Protein AF-A0A7S4V0R1-F1 (afdb_monomer)

Solvent-accessible surface area (backbone atoms only — not comparable to full-atom values): 33121 Å² total; per-residue (Å²): 132,86,87,88,86,82,92,80,90,77,84,84,78,81,74,85,80,84,61,64,65,68,57,53,57,71,69,52,91,63,83,81,72,42,62,80,57,45,44,50,34,57,46,47,49,27,50,52,51,47,54,49,46,54,66,45,20,63,56,50,24,53,52,49,55,51,50,37,75,74,29,69,68,57,38,51,49,40,52,60,55,59,31,43,87,90,52,75,58,91,63,77,40,65,60,49,53,51,50,31,52,51,45,26,55,52,24,51,50,38,36,52,52,40,52,51,22,56,72,62,69,47,67,51,71,68,57,55,53,52,48,38,54,50,26,51,52,49,50,52,52,49,51,53,54,36,54,27,56,54,33,43,48,71,55,60,74,33,72,68,46,41,47,51,40,48,43,30,45,31,60,78,36,83,50,89,77,50,64,45,73,74,57,38,37,54,28,38,55,56,21,48,51,23,49,55,47,45,49,73,64,51,77,38,35,89,80,44,40,57,98,72,31,66,65,36,54,52,53,51,48,54,48,51,52,50,30,49,52,46,37,52,26,46,49,40,53,50,35,54,69,49,43,69,66,92,85,64,94,80,79,77,88,72,76,72,84,64,74,93,79,40,70,66,58,43,42,51,52,49,50,33,52,73,70,67,65,56,89,71,87,70,77,73,80,29,71,64,28,41,53,54,46,53,52,46,55,55,51,47,54,52,51,52,53,55,53,49,53,51,51,50,53,47,51,46,31,50,71,70,13,64,45,60,62,79,82,55,92,95,56,57,31,33,37,39,28,35,45,19,57,53,72,51,33,59,66,64,50,50,53,51,48,53,51,68,56,30,73,97,47,59,94,70,55,50,34,40,38,35,41,21,78,51,95,50,59,67,65,49,50,51,49,43,63,74,74,43,56,75,75,51,45,75,33,54,44,69,33,44,33,45,72,80,40,68,71,45,39,59,33,62,37,49,77,74,25,70,33,35,38,32,35,53,50,83,80,58,91,54,60,61,69,58,51,36,51,53,40,48,52,36,50,49,44,46,50,72,77,31,74,86,37,51,53,40,40,45,27,52,45,54,70,56,47,56,54,41,45,74,74,66,50,55,77,91,31,51,50,25,54,47,50,51,52,52,51,45,50,54,46,32,75,76,36,82,62,43,48,61,55,51,50,26,33,70,47,81,49,80,58,58,75,79,45,70,82,50,89,32,83,93,81,44,60,37,51,60,52,32,58,55,34,49,40,72,81,83,87,82,82,80,60,78,86,54,65,93,55,57,58,62,57,53,34,52,48,39,33,74,7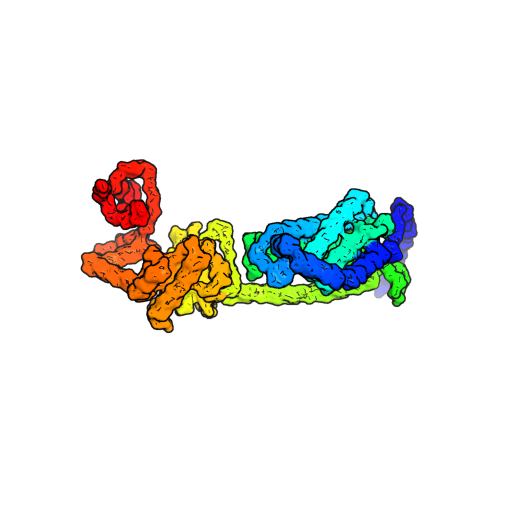7,67,71,40,86,68,58,64,46,80,54,99,87,43,81,38,70,60,66,76,66,84,82,127

Radius of gyration: 37.47 Å; Cα contacts (8 Å, |Δi|>4): 676; chains: 1; bounding box: 123×82×101 Å

Mean predicted aligned error: 13.22 Å

InterPro domains:
  IPR003148 Regulator of K+ conductance, N-terminal lobe [PF22614] (330-454)
  IPR003929 Calcium-activated potassium channel BK, alpha subunit [PF03493] (477-568)
  IPR013099 Potassium channel domain [PF07885] (257-311)
  IPR047871 Calcium-activated potassium channel slowpoke-like [PTHR10027] (86-579)

Secondary structure (DSSP, 8-state):
-----------------SSTTHHHHTTS------HHHHHIIIIIHHHHHHHHHHHHHHHHHHHHHHHHHH-HHHHHHHHHHT--SS---SS--HHHHHHHHHHHHHHHHHHHHHHHHHHH-S--HHHHHHHHHHHHHHHHHHHHHHHHTTT-HHHHTSHHHHHHHHHHHHHHSSGGGSTT--SGGGHHHHHHHHHHHHHHTTTTHHHH-STT-HHHHHHHHHHHHHHHHHHHHHHHHHHHHH-S-TTS-----------S--HHHHHHHHHHHHTT----S----SHHHHHHHHHHHHHHHHHHHHHHHHHHHHHHHHHHT-S---PPTT--EEEEESHHHHTT-HHHHHHHHHHHT-GGGGGGPPEEEEEESS--HHHHHHHHHHHS-HHHHTTEEEEE--TT-HHHHHHTTGGG-SEEEEPPPSS-SS-HHHHHHHHHHHHHHHHHH-TTS-EEEEES-HHHHHHHHHTT--GGGEEEHHHHHHHHHHHHHHSTTHHHHHHHHHS-----GGGGGSPPGGG--HHHHHHHHT------PPPGGGTTS-HHHHHHHHHHHH-----EEEETTEEEE---S---

Organism: NCBI:txid311494

Sequence (584 aa):
GAPAGPAHGGTRRGHPAASAAGALADARGGEAISWSTFTRPFLGAPAAALAACVSCFPLLRSAYLLAQKRSPALHALVLKHVGTLEHKNPRVPTFLVWLCTAQAALSLLALVLFVRASQAQHLSEECLWSERLLAAFFALHWSVSAANKEFHWAFVLTPLSLVDLFTVVPAFVERDSVGWISLLYMRCYSCLRAIERLIGLGCIKRYVGSEDSITREICILVLRVAALIVGFAGSILLLEVLGENPWLPGGPRIETEMGDISFFVVLYWIIETITTVGFGDFAPKTTLSKLTTMLLMFSGVVLFAVETDRFMGLLEKGRTGHGSFLRGLNQNHVVLIGGGVRHADEELLMAFLNDILHYSHSSSWPHVVMMSVGDYKERFSELVGKGLDWQAQQRVHYFVGSPLDQTDLERVDVAGAKLVVILADTGGSIGADDEDSENIMQALCVMNNYRSTPFCLMLLHADSRYKALAMGIPRSAVFSATELKSALFWHSCRCRGWNTMLCNLILTSECDDSLGAREGPCGLAPESYARGSGMEIYSFLPAARFVGGSYAALVSEAYAAHHAVVFAALVEGEVLLLPLEERE

Structure (mmCIF, N/CA/C/O backbone):
data_AF-A0A7S4V0R1-F1
#
_entry.id   AF-A0A7S4V0R1-F1
#
loop_
_atom_site.group_PDB
_atom_site.id
_atom_site.type_symbol
_atom_site.label_atom_id
_atom_site.label_alt_id
_atom_site.label_comp_id
_atom_site.label_asym_id
_atom_site.label_entity_id
_atom_site.label_seq_id
_atom_site.pdbx_PDB_ins_code
_atom_site.Cartn_x
_atom_site.Cartn_y
_atom_site.Cartn_z
_atom_site.occupancy
_atom_site.B_iso_or_equiv
_atom_site.auth_seq_id
_atom_site.auth_comp_id
_atom_site.auth_asym_id
_atom_site.auth_atom_id
_atom_site.pdbx_PDB_model_num
ATOM 1 N N . GLY A 1 1 ? 72.367 -48.363 -17.180 1.00 32.28 1 GLY A N 1
ATOM 2 C CA . GLY A 1 1 ? 72.239 -48.770 -18.587 1.00 32.28 1 GLY A CA 1
ATOM 3 C C . GLY A 1 1 ? 71.143 -47.949 -19.218 1.00 32.28 1 GLY A C 1
ATOM 4 O O . GLY A 1 1 ? 70.067 -47.885 -18.645 1.00 32.28 1 GLY A O 1
ATOM 5 N N . ALA A 1 2 ? 71.465 -47.284 -20.325 1.00 38.16 2 ALA A N 1
ATOM 6 C CA . ALA A 1 2 ? 70.546 -46.639 -21.272 1.00 38.16 2 ALA A CA 1
ATOM 7 C C . ALA A 1 2 ? 69.513 -47.665 -21.842 1.00 38.16 2 ALA A C 1
ATOM 9 O O . ALA A 1 2 ? 69.683 -48.847 -21.530 1.00 38.16 2 ALA A O 1
ATOM 10 N N . PRO A 1 3 ? 68.537 -47.322 -22.722 1.00 43.31 3 PRO A N 1
ATOM 11 C CA . PRO A 1 3 ? 68.450 -46.097 -23.526 1.00 43.31 3 PRO A CA 1
ATOM 12 C C . PRO A 1 3 ? 67.036 -45.542 -23.832 1.00 43.31 3 PRO A C 1
ATOM 14 O O . PRO A 1 3 ? 66.001 -46.053 -23.420 1.00 43.31 3 PRO A O 1
ATOM 17 N N . ALA A 1 4 ? 67.069 -44.446 -24.592 1.00 39.84 4 ALA A N 1
ATOM 18 C CA . ALA A 1 4 ? 65.979 -43.715 -25.219 1.00 39.84 4 ALA A CA 1
ATOM 19 C C . ALA A 1 4 ? 65.397 -44.382 -26.485 1.00 39.84 4 ALA A C 1
ATOM 21 O O . ALA A 1 4 ? 66.062 -45.187 -27.136 1.00 39.84 4 ALA A O 1
ATOM 22 N N . GLY A 1 5 ? 64.212 -43.901 -26.889 1.00 30.72 5 GLY A N 1
ATOM 23 C CA . GLY A 1 5 ? 63.692 -43.902 -28.267 1.00 30.72 5 GLY A CA 1
ATOM 24 C C . GLY A 1 5 ? 62.155 -44.002 -28.340 1.00 30.72 5 GLY A C 1
ATOM 25 O O . GLY A 1 5 ? 61.562 -44.565 -27.424 1.00 30.72 5 GLY A O 1
ATOM 26 N N . PRO A 1 6 ? 61.484 -43.580 -29.433 1.00 40.03 6 PRO A N 1
ATOM 27 C CA . PRO A 1 6 ? 61.786 -42.486 -30.360 1.00 40.03 6 PRO A CA 1
ATOM 28 C C . PRO A 1 6 ? 60.581 -41.535 -30.596 1.00 40.03 6 PRO A C 1
ATOM 30 O O . PRO A 1 6 ? 59.429 -41.833 -30.286 1.00 40.03 6 PRO A O 1
ATOM 33 N N . ALA A 1 7 ? 60.868 -40.378 -31.196 1.00 33.75 7 ALA A N 1
ATOM 34 C CA . ALA A 1 7 ? 59.889 -39.423 -31.705 1.00 33.75 7 ALA A CA 1
ATOM 35 C C . ALA A 1 7 ? 59.219 -39.936 -32.993 1.00 33.75 7 ALA A C 1
ATOM 37 O O . ALA A 1 7 ? 59.909 -40.335 -33.931 1.00 33.75 7 ALA A O 1
ATOM 38 N N . HIS A 1 8 ? 57.887 -39.852 -33.065 1.00 32.28 8 HIS A N 1
ATOM 39 C CA . HIS A 1 8 ? 57.124 -40.025 -34.301 1.00 32.28 8 HIS A CA 1
ATOM 40 C C . HIS A 1 8 ? 56.503 -38.693 -34.726 1.00 32.28 8 HIS A C 1
ATOM 42 O O . HIS A 1 8 ? 55.660 -38.124 -34.034 1.00 32.28 8 HIS A O 1
ATOM 48 N N . GLY A 1 9 ? 56.937 -38.207 -35.891 1.00 30.84 9 GLY A N 1
ATOM 49 C CA . GLY A 1 9 ? 56.290 -37.127 -36.619 1.00 30.84 9 GLY A CA 1
ATOM 50 C C . GLY A 1 9 ? 54.945 -37.577 -37.187 1.00 30.84 9 GLY A C 1
ATOM 51 O O . GLY A 1 9 ? 54.840 -38.640 -37.796 1.00 30.84 9 GLY A O 1
ATOM 52 N N . GLY A 1 10 ? 53.929 -36.738 -36.992 1.00 28.09 10 GLY A N 1
ATOM 53 C CA . GLY A 1 10 ? 52.597 -36.871 -37.568 1.00 28.09 10 GLY A CA 1
ATOM 54 C C . GLY A 1 10 ? 52.233 -35.591 -38.314 1.00 28.09 10 GLY A C 1
ATOM 55 O O . GLY A 1 10 ? 52.071 -34.525 -37.728 1.00 28.09 10 GLY A O 1
ATOM 56 N N . THR A 1 11 ? 52.146 -35.716 -39.629 1.00 28.22 11 THR A N 1
ATOM 57 C CA . THR A 1 11 ? 51.736 -34.730 -40.632 1.00 28.22 11 THR A CA 1
ATOM 58 C C . THR A 1 11 ? 50.470 -33.940 -40.260 1.00 28.22 11 THR A C 1
ATOM 60 O O . THR A 1 11 ? 49.381 -34.510 -40.189 1.00 28.22 11 THR A O 1
ATOM 63 N N . ARG A 1 12 ? 50.580 -32.607 -40.134 1.00 26.48 12 ARG A N 1
ATOM 64 C CA . ARG A 1 12 ? 49.433 -31.683 -40.218 1.00 26.48 12 ARG A CA 1
ATOM 65 C C . ARG A 1 12 ? 48.886 -31.707 -41.650 1.00 26.48 12 ARG A C 1
ATOM 67 O O . ARG A 1 12 ? 49.447 -31.075 -42.541 1.00 26.48 12 ARG A O 1
ATOM 74 N N . ARG A 1 13 ? 47.784 -32.427 -41.874 1.00 28.89 13 ARG A N 1
ATOM 75 C CA . ARG A 1 13 ? 46.913 -32.207 -43.037 1.00 28.89 13 ARG A CA 1
ATOM 76 C C . ARG A 1 13 ? 46.255 -30.838 -42.869 1.00 28.89 13 ARG A C 1
ATOM 78 O O . ARG A 1 13 ? 45.422 -30.660 -41.986 1.00 28.89 13 ARG A O 1
ATOM 85 N N . GLY A 1 14 ? 46.655 -29.874 -43.693 1.00 27.30 14 GLY A N 1
ATOM 86 C CA . GLY A 1 14 ? 45.915 -28.632 -43.872 1.00 27.30 14 GLY A CA 1
ATOM 87 C C . GLY A 1 14 ? 44.569 -28.937 -44.523 1.00 27.30 14 GLY A C 1
ATOM 88 O O . GLY A 1 14 ? 44.519 -29.318 -45.689 1.00 27.30 14 GLY A O 1
AT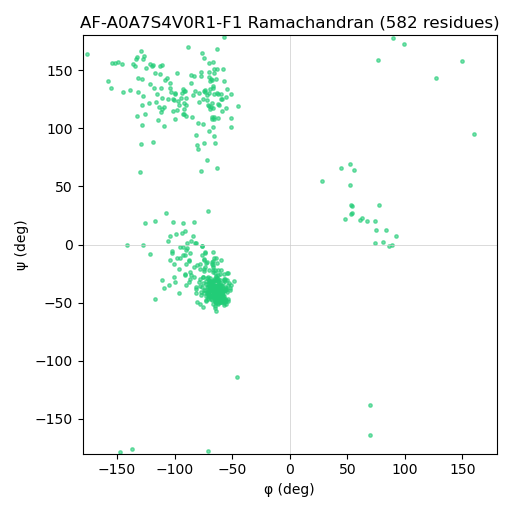OM 89 N N . HIS A 1 15 ? 43.487 -28.796 -43.764 1.00 25.08 15 HIS A N 1
ATOM 90 C CA . HIS A 1 15 ? 42.159 -28.617 -44.337 1.00 25.08 15 HIS A CA 1
ATOM 91 C C . HIS A 1 15 ? 42.063 -27.178 -44.862 1.00 25.08 15 HIS A C 1
ATOM 93 O O . HIS A 1 15 ? 42.290 -26.248 -44.085 1.00 25.08 15 HIS A O 1
ATOM 99 N N . PRO A 1 16 ? 41.720 -26.950 -46.141 1.00 27.88 16 PRO A N 1
ATOM 100 C CA . PRO A 1 16 ? 41.442 -25.614 -46.632 1.00 27.88 16 PRO A CA 1
ATOM 101 C C . PRO A 1 16 ? 40.016 -25.250 -46.203 1.00 27.88 16 PRO A C 1
ATOM 103 O O . PRO A 1 16 ? 39.072 -25.382 -46.969 1.00 27.88 16 PRO A O 1
ATOM 106 N N . ALA A 1 17 ? 39.844 -24.793 -44.963 1.00 29.70 17 ALA A N 1
ATOM 107 C CA . ALA A 1 17 ? 38.602 -24.152 -44.511 1.00 29.70 17 ALA A CA 1
ATOM 108 C C . ALA A 1 17 ? 38.562 -22.651 -44.882 1.00 29.70 17 ALA A C 1
ATOM 110 O O . ALA A 1 17 ? 37.805 -21.883 -44.304 1.00 29.70 17 ALA A O 1
ATOM 111 N N . ALA A 1 18 ? 39.388 -22.227 -45.846 1.00 31.55 18 ALA A N 1
ATOM 112 C CA . ALA A 1 18 ? 39.603 -20.830 -46.225 1.00 31.55 18 ALA A CA 1
ATOM 113 C C . ALA A 1 18 ? 38.855 -20.396 -47.504 1.00 31.55 18 ALA A C 1
ATOM 115 O O . ALA A 1 18 ? 39.239 -19.411 -48.121 1.00 31.55 18 ALA A O 1
ATOM 116 N N . SER A 1 19 ? 37.810 -21.106 -47.949 1.00 29.89 19 SER A N 1
ATOM 117 C CA . SER A 1 19 ? 37.048 -20.674 -49.144 1.00 29.89 19 SER A CA 1
ATOM 118 C C . SER A 1 19 ? 35.529 -20.868 -49.100 1.00 29.89 19 SER A C 1
ATOM 120 O O . SER A 1 19 ? 34.849 -20.455 -50.032 1.00 29.89 19 SER A O 1
ATOM 122 N N . ALA A 1 20 ? 34.959 -21.421 -48.022 1.00 27.64 20 ALA A N 1
ATOM 123 C CA . ALA A 1 20 ? 33.509 -21.648 -47.947 1.00 27.64 20 ALA A CA 1
ATOM 124 C C . ALA A 1 20 ? 32.722 -20.474 -47.325 1.00 27.64 20 ALA A C 1
ATOM 126 O O . ALA A 1 20 ? 31.553 -20.293 -47.649 1.00 27.64 20 ALA A O 1
ATOM 127 N N . ALA A 1 21 ? 33.351 -19.655 -46.472 1.00 30.70 21 ALA A N 1
ATOM 128 C CA . ALA A 1 21 ? 32.684 -18.533 -45.798 1.00 30.70 21 ALA A CA 1
ATOM 129 C C . ALA A 1 21 ? 32.572 -17.281 -46.689 1.00 30.70 21 ALA A C 1
ATOM 131 O O . ALA A 1 21 ? 31.519 -16.651 -46.728 1.00 30.70 21 ALA A O 1
ATOM 132 N N . GLY A 1 22 ? 33.605 -16.982 -47.491 1.00 27.23 22 GLY A N 1
ATOM 133 C CA . GLY A 1 22 ? 33.541 -15.916 -48.503 1.00 27.23 22 GLY A CA 1
ATOM 134 C C . GLY A 1 22 ? 32.529 -16.214 -49.616 1.00 27.23 22 GLY A C 1
ATOM 135 O O . GLY A 1 22 ? 31.860 -15.313 -50.104 1.00 27.23 22 GLY A O 1
ATOM 136 N N . ALA A 1 23 ? 32.327 -17.495 -49.941 1.00 25.14 23 ALA A N 1
ATOM 137 C CA . ALA A 1 23 ? 31.365 -17.923 -50.954 1.00 25.14 23 ALA A CA 1
ATOM 138 C C . ALA A 1 23 ? 29.898 -17.921 -50.471 1.00 25.14 23 ALA A C 1
ATOM 140 O O . ALA A 1 23 ? 28.993 -17.946 -51.302 1.00 25.14 23 ALA A O 1
ATOM 141 N N . LEU A 1 24 ? 29.638 -17.884 -49.155 1.00 29.25 24 LEU A N 1
ATOM 142 C CA . LEU A 1 24 ? 28.273 -17.779 -48.615 1.00 29.25 24 LEU A CA 1
ATOM 143 C C . LEU A 1 24 ? 27.822 -16.328 -48.391 1.00 29.25 24 LEU A C 1
ATOM 145 O O . LEU A 1 24 ? 26.620 -16.065 -48.449 1.00 29.25 24 LEU A O 1
ATOM 149 N N . ALA A 1 25 ? 28.762 -15.401 -48.179 1.00 32.00 25 ALA A N 1
ATOM 150 C CA . ALA A 1 25 ? 28.487 -13.964 -48.138 1.00 32.00 25 ALA A CA 1
ATOM 151 C C . ALA A 1 25 ? 28.116 -13.424 -49.532 1.00 32.00 25 ALA A C 1
ATOM 153 O O . ALA A 1 25 ? 27.142 -12.689 -49.661 1.00 32.00 25 ALA A O 1
ATOM 154 N N . ASP A 1 26 ? 28.792 -13.893 -50.586 1.00 27.56 26 ASP A N 1
ATOM 155 C CA . ASP A 1 26 ? 28.464 -13.536 -51.977 1.00 27.56 26 ASP A CA 1
ATOM 156 C C . ASP A 1 26 ? 27.161 -14.187 -52.492 1.00 27.56 26 ASP A C 1
ATOM 158 O O . ASP A 1 26 ? 26.596 -13.749 -53.494 1.00 27.56 26 ASP A O 1
ATOM 162 N N . ALA A 1 27 ? 26.636 -15.212 -51.805 1.00 27.30 27 ALA A N 1
ATOM 163 C CA . ALA A 1 27 ? 25.411 -15.921 -52.197 1.00 27.30 27 ALA A CA 1
ATOM 164 C C . ALA A 1 27 ? 24.116 -15.339 -51.591 1.00 27.30 27 ALA A C 1
ATOM 166 O O . ALA A 1 27 ? 23.018 -15.738 -51.984 1.00 27.30 27 ALA A O 1
ATOM 167 N N . ARG A 1 28 ? 24.212 -14.389 -50.652 1.00 34.88 28 ARG A N 1
ATOM 168 C CA . ARG A 1 28 ? 23.069 -13.638 -50.109 1.00 34.88 28 ARG A CA 1
ATOM 169 C C . ARG A 1 28 ? 23.286 -12.164 -50.422 1.00 34.88 28 ARG A C 1
ATOM 171 O O . ARG A 1 28 ? 23.878 -11.457 -49.621 1.00 34.88 28 ARG A O 1
ATOM 178 N N . GLY A 1 29 ? 22.832 -11.722 -51.596 1.00 29.50 29 GLY A N 1
ATOM 179 C CA . GLY A 1 29 ? 22.979 -10.350 -52.100 1.00 29.50 29 GLY A CA 1
ATOM 180 C C . GLY A 1 29 ? 22.276 -9.276 -51.258 1.00 29.50 29 GLY A C 1
ATOM 181 O O . GLY A 1 29 ? 21.322 -8.660 -51.721 1.00 29.50 29 GLY A O 1
ATOM 182 N N . GLY A 1 30 ? 22.731 -9.059 -50.026 1.00 39.66 30 GLY A N 1
ATOM 183 C CA . GLY A 1 30 ? 22.399 -7.912 -49.194 1.00 39.66 30 GLY A CA 1
ATOM 184 C C . GLY A 1 30 ? 23.543 -6.907 -49.251 1.00 39.66 30 GLY A C 1
ATOM 185 O O . GLY A 1 30 ? 24.689 -7.261 -48.981 1.00 39.66 30 GLY A O 1
ATOM 186 N N . GLU A 1 31 ? 23.247 -5.662 -49.622 1.00 47.41 31 GLU A N 1
ATOM 187 C CA . GLU A 1 31 ? 24.211 -4.562 -49.559 1.00 47.41 31 GLU A CA 1
ATOM 188 C C . GLU A 1 31 ? 24.850 -4.492 -48.163 1.00 47.41 31 GLU A C 1
ATOM 190 O O . GLU A 1 31 ? 24.156 -4.496 -47.143 1.00 47.41 31 GLU A O 1
ATOM 195 N N . ALA A 1 32 ? 26.184 -4.436 -48.106 1.00 54.38 32 ALA A N 1
ATOM 196 C CA . ALA A 1 32 ? 26.915 -4.320 -46.852 1.00 54.38 32 ALA A CA 1
ATOM 197 C C . ALA A 1 32 ? 26.497 -3.041 -46.105 1.00 54.38 32 ALA A C 1
ATOM 199 O O . ALA A 1 32 ? 26.739 -1.919 -46.561 1.00 54.38 32 ALA A O 1
ATOM 200 N N . ILE A 1 33 ? 25.875 -3.219 -44.939 1.00 65.38 33 ILE A N 1
ATOM 201 C CA . ILE A 1 33 ? 25.457 -2.127 -44.061 1.00 65.38 33 ILE A CA 1
ATOM 202 C C . ILE A 1 33 ? 26.711 -1.360 -43.625 1.00 65.38 33 ILE A C 1
ATOM 204 O O . ILE A 1 33 ? 27.617 -1.917 -43.013 1.00 65.38 33 ILE A O 1
ATOM 208 N N . SER A 1 34 ? 26.764 -0.067 -43.944 1.00 69.38 34 SER A N 1
ATOM 209 C CA . SER A 1 34 ? 27.906 0.798 -43.642 1.00 69.38 34 SER A CA 1
ATOM 210 C C . SER A 1 34 ? 27.505 1.987 -42.769 1.00 69.38 34 SER A C 1
ATOM 212 O O . SER A 1 34 ? 26.362 2.456 -42.792 1.00 69.38 34 SER A O 1
ATOM 214 N N . TRP A 1 35 ? 28.473 2.539 -42.032 1.00 74.44 35 TRP A N 1
ATOM 215 C CA . TRP A 1 35 ? 28.290 3.742 -41.213 1.00 74.44 35 TRP A CA 1
ATOM 216 C C . TRP A 1 35 ? 27.717 4.935 -42.001 1.00 74.44 35 TRP A C 1
ATOM 218 O O . TRP A 1 35 ? 26.914 5.700 -41.463 1.00 74.44 35 TRP A O 1
ATOM 228 N N . SER A 1 36 ? 28.061 5.100 -43.282 1.00 71.19 36 SER A N 1
ATOM 229 C CA . SER A 1 36 ? 27.520 6.188 -44.115 1.00 71.19 36 SER A CA 1
ATOM 230 C C . SER A 1 36 ? 26.016 6.071 -44.350 1.00 71.19 36 SER A C 1
ATOM 232 O O . SER A 1 36 ? 25.321 7.087 -44.374 1.00 71.19 36 SER A O 1
ATOM 234 N N . THR A 1 37 ? 25.514 4.844 -44.477 1.00 74.38 37 THR A N 1
ATOM 235 C CA . THR A 1 37 ? 24.093 4.562 -44.699 1.00 74.38 37 THR A CA 1
ATOM 236 C C . THR A 1 37 ? 23.297 4.673 -43.394 1.00 74.38 37 THR A C 1
ATOM 238 O O . THR A 1 37 ? 22.164 5.140 -43.399 1.00 74.38 37 THR A O 1
ATOM 241 N N . PHE A 1 38 ? 23.910 4.350 -42.249 1.00 80.06 38 PHE A N 1
ATOM 242 C CA . PHE A 1 38 ? 23.276 4.462 -40.929 1.00 80.06 38 PHE A CA 1
ATOM 243 C C . PHE A 1 38 ? 23.203 5.905 -40.390 1.00 80.06 38 PHE A C 1
ATOM 245 O O . PHE A 1 38 ? 22.178 6.334 -39.855 1.00 80.06 38 PHE A O 1
ATOM 252 N N . THR A 1 39 ? 24.283 6.681 -40.516 1.00 79.56 39 THR A N 1
ATOM 253 C CA . THR A 1 39 ? 24.411 7.980 -39.824 1.00 79.56 39 THR A CA 1
ATOM 254 C C . THR A 1 39 ? 23.407 9.041 -40.268 1.00 79.56 39 THR A C 1
ATOM 256 O O . THR A 1 39 ? 22.930 9.811 -39.432 1.00 79.56 39 THR A O 1
ATOM 259 N N . ARG A 1 40 ? 23.041 9.094 -41.552 1.00 79.69 40 ARG A N 1
ATOM 260 C CA . ARG A 1 40 ? 22.081 10.087 -42.066 1.00 79.69 40 ARG A CA 1
ATOM 261 C C . ARG A 1 40 ? 20.670 9.930 -41.463 1.00 79.69 40 ARG A C 1
ATOM 263 O O . ARG A 1 40 ? 20.206 10.893 -40.846 1.00 79.69 40 ARG A O 1
ATOM 270 N N . PRO A 1 41 ? 19.999 8.768 -41.571 1.00 81.06 41 PRO A N 1
ATOM 271 C CA . PRO A 1 41 ? 18.640 8.599 -41.055 1.00 81.06 41 PRO A CA 1
ATOM 272 C C . PRO A 1 41 ? 18.569 8.459 -39.530 1.00 81.06 41 PRO A C 1
ATOM 274 O O . PRO A 1 41 ? 17.613 8.948 -38.936 1.00 81.06 41 PRO A O 1
ATOM 277 N N . PHE A 1 42 ? 19.561 7.844 -38.871 1.00 81.75 42 PHE A N 1
ATOM 278 C CA . PHE A 1 42 ? 19.479 7.538 -37.433 1.00 81.75 42 PHE A CA 1
ATOM 279 C C . PHE A 1 42 ? 20.149 8.559 -36.505 1.00 81.75 42 PHE A C 1
ATOM 281 O O . PHE A 1 42 ? 19.786 8.627 -35.332 1.00 81.75 42 PHE A O 1
ATOM 288 N N . LEU A 1 43 ? 21.090 9.373 -36.993 1.00 83.44 43 LEU A N 1
ATOM 289 C CA . LEU A 1 43 ? 21.735 10.426 -36.192 1.00 83.44 43 LEU A CA 1
ATOM 290 C C . LEU A 1 43 ? 21.457 11.821 -36.756 1.00 83.44 43 LEU A C 1
ATOM 292 O O . LEU A 1 43 ? 21.054 12.711 -36.011 1.00 83.44 43 LEU A O 1
ATOM 296 N N . GLY A 1 44 ? 21.613 12.005 -38.069 1.00 83.69 44 GLY A N 1
ATOM 297 C CA . GLY A 1 44 ? 21.434 13.296 -38.733 1.00 83.69 44 GLY A CA 1
ATOM 298 C C . GLY A 1 44 ? 19.998 13.818 -38.664 1.00 83.69 44 GLY A C 1
ATOM 299 O O . GLY A 1 44 ? 19.766 14.924 -38.174 1.00 83.69 44 GLY A O 1
ATOM 300 N N . ALA A 1 45 ? 19.024 13.020 -39.111 1.00 85.56 45 ALA A N 1
ATOM 301 C CA . ALA A 1 45 ? 17.621 13.434 -39.123 1.00 85.56 45 ALA A CA 1
ATOM 302 C C . ALA A 1 45 ? 17.044 13.696 -37.712 1.00 85.56 45 ALA A C 1
ATOM 304 O O . ALA A 1 45 ? 16.425 14.747 -37.521 1.00 85.56 45 ALA A O 1
ATOM 305 N N . PRO A 1 46 ? 17.282 12.848 -36.688 1.00 87.19 46 PRO A N 1
ATOM 306 C CA . PRO A 1 46 ? 16.852 13.145 -35.323 1.00 87.19 46 PRO A CA 1
ATOM 307 C C . PRO A 1 46 ? 17.540 14.377 -34.727 1.00 87.19 46 PRO A C 1
ATOM 309 O O . PRO A 1 46 ? 16.880 15.159 -34.050 1.00 87.19 46 PRO A O 1
ATOM 312 N N . ALA A 1 47 ? 18.832 14.603 -35.000 1.00 87.62 47 ALA A N 1
ATOM 313 C CA . ALA A 1 47 ? 19.537 15.797 -34.528 1.00 87.62 47 ALA A CA 1
ATOM 314 C C . ALA A 1 47 ? 18.982 17.086 -35.161 1.00 87.62 47 ALA A C 1
ATOM 316 O O . ALA A 1 47 ? 18.781 18.083 -34.463 1.00 87.62 47 ALA A O 1
ATOM 317 N N . ALA A 1 48 ? 18.662 17.060 -36.458 1.00 88.38 48 ALA A N 1
ATOM 318 C CA . ALA A 1 48 ? 17.998 18.173 -37.133 1.00 88.38 48 ALA A CA 1
ATOM 319 C C . ALA A 1 48 ? 16.593 18.426 -36.558 1.00 88.38 48 ALA A C 1
ATOM 321 O O . ALA A 1 48 ? 16.239 19.569 -36.260 1.00 88.38 48 ALA A O 1
ATOM 322 N N . ALA A 1 49 ? 15.817 17.363 -36.322 1.00 86.94 49 ALA A N 1
ATOM 323 C CA . ALA A 1 49 ? 14.505 17.455 -35.686 1.00 86.94 49 ALA A CA 1
ATOM 324 C C . ALA A 1 49 ? 14.590 17.984 -34.243 1.00 86.94 49 ALA A C 1
ATOM 326 O O . ALA A 1 49 ? 13.725 18.747 -33.817 1.00 86.94 49 ALA A O 1
ATOM 327 N N . LEU A 1 50 ? 15.648 17.641 -33.502 1.00 88.25 50 LEU A N 1
ATOM 328 C CA . LEU A 1 50 ? 15.912 18.168 -32.165 1.00 88.25 50 LEU A CA 1
ATOM 329 C C . LEU A 1 50 ? 16.184 19.673 -32.206 1.00 88.25 50 LEU A C 1
ATOM 331 O O . LEU A 1 50 ? 15.566 20.422 -31.451 1.00 88.25 50 LEU A O 1
ATOM 335 N N . ALA A 1 51 ? 17.063 20.123 -33.104 1.00 88.44 51 ALA A N 1
ATOM 336 C CA . ALA A 1 51 ? 17.373 21.541 -33.276 1.00 88.44 51 ALA A CA 1
ATOM 337 C C . ALA A 1 51 ? 16.131 22.353 -33.693 1.00 88.44 51 ALA A C 1
ATOM 339 O O . ALA A 1 51 ? 15.879 23.438 -33.157 1.00 88.44 51 ALA A O 1
ATOM 340 N N . ALA A 1 52 ? 15.308 21.800 -34.590 1.00 88.25 52 ALA A N 1
ATOM 341 C CA . ALA A 1 52 ? 14.029 22.389 -34.980 1.00 88.25 52 ALA A CA 1
ATOM 342 C C . ALA A 1 52 ? 13.048 22.465 -33.795 1.00 88.25 52 ALA A C 1
ATOM 344 O O . ALA A 1 52 ? 12.465 23.514 -33.535 1.00 88.25 52 ALA A O 1
ATOM 345 N N . CYS A 1 53 ? 12.907 21.393 -33.009 1.00 86.62 53 CYS A N 1
ATOM 346 C CA . CYS A 1 53 ? 12.049 21.404 -31.824 1.00 86.62 53 CYS A CA 1
ATOM 347 C C . CYS A 1 53 ? 12.517 22.442 -30.791 1.00 86.62 53 CYS A C 1
ATOM 349 O O . CYS A 1 53 ? 11.710 23.234 -30.314 1.00 86.62 53 CYS A O 1
ATOM 351 N N . VAL A 1 54 ? 13.812 22.494 -30.468 1.00 87.12 54 VAL A N 1
ATOM 352 C CA . VAL A 1 54 ? 14.348 23.441 -29.472 1.00 87.12 54 VAL A CA 1
ATOM 353 C C . VAL A 1 54 ? 14.130 24.899 -29.897 1.00 87.12 54 VAL A C 1
ATOM 355 O O . VAL A 1 54 ? 13.799 25.732 -29.054 1.00 87.12 54 VAL A O 1
ATOM 358 N N . SER A 1 55 ? 14.249 25.206 -31.192 1.00 86.19 55 SER A N 1
ATOM 359 C CA . SER A 1 55 ? 14.028 26.560 -31.721 1.00 86.19 55 SER A CA 1
ATOM 360 C C . SER A 1 55 ? 12.545 26.936 -31.855 1.00 86.19 55 SER A C 1
ATOM 362 O O . SER A 1 55 ? 12.179 28.078 -31.577 1.00 86.19 55 SER A O 1
ATOM 364 N N . CYS A 1 56 ? 11.664 25.995 -32.212 1.00 87.25 56 CYS A N 1
ATOM 365 C CA . CYS A 1 56 ? 10.231 26.260 -32.384 1.00 87.25 56 CYS A CA 1
ATOM 366 C C . CYS A 1 56 ? 9.422 26.222 -31.074 1.00 87.25 56 CYS A C 1
ATOM 368 O O . CYS A 1 56 ? 8.393 26.894 -30.972 1.00 87.25 56 CYS A O 1
ATOM 370 N N . PHE A 1 57 ? 9.853 25.461 -30.062 1.00 86.19 57 PHE A N 1
ATOM 371 C CA . PHE A 1 57 ? 9.103 25.266 -28.811 1.00 86.19 57 PHE A CA 1
ATOM 372 C C . PHE A 1 57 ? 8.789 26.562 -28.037 1.00 86.19 57 PHE A C 1
ATOM 374 O O . PHE A 1 57 ? 7.660 26.696 -27.566 1.00 86.19 57 PHE A O 1
ATOM 381 N N . PRO A 1 58 ? 9.691 27.559 -27.933 1.00 85.31 58 PRO A N 1
ATOM 382 C CA . PRO A 1 58 ? 9.377 28.841 -27.292 1.00 85.31 58 PRO A CA 1
ATOM 383 C C . PRO A 1 58 ? 8.241 29.618 -27.982 1.00 85.31 58 PRO A C 1
ATOM 385 O O . PRO A 1 58 ? 7.398 30.226 -27.314 1.00 85.31 58 PRO A O 1
ATOM 388 N N . LEU A 1 59 ? 8.183 29.562 -29.318 1.00 86.50 59 LEU A N 1
ATOM 389 C CA . LEU A 1 59 ? 7.116 30.182 -30.110 1.00 86.50 59 LEU A CA 1
ATOM 390 C C . LEU A 1 59 ? 5.796 29.422 -29.933 1.00 86.50 59 LEU A C 1
ATOM 392 O O . LEU A 1 59 ? 4.760 30.033 -29.670 1.00 86.50 59 LEU A O 1
ATOM 396 N N . LEU A 1 60 ? 5.852 28.088 -29.994 1.00 85.06 60 LEU A N 1
ATOM 397 C CA . LEU A 1 60 ? 4.714 27.199 -29.743 1.00 85.06 60 LEU A CA 1
ATOM 398 C C . LEU A 1 60 ? 4.132 27.392 -28.343 1.00 85.06 60 LEU A C 1
ATOM 400 O O . LEU A 1 60 ? 2.919 27.496 -28.206 1.00 85.06 60 LEU A O 1
ATOM 404 N N . ARG A 1 61 ? 4.978 27.510 -27.315 1.00 84.44 61 ARG A N 1
ATOM 405 C CA . ARG A 1 61 ? 4.552 27.785 -25.938 1.00 84.44 61 ARG A CA 1
ATOM 406 C C . ARG A 1 61 ? 3.815 29.115 -25.834 1.00 84.44 61 ARG A C 1
ATOM 408 O O . ARG A 1 61 ? 2.743 29.175 -25.240 1.00 84.44 61 ARG A O 1
ATOM 415 N N . SER A 1 62 ? 4.361 30.166 -26.441 1.00 83.06 62 SER A N 1
ATOM 416 C CA . SER A 1 62 ? 3.743 31.496 -26.435 1.00 83.06 62 SER A CA 1
ATOM 417 C C . SER A 1 62 ? 2.367 31.472 -27.112 1.00 83.06 62 SER A C 1
ATOM 419 O O . SER A 1 62 ? 1.394 31.987 -26.562 1.00 83.06 62 SER A O 1
ATOM 421 N N . ALA A 1 63 ? 2.258 30.803 -28.263 1.00 84.25 63 ALA A N 1
ATOM 422 C CA . ALA A 1 63 ? 0.994 30.618 -28.973 1.00 84.25 63 ALA A CA 1
ATOM 423 C C . ALA A 1 63 ? -0.008 29.753 -28.186 1.00 84.25 63 ALA A C 1
ATOM 425 O O . ALA A 1 63 ? -1.191 30.086 -28.125 1.00 84.25 63 ALA A O 1
ATOM 426 N N . TYR A 1 64 ? 0.460 28.678 -27.548 1.00 83.00 64 TYR A N 1
ATOM 427 C CA . TYR A 1 64 ? -0.353 27.759 -26.752 1.00 83.00 64 TYR A CA 1
ATOM 428 C C . TYR A 1 64 ? -0.958 28.448 -25.524 1.00 83.00 64 TYR A C 1
ATOM 430 O O . TYR A 1 64 ? -2.169 28.384 -25.315 1.00 83.00 64 TYR A O 1
ATOM 438 N N . LEU A 1 65 ? -0.148 29.193 -24.766 1.00 82.06 65 LEU A N 1
ATOM 439 C CA . LEU A 1 65 ? -0.614 29.953 -23.602 1.00 82.06 65 LEU A CA 1
ATOM 440 C C . LEU A 1 65 ? -1.590 31.072 -24.002 1.00 82.06 65 LEU A C 1
ATOM 442 O O . LEU A 1 65 ? -2.599 31.290 -23.330 1.00 82.06 65 LEU A O 1
ATOM 446 N N . LEU A 1 66 ? -1.345 31.749 -25.131 1.00 82.56 66 LEU A N 1
ATOM 447 C CA . LEU A 1 66 ? -2.277 32.739 -25.683 1.00 82.56 66 LEU A CA 1
ATOM 448 C C . LEU A 1 66 ? -3.612 32.106 -26.100 1.00 82.56 66 LEU A C 1
ATOM 450 O O . LEU A 1 66 ? -4.670 32.660 -25.797 1.00 82.56 66 LEU A O 1
ATOM 454 N N . ALA A 1 67 ? -3.586 30.946 -26.760 1.00 80.12 67 ALA A N 1
ATOM 455 C CA . ALA A 1 67 ? -4.790 30.217 -27.161 1.00 80.12 67 ALA A CA 1
ATOM 456 C C . ALA A 1 67 ? -5.607 29.757 -25.946 1.00 80.12 67 ALA A C 1
ATOM 458 O O . ALA A 1 67 ? -6.834 29.899 -25.928 1.00 80.12 67 ALA A O 1
ATOM 459 N N . GLN A 1 68 ? -4.926 29.282 -24.904 1.00 78.88 68 GLN A N 1
ATOM 460 C CA . GLN A 1 68 ? -5.542 28.847 -23.658 1.00 78.88 68 GLN A CA 1
ATOM 461 C C . GLN A 1 68 ? -6.180 30.020 -22.895 1.00 78.88 68 GLN A C 1
ATOM 463 O O . GLN A 1 68 ? -7.291 29.888 -22.387 1.00 78.88 68 GLN A O 1
ATOM 468 N N . LYS A 1 69 ? -5.537 31.196 -22.889 1.00 80.38 69 LYS A N 1
ATOM 469 C CA . LYS A 1 69 ? -6.091 32.424 -22.295 1.00 80.38 69 LYS A CA 1
ATOM 470 C C . LYS A 1 69 ? -7.283 32.981 -23.082 1.00 80.38 69 LYS A C 1
ATOM 472 O O . LYS A 1 69 ? -8.178 33.584 -22.499 1.00 80.38 69 LYS A O 1
ATOM 477 N N . ARG A 1 70 ? -7.298 32.798 -24.406 1.00 82.62 70 ARG A N 1
ATOM 478 C CA . ARG A 1 70 ? -8.324 33.357 -25.302 1.00 82.62 70 ARG A CA 1
ATOM 479 C C . ARG A 1 70 ? -9.565 32.472 -25.442 1.00 82.62 70 ARG A C 1
ATOM 481 O O . ARG A 1 70 ? -10.622 32.986 -25.790 1.00 82.62 70 ARG A O 1
ATOM 488 N N . SER A 1 71 ? -9.453 31.165 -25.189 1.00 81.94 71 SER A N 1
ATOM 489 C CA . SER A 1 71 ? -10.551 30.208 -25.368 1.00 81.94 71 SER A CA 1
ATOM 490 C C . SER A 1 71 ? -10.785 29.348 -24.112 1.00 81.94 71 SER A C 1
ATOM 492 O O . SER A 1 71 ? -10.069 28.371 -23.877 1.00 81.94 71 SER A O 1
ATOM 494 N N . PRO A 1 72 ? -11.825 29.649 -23.307 1.00 77.12 72 PRO A N 1
ATOM 495 C CA . PRO A 1 72 ? -12.100 28.899 -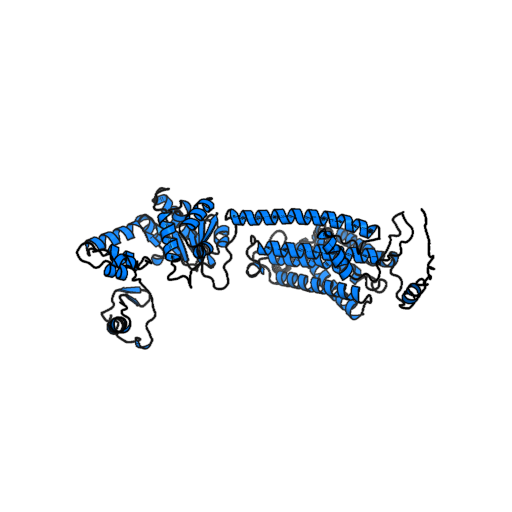22.079 1.00 77.12 72 PRO A CA 1
ATOM 496 C C . PRO A 1 72 ? -12.466 27.431 -22.354 1.00 77.12 72 PRO A C 1
ATOM 498 O O . PRO A 1 72 ? -12.164 26.559 -21.544 1.00 77.12 72 PRO A O 1
ATOM 501 N N . ALA A 1 73 ? -13.043 27.131 -23.524 1.00 78.62 73 ALA A N 1
ATOM 502 C CA . ALA A 1 73 ? -13.349 25.765 -23.948 1.00 78.62 73 ALA A CA 1
ATOM 503 C C . ALA A 1 73 ? -12.088 24.910 -24.175 1.00 78.62 73 ALA A C 1
ATOM 505 O O . ALA A 1 73 ? -12.060 23.744 -23.784 1.00 78.62 73 ALA A O 1
ATOM 506 N N . LEU A 1 74 ? -11.031 25.485 -24.762 1.00 75.44 74 LEU A N 1
ATOM 507 C CA . LEU A 1 74 ? -9.762 24.788 -24.983 1.00 75.44 74 LEU A CA 1
ATOM 508 C C . LEU A 1 74 ? -9.024 24.581 -23.662 1.00 75.44 74 LEU A C 1
ATOM 510 O O . LEU A 1 74 ? -8.528 23.487 -23.408 1.00 75.44 74 LEU A O 1
ATOM 514 N N . HIS A 1 75 ? -9.024 25.595 -22.792 1.00 75.75 75 HIS A N 1
ATOM 515 C CA . HIS A 1 75 ? -8.494 25.469 -21.437 1.00 75.75 75 HIS A CA 1
ATOM 516 C C . HIS A 1 75 ? -9.197 24.342 -20.666 1.00 75.75 75 HIS A C 1
ATOM 518 O O . HIS A 1 75 ? -8.523 23.460 -20.143 1.00 75.75 75 HIS A O 1
ATOM 524 N N . ALA A 1 76 ? -10.534 24.296 -20.683 1.00 73.12 76 ALA A N 1
ATOM 525 C CA . ALA A 1 76 ? -11.306 23.237 -20.035 1.00 73.12 76 ALA A CA 1
ATOM 526 C C . ALA A 1 76 ? -11.044 21.846 -20.642 1.00 73.12 76 ALA A C 1
ATOM 528 O O . ALA A 1 76 ? -10.942 20.863 -19.908 1.00 73.12 76 ALA A O 1
ATOM 529 N N . LEU A 1 77 ? -10.901 21.741 -21.967 1.00 76.44 77 LEU A N 1
ATOM 530 C CA . LEU A 1 77 ? -10.624 20.473 -22.647 1.00 76.44 77 LEU A CA 1
ATOM 531 C C . LEU A 1 77 ? -9.235 19.927 -22.297 1.00 76.44 77 LEU A C 1
ATOM 533 O O . LEU A 1 77 ? -9.117 18.740 -21.980 1.00 76.44 77 LEU A O 1
ATOM 537 N N . VAL A 1 78 ? -8.213 20.789 -22.308 1.00 73.56 78 VAL A N 1
ATOM 538 C CA . VAL A 1 78 ? -6.834 20.461 -21.913 1.00 73.56 78 VAL A CA 1
ATOM 539 C C . VAL A 1 78 ? -6.785 20.046 -20.446 1.00 73.56 78 VAL A C 1
ATOM 541 O O . VAL A 1 78 ? -6.220 19.003 -20.127 1.00 73.56 78 VAL A O 1
ATOM 544 N N . LEU A 1 79 ? -7.427 20.796 -19.550 1.00 70.19 79 LEU A N 1
ATOM 545 C CA . LEU A 1 79 ? -7.434 20.482 -18.118 1.00 70.19 79 LEU A CA 1
ATOM 546 C C . LEU A 1 79 ? -8.190 19.173 -17.815 1.00 70.19 79 LEU A C 1
ATOM 548 O O . LEU A 1 79 ? -7.828 18.431 -16.902 1.00 70.19 79 LEU A O 1
ATOM 552 N N . LYS A 1 80 ? -9.215 18.857 -18.619 1.00 70.62 80 LYS A N 1
ATOM 553 C CA . LYS A 1 80 ? -10.005 17.625 -18.503 1.00 70.62 80 LYS A CA 1
ATOM 554 C C . LYS A 1 80 ? -9.272 16.378 -19.010 1.00 70.62 80 LYS A C 1
ATOM 556 O O . LYS A 1 80 ? -9.430 15.324 -18.401 1.00 70.62 80 LYS A O 1
ATOM 561 N N . HIS A 1 81 ? -8.508 16.467 -20.102 1.00 69.38 81 HIS A N 1
ATOM 562 C CA . HIS A 1 81 ? -7.922 15.283 -20.758 1.00 69.38 81 HIS A CA 1
ATOM 563 C C . HIS A 1 81 ? -6.399 15.171 -20.629 1.00 69.38 81 HIS A C 1
ATOM 565 O O . HIS A 1 81 ? -5.882 14.060 -20.610 1.00 69.38 81 HIS A O 1
ATOM 571 N N . VAL A 1 82 ? -5.675 16.287 -20.548 1.00 67.62 82 VAL A N 1
ATOM 572 C CA . VAL A 1 82 ? -4.203 16.322 -20.612 1.00 67.62 82 VAL A CA 1
ATOM 573 C C . VAL A 1 82 ? -3.585 16.673 -19.254 1.00 67.62 82 VAL A C 1
ATOM 575 O O . VAL A 1 82 ? -2.574 16.080 -18.881 1.00 67.62 82 VAL A O 1
ATOM 578 N N . GLY A 1 83 ? -4.222 17.570 -18.493 1.00 62.09 83 GLY A N 1
ATOM 579 C CA . GLY A 1 83 ? -3.669 18.139 -17.259 1.00 62.09 83 GLY A CA 1
ATOM 580 C C . GLY A 1 83 ? -2.612 19.218 -17.536 1.00 62.09 83 GLY A C 1
ATOM 581 O O . GLY A 1 83 ? -2.059 19.287 -18.633 1.00 62.09 83 GLY A O 1
ATOM 582 N N . THR A 1 84 ? -2.369 20.093 -16.558 1.00 59.72 84 THR A N 1
ATOM 583 C CA . THR A 1 84 ? -1.333 21.143 -16.613 1.00 59.72 84 THR A CA 1
ATOM 584 C C . THR A 1 84 ? -0.414 21.051 -15.394 1.00 59.72 84 THR A C 1
ATOM 586 O O . THR A 1 84 ? -0.761 20.419 -14.393 1.00 59.72 84 THR A O 1
ATOM 589 N N . LEU A 1 85 ? 0.767 21.678 -15.463 1.00 53.56 85 LEU A N 1
ATOM 590 C CA . LEU A 1 85 ? 1.764 21.649 -14.384 1.00 53.56 85 LEU A CA 1
ATOM 591 C C . LEU A 1 85 ? 1.245 22.266 -13.073 1.00 53.56 85 LEU A C 1
ATOM 593 O O . LEU A 1 85 ? 1.612 21.797 -11.997 1.00 53.56 85 LEU A O 1
ATOM 597 N N . GLU A 1 86 ? 0.376 23.276 -13.163 1.00 48.69 86 GLU A N 1
ATOM 598 C CA . GLU A 1 86 ? -0.166 24.005 -12.008 1.00 48.69 86 GLU A CA 1
ATOM 599 C C . GLU A 1 86 ? -1.402 23.344 -11.380 1.00 48.69 86 GLU A C 1
ATOM 601 O O . GLU A 1 86 ? -1.656 23.534 -10.192 1.00 48.69 86 GLU A O 1
ATOM 606 N N . HIS A 1 87 ? -2.189 22.572 -12.137 1.00 52.34 87 HIS A N 1
ATOM 607 C CA . HIS A 1 87 ? -3.421 21.937 -11.654 1.00 52.34 87 HIS A CA 1
ATOM 608 C C . HIS A 1 87 ? -3.413 20.442 -11.990 1.00 52.34 87 HIS A C 1
ATOM 610 O O . HIS A 1 87 ? -3.958 19.997 -13.006 1.00 52.34 87 HIS A O 1
ATOM 616 N N . LYS A 1 88 ? -2.815 19.637 -11.101 1.00 53.31 88 LYS A N 1
ATOM 617 C CA . LYS A 1 88 ? -2.994 18.179 -11.118 1.00 53.31 88 LYS A CA 1
ATOM 618 C C . LYS A 1 88 ? -4.455 17.880 -10.788 1.00 53.31 88 LYS A C 1
ATOM 620 O O . LYS A 1 88 ? -4.895 18.077 -9.661 1.00 53.31 88 LYS A O 1
ATOM 625 N N . ASN A 1 89 ? -5.218 17.443 -11.784 1.00 48.97 89 ASN A N 1
ATOM 626 C CA . ASN A 1 89 ? -6.618 17.079 -11.599 1.00 48.97 89 ASN A CA 1
ATOM 627 C C . ASN A 1 89 ? -6.714 15.932 -10.563 1.00 48.97 89 ASN A C 1
ATOM 629 O O . ASN A 1 89 ? -6.061 14.906 -10.766 1.00 48.97 89 ASN A O 1
ATOM 633 N N . PRO A 1 90 ? -7.491 16.064 -9.469 1.00 47.81 90 PRO A N 1
ATOM 634 C CA . PRO A 1 90 ? -7.583 15.034 -8.426 1.00 47.81 90 PRO A CA 1
ATOM 635 C C . PRO A 1 90 ? -8.271 13.745 -8.902 1.00 47.81 90 PRO A C 1
ATOM 637 O O . PRO A 1 90 ? -8.161 12.706 -8.258 1.00 47.81 90 PRO A O 1
ATOM 640 N N . ARG A 1 91 ? -8.971 13.779 -10.044 1.00 53.84 91 ARG A N 1
ATOM 641 C CA . ARG A 1 91 ? -9.516 12.583 -10.695 1.00 53.84 91 ARG A CA 1
ATOM 642 C C . ARG A 1 91 ? -8.569 12.146 -11.797 1.00 53.84 91 ARG A C 1
ATOM 644 O O . ARG A 1 91 ? -8.406 12.872 -12.772 1.00 53.84 91 ARG A O 1
ATOM 651 N N . VAL A 1 92 ? -7.989 10.955 -11.647 1.00 59.41 92 VAL A N 1
ATOM 652 C CA . VAL A 1 92 ? -7.165 10.301 -12.670 1.00 59.41 92 VAL A CA 1
ATOM 653 C C . VAL A 1 92 ? -7.956 10.291 -13.986 1.00 59.41 92 VAL A C 1
ATOM 655 O O . VAL A 1 92 ? -8.964 9.583 -14.074 1.00 59.41 92 VAL A O 1
ATOM 658 N N . PRO A 1 93 ? -7.588 11.089 -15.004 1.00 65.62 93 PRO A N 1
ATOM 659 C CA . PRO A 1 93 ? -8.367 11.131 -16.228 1.00 65.62 93 PRO A CA 1
ATOM 660 C C . PRO A 1 93 ? -8.188 9.782 -16.922 1.00 65.62 93 PRO A C 1
ATOM 662 O O . PRO A 1 93 ? -7.077 9.398 -17.287 1.00 65.62 93 PRO A O 1
ATOM 665 N N . THR A 1 94 ? -9.289 9.051 -17.097 1.00 74.69 94 THR A N 1
ATOM 666 C CA . THR A 1 94 ? -9.341 7.734 -17.756 1.00 74.69 94 THR A CA 1
ATOM 667 C C . THR A 1 94 ? -8.603 7.722 -19.096 1.00 74.69 94 THR A C 1
ATOM 669 O O . THR A 1 94 ? -7.982 6.725 -19.456 1.00 74.69 94 THR A O 1
ATOM 672 N N . PHE A 1 95 ? -8.590 8.862 -19.790 1.00 80.69 95 PHE A N 1
ATOM 673 C CA . PHE A 1 95 ? -7.814 9.081 -21.005 1.00 80.69 95 PHE A CA 1
ATOM 674 C C . PHE A 1 95 ? -6.297 8.921 -20.812 1.00 80.69 95 PHE A C 1
ATOM 676 O O . PHE A 1 95 ? -5.670 8.235 -21.612 1.00 80.69 95 PHE A O 1
ATOM 683 N N . LEU A 1 96 ? -5.690 9.493 -19.761 1.00 77.62 96 LEU A N 1
ATOM 684 C CA . LEU A 1 96 ? -4.246 9.342 -19.516 1.00 77.62 96 LEU A CA 1
ATOM 685 C C . LEU A 1 96 ? -3.884 7.900 -19.154 1.00 77.62 96 LEU A C 1
ATOM 687 O O . LEU A 1 96 ? -2.840 7.410 -19.576 1.00 77.62 96 LEU A O 1
ATOM 691 N N . VAL A 1 97 ? -4.755 7.202 -18.422 1.00 82.06 97 VAL A N 1
ATOM 692 C CA . VAL A 1 97 ? -4.570 5.777 -18.104 1.00 82.06 97 VAL A CA 1
ATOM 693 C C . VAL A 1 97 ? -4.599 4.941 -19.380 1.00 82.06 97 VAL A C 1
ATOM 695 O O . VAL A 1 97 ? -3.707 4.124 -19.612 1.00 82.06 97 VAL A O 1
ATOM 698 N N . TRP A 1 98 ? -5.586 5.174 -20.247 1.00 86.31 98 TRP A N 1
ATOM 699 C CA . TRP A 1 98 ? -5.677 4.502 -21.541 1.00 86.31 98 TRP A CA 1
ATOM 700 C C . TRP A 1 98 ? -4.465 4.809 -22.429 1.00 86.31 98 TRP A C 1
ATOM 702 O O . TRP A 1 98 ? -3.869 3.916 -23.021 1.00 86.31 98 TRP A O 1
ATOM 712 N N . LEU A 1 99 ? -4.028 6.067 -22.454 1.00 86.94 99 LEU A N 1
ATOM 713 C CA . LEU A 1 99 ? -2.871 6.491 -23.226 1.00 86.94 99 LEU A CA 1
ATOM 714 C C . LEU A 1 99 ? -1.574 5.822 -22.735 1.00 86.94 99 LEU A C 1
ATOM 716 O O . LEU A 1 99 ? -0.791 5.339 -23.551 1.00 86.94 99 LEU A O 1
ATOM 720 N N . CYS A 1 100 ? -1.351 5.742 -21.419 1.00 86.50 100 CYS A N 1
ATOM 721 C CA . CYS A 1 100 ? -0.178 5.073 -20.851 1.00 86.50 100 CYS A CA 1
ATOM 722 C C . CYS A 1 100 ? -0.231 3.544 -21.006 1.00 86.50 100 CYS A C 1
ATOM 724 O O . CYS A 1 100 ? 0.800 2.930 -21.274 1.00 86.50 100 CYS A O 1
ATOM 726 N N . THR A 1 101 ? -1.404 2.914 -20.893 1.00 88.88 101 THR A N 1
ATOM 727 C CA . THR A 1 101 ? -1.550 1.467 -21.160 1.00 88.88 101 THR A CA 1
ATOM 728 C C . THR A 1 101 ? -1.294 1.139 -22.629 1.00 88.88 101 THR A C 1
ATOM 730 O O . THR A 1 101 ? -0.525 0.222 -22.919 1.00 88.88 101 THR A O 1
ATOM 733 N N . ALA A 1 102 ? -1.841 1.932 -23.554 1.00 91.94 102 ALA A N 1
ATOM 734 C CA . ALA A 1 102 ? -1.548 1.818 -24.980 1.00 91.94 102 ALA A CA 1
ATOM 735 C C . ALA A 1 102 ? -0.052 2.033 -25.265 1.00 91.94 102 ALA A C 1
ATOM 737 O O . ALA A 1 102 ? 0.552 1.254 -25.999 1.00 91.94 102 ALA A O 1
ATOM 738 N N . GLN A 1 103 ? 0.577 3.031 -24.631 1.00 92.00 103 GLN A N 1
ATOM 739 C CA . GLN A 1 103 ? 2.017 3.269 -24.746 1.00 92.00 103 GLN A CA 1
ATOM 740 C C . GLN A 1 103 ? 2.836 2.049 -24.303 1.00 92.00 103 GLN A C 1
ATOM 742 O O . GLN A 1 103 ? 3.768 1.667 -25.012 1.00 92.00 103 GLN A O 1
ATOM 747 N N . ALA A 1 104 ? 2.508 1.435 -23.162 1.00 91.62 104 ALA A N 1
ATOM 748 C CA . ALA A 1 104 ? 3.206 0.250 -22.669 1.00 91.62 104 ALA A CA 1
ATOM 749 C C . ALA A 1 104 ? 3.061 -0.933 -23.643 1.00 91.62 104 ALA A C 1
ATOM 751 O O . ALA A 1 104 ? 4.065 -1.492 -24.081 1.00 91.62 104 ALA A O 1
ATOM 752 N N . ALA A 1 105 ? 1.830 -1.256 -24.057 1.00 93.50 105 ALA A N 1
ATOM 753 C CA . ALA A 1 105 ? 1.552 -2.375 -24.958 1.00 93.50 105 ALA A CA 1
ATOM 754 C C . ALA A 1 105 ? 2.225 -2.213 -26.332 1.00 93.50 105 ALA A C 1
ATOM 756 O O . ALA A 1 105 ? 2.872 -3.136 -26.826 1.00 93.50 105 ALA A O 1
ATOM 757 N N . LEU A 1 106 ? 2.133 -1.022 -26.931 1.00 94.06 106 LEU A N 1
ATOM 758 C CA . LEU A 1 106 ? 2.732 -0.739 -28.237 1.00 94.06 106 LEU A CA 1
ATOM 759 C C . LEU A 1 106 ? 4.263 -0.653 -28.174 1.00 94.06 106 LEU A C 1
ATOM 761 O O . LEU A 1 106 ? 4.930 -0.992 -29.149 1.00 94.06 106 LEU A O 1
ATOM 765 N N . SER A 1 107 ? 4.843 -0.259 -27.034 1.00 93.19 107 SER A N 1
ATOM 766 C CA . SER A 1 107 ? 6.302 -0.309 -26.832 1.00 93.19 107 SER A CA 1
ATOM 767 C C . SER A 1 107 ? 6.807 -1.751 -26.735 1.00 93.19 107 SER A C 1
ATOM 769 O O . SER A 1 107 ? 7.874 -2.066 -27.257 1.00 93.19 107 SER A O 1
ATOM 771 N N . LEU A 1 108 ? 6.021 -2.638 -26.119 1.00 92.25 108 LEU A N 1
ATOM 772 C CA . LEU A 1 108 ? 6.285 -4.078 -26.077 1.00 92.25 108 LEU A CA 1
ATOM 773 C C . LEU A 1 108 ? 6.192 -4.699 -27.478 1.00 92.25 108 LEU A C 1
ATOM 775 O O . LEU A 1 108 ? 7.079 -5.450 -27.877 1.00 92.25 108 LEU A O 1
ATOM 779 N N . LEU A 1 109 ? 5.179 -4.317 -28.264 1.00 92.69 109 LEU A N 1
ATOM 780 C CA . LEU A 1 109 ? 5.056 -4.729 -29.665 1.00 92.69 109 LEU A CA 1
ATOM 781 C C . LEU A 1 109 ? 6.244 -4.244 -30.512 1.00 92.69 109 LEU A C 1
ATOM 783 O O . LEU A 1 109 ? 6.790 -5.020 -31.290 1.00 92.69 109 LEU A O 1
ATOM 787 N N . ALA A 1 110 ? 6.692 -2.998 -30.325 1.00 90.75 110 ALA A N 1
ATOM 788 C CA . ALA A 1 110 ? 7.876 -2.462 -31.000 1.00 90.75 110 ALA A CA 1
ATOM 789 C C . ALA A 1 110 ? 9.142 -3.282 -30.691 1.00 90.75 110 ALA A C 1
ATOM 791 O O . ALA A 1 110 ? 9.946 -3.538 -31.587 1.00 90.75 110 ALA A O 1
ATOM 792 N N . LEU A 1 111 ? 9.300 -3.743 -29.446 1.00 90.69 111 LEU A N 1
ATOM 793 C CA . LEU A 1 111 ? 10.404 -4.624 -29.067 1.00 90.69 111 LEU A CA 1
ATOM 794 C C . LEU A 1 111 ? 10.303 -5.995 -29.753 1.00 90.69 111 LEU A C 1
ATOM 796 O O . LEU A 1 111 ? 11.304 -6.502 -30.250 1.00 90.69 111 LEU A O 1
ATOM 800 N N . VAL A 1 112 ? 9.105 -6.580 -29.835 1.00 90.25 112 VAL A N 1
ATOM 801 C CA . VAL A 1 112 ? 8.882 -7.855 -30.541 1.00 90.25 112 VAL A CA 1
ATOM 802 C C . VAL A 1 112 ? 9.219 -7.731 -32.028 1.00 90.25 112 VAL A C 1
ATOM 804 O O . VAL A 1 112 ? 9.882 -8.609 -32.582 1.00 90.25 112 VAL A O 1
ATOM 807 N N . LEU A 1 113 ? 8.811 -6.632 -32.670 1.00 88.12 113 LEU A N 1
ATOM 808 C CA . LEU A 1 113 ? 9.156 -6.353 -34.065 1.00 88.12 113 LEU A CA 1
ATOM 809 C C . LEU A 1 113 ? 10.668 -6.208 -34.254 1.00 88.12 113 LEU A C 1
ATOM 811 O O . LEU A 1 113 ? 11.210 -6.789 -35.190 1.00 88.12 113 LEU A O 1
ATOM 815 N N . PHE A 1 114 ? 11.358 -5.518 -33.339 1.00 88.19 114 PHE A N 1
ATOM 816 C CA . PHE A 1 114 ? 12.818 -5.422 -33.361 1.00 88.19 114 PHE A CA 1
ATOM 817 C C . PHE A 1 114 ? 13.487 -6.799 -33.269 1.00 88.19 114 PHE A C 1
ATOM 819 O O . PHE A 1 114 ? 14.348 -7.120 -34.086 1.00 88.19 114 PHE A O 1
ATOM 826 N N . VAL A 1 115 ? 13.064 -7.642 -32.321 1.00 87.88 115 VAL A N 1
ATOM 827 C CA . VAL A 1 115 ? 13.628 -8.991 -32.155 1.00 87.88 115 VAL A CA 1
ATOM 828 C C . VAL A 1 115 ? 13.390 -9.829 -33.412 1.00 87.88 115 VAL A C 1
ATOM 830 O O . VAL A 1 115 ? 14.330 -10.433 -33.930 1.00 87.88 115 VAL A O 1
ATOM 833 N N . ARG A 1 116 ? 12.170 -9.808 -33.964 1.00 86.62 116 ARG A N 1
ATOM 834 C CA . ARG A 1 116 ? 11.832 -10.514 -35.208 1.00 86.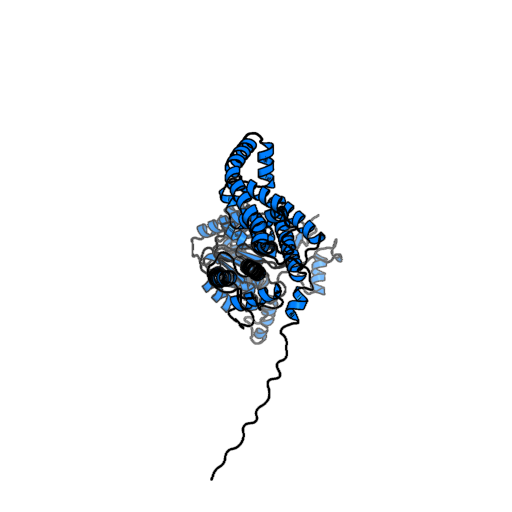62 116 ARG A CA 1
ATOM 835 C C . ARG A 1 116 ? 12.673 -10.029 -36.393 1.00 86.62 116 ARG A C 1
ATOM 837 O O . ARG A 1 116 ? 13.188 -10.858 -37.139 1.00 86.62 116 ARG A O 1
ATOM 844 N N . ALA A 1 117 ? 12.835 -8.715 -36.553 1.00 82.19 117 ALA A N 1
ATOM 845 C CA . ALA A 1 117 ? 13.662 -8.130 -37.607 1.00 82.19 117 ALA A CA 1
ATOM 846 C C . ALA A 1 117 ? 15.140 -8.529 -37.453 1.00 82.19 117 ALA A C 1
ATOM 848 O O . ALA A 1 117 ? 15.785 -8.876 -38.440 1.00 82.19 117 ALA A O 1
ATOM 849 N N . SER A 1 118 ? 15.647 -8.567 -36.215 1.00 81.81 118 SER A N 1
ATOM 850 C CA . SER A 1 118 ? 17.027 -8.974 -35.921 1.00 81.81 118 SER A CA 1
ATOM 851 C C . SER A 1 118 ? 17.301 -10.447 -36.230 1.00 81.81 118 SER A C 1
ATOM 853 O O . SER A 1 118 ? 18.382 -10.788 -36.695 1.00 81.81 118 SER A O 1
ATOM 855 N N . GLN A 1 119 ? 16.314 -11.324 -36.013 1.00 79.25 119 GLN A N 1
ATOM 856 C CA . GLN A 1 119 ? 16.433 -12.753 -36.301 1.00 79.25 119 GLN A CA 1
ATOM 857 C C . GLN A 1 119 ? 16.301 -13.063 -37.790 1.00 79.25 119 GLN A C 1
ATOM 859 O O . GLN A 1 119 ? 17.017 -13.915 -38.305 1.00 79.25 119 GLN A O 1
ATOM 864 N N . ALA A 1 120 ? 15.372 -12.397 -38.476 1.00 77.50 120 ALA A N 1
ATOM 865 C CA . ALA A 1 120 ? 15.148 -12.624 -39.897 1.00 77.50 120 ALA A CA 1
ATOM 866 C C . ALA A 1 120 ? 16.255 -12.014 -40.768 1.00 77.50 120 ALA A C 1
ATOM 868 O O . ALA A 1 120 ? 16.378 -12.406 -41.926 1.00 77.50 120 ALA A O 1
ATOM 869 N N . GLN A 1 121 ? 17.004 -11.030 -40.240 1.00 73.31 121 GLN A N 1
ATOM 870 C CA . GLN A 1 121 ? 17.993 -10.216 -40.968 1.00 73.31 121 GLN A CA 1
ATOM 871 C C . GLN A 1 121 ? 17.453 -9.656 -42.301 1.00 73.31 121 GLN A C 1
ATOM 873 O O . GLN A 1 121 ? 18.202 -9.306 -43.210 1.00 73.31 121 GLN A O 1
ATOM 878 N N . HIS A 1 122 ? 16.128 -9.562 -42.410 1.00 72.12 122 HIS A N 1
ATOM 879 C CA . HIS A 1 122 ? 15.385 -9.172 -43.594 1.00 72.12 122 HIS A CA 1
ATOM 880 C C . HIS A 1 122 ? 14.164 -8.373 -43.148 1.00 72.12 122 HIS A C 1
ATOM 882 O O . HIS A 1 122 ? 13.407 -8.803 -42.270 1.00 72.12 122 HIS A O 1
ATOM 888 N N . LEU A 1 123 ? 13.945 -7.219 -43.775 1.00 70.00 123 LEU A N 1
ATOM 889 C CA . LEU A 1 123 ? 12.796 -6.372 -43.489 1.00 70.00 123 LEU A CA 1
ATOM 890 C C . LEU A 1 123 ? 11.651 -6.738 -44.441 1.00 70.00 123 LEU A C 1
ATOM 892 O O . LEU A 1 123 ? 11.750 -6.551 -45.648 1.00 70.00 123 LEU A O 1
ATOM 896 N N . SER A 1 124 ? 10.567 -7.304 -43.908 1.00 77.06 124 SER A N 1
ATOM 897 C CA . SER A 1 124 ? 9.331 -7.483 -44.684 1.00 77.06 124 SER A CA 1
ATOM 898 C C . SER A 1 124 ? 8.582 -6.154 -44.803 1.00 77.06 124 SER A C 1
ATOM 900 O O . SER A 1 124 ? 8.614 -5.340 -43.876 1.00 77.06 124 SER A O 1
ATOM 902 N N . GLU A 1 125 ? 7.864 -5.945 -45.910 1.00 79.25 125 GLU A N 1
ATOM 903 C CA . GLU A 1 125 ? 7.048 -4.736 -46.108 1.00 79.25 125 GLU A CA 1
ATOM 904 C C . GLU A 1 125 ? 5.996 -4.564 -45.001 1.00 79.25 125 GLU A C 1
ATOM 906 O O . GLU A 1 125 ? 5.774 -3.456 -44.512 1.00 79.25 125 GLU A O 1
ATOM 911 N N . GLU A 1 126 ? 5.404 -5.668 -44.532 1.00 82.19 126 GLU A N 1
ATOM 912 C CA . GLU A 1 126 ? 4.462 -5.673 -43.406 1.00 82.19 126 GLU A CA 1
ATOM 913 C C . GLU A 1 126 ? 5.095 -5.121 -42.119 1.00 82.19 126 GLU A C 1
ATOM 915 O O . GLU A 1 126 ? 4.472 -4.338 -41.396 1.00 82.19 126 GLU A O 1
ATOM 920 N N . CYS A 1 127 ? 6.357 -5.475 -41.848 1.00 79.31 127 CYS A N 1
ATOM 921 C CA . CYS A 1 127 ? 7.088 -4.974 -40.688 1.00 79.31 127 CYS A CA 1
ATOM 922 C C . CYS A 1 127 ? 7.309 -3.459 -40.798 1.00 79.31 127 CYS A C 1
ATOM 924 O O . CYS A 1 127 ? 7.045 -2.736 -39.839 1.00 79.31 127 CYS A O 1
ATOM 926 N N . LEU A 1 128 ? 7.694 -2.956 -41.973 1.00 81.56 128 LEU A N 1
ATOM 927 C CA . LEU A 1 128 ? 7.910 -1.524 -42.197 1.00 81.56 128 LEU A CA 1
ATOM 928 C C . LEU A 1 128 ? 6.622 -0.702 -42.005 1.00 81.56 128 LEU A C 1
ATOM 930 O O . LEU A 1 128 ? 6.640 0.340 -41.344 1.00 81.56 128 LEU A O 1
ATOM 934 N N . TRP A 1 129 ? 5.488 -1.178 -42.530 1.00 86.06 129 TRP A N 1
ATOM 935 C CA . TRP A 1 129 ? 4.188 -0.533 -42.310 1.00 86.06 129 TRP A CA 1
ATOM 936 C C . TRP A 1 129 ? 3.797 -0.529 -40.832 1.00 86.06 129 TRP A C 1
ATOM 938 O O . TRP A 1 129 ? 3.363 0.504 -40.316 1.00 86.06 129 TRP A O 1
ATOM 948 N N . SER A 1 130 ? 4.005 -1.646 -40.130 1.00 86.44 130 SER A N 1
ATOM 949 C CA . SER A 1 130 ? 3.715 -1.736 -38.697 1.00 86.44 130 SER A CA 1
ATOM 950 C C . SER A 1 130 ? 4.564 -0.767 -37.864 1.00 86.44 130 SER A C 1
ATOM 952 O O . SER A 1 130 ? 4.043 -0.098 -36.971 1.00 86.44 130 SER A O 1
ATOM 954 N N . GLU A 1 131 ? 5.842 -0.591 -38.203 1.00 85.56 131 GLU A N 1
ATOM 955 C CA . GLU A 1 131 ? 6.719 0.366 -37.531 1.00 85.56 131 GLU A CA 1
ATOM 956 C C . GLU A 1 131 ? 6.314 1.821 -37.790 1.00 85.56 131 GLU A C 1
ATOM 958 O O . GLU A 1 131 ? 6.357 2.631 -36.866 1.00 85.56 131 GLU A O 1
ATOM 963 N N . ARG A 1 132 ? 5.875 2.167 -39.010 1.00 88.00 132 ARG A N 1
ATOM 964 C CA . ARG A 1 132 ? 5.360 3.513 -39.325 1.00 88.00 132 ARG A CA 1
ATOM 965 C C . ARG A 1 132 ? 4.068 3.820 -38.568 1.00 88.00 132 ARG A C 1
ATOM 967 O O . ARG A 1 132 ? 3.915 4.926 -38.050 1.00 88.00 132 ARG A O 1
ATOM 974 N N . LEU A 1 133 ? 3.164 2.844 -38.449 1.00 90.94 133 LEU A N 1
ATOM 975 C CA . LEU A 1 133 ? 1.945 2.974 -37.642 1.00 90.94 133 LEU A CA 1
ATOM 976 C C . LEU A 1 133 ? 2.273 3.187 -36.158 1.00 90.94 133 LEU A C 1
ATOM 978 O O . LEU A 1 133 ? 1.718 4.084 -35.521 1.00 90.94 133 LEU A O 1
ATOM 982 N N . LEU A 1 134 ? 3.224 2.417 -35.621 1.00 90.69 134 LEU A N 1
ATOM 983 C CA . LEU A 1 134 ? 3.725 2.602 -34.259 1.00 90.69 134 LEU A CA 1
ATOM 984 C C . LEU A 1 134 ? 4.371 3.981 -34.077 1.00 90.69 134 LEU A C 1
ATOM 986 O O . LEU A 1 134 ? 4.074 4.677 -33.108 1.00 90.69 134 LEU A O 1
ATOM 990 N N . ALA A 1 135 ? 5.211 4.413 -35.019 1.00 90.25 135 ALA A N 1
ATOM 991 C CA . ALA A 1 135 ? 5.854 5.722 -34.984 1.00 90.25 135 ALA A CA 1
ATOM 992 C C . ALA A 1 135 ? 4.834 6.870 -35.017 1.00 90.25 135 ALA A C 1
ATOM 994 O O . ALA A 1 135 ? 5.005 7.841 -34.281 1.00 90.25 135 ALA A O 1
ATOM 995 N N . ALA A 1 136 ? 3.748 6.746 -35.787 1.00 91.88 136 ALA A N 1
ATOM 996 C CA . ALA A 1 136 ? 2.658 7.722 -35.808 1.00 91.88 136 ALA A CA 1
ATOM 997 C C . ALA A 1 136 ? 1.942 7.816 -34.450 1.00 91.88 136 ALA A C 1
ATOM 999 O O . ALA A 1 136 ? 1.723 8.918 -33.940 1.00 91.88 136 ALA A O 1
ATOM 1000 N N . PHE A 1 137 ? 1.643 6.675 -33.819 1.00 93.00 137 PHE A N 1
ATOM 1001 C CA . PHE A 1 137 ? 1.095 6.656 -32.461 1.00 93.00 137 PHE A CA 1
ATOM 1002 C C . PHE A 1 137 ? 2.053 7.314 -31.456 1.00 93.00 137 PHE A C 1
ATOM 1004 O O . PHE A 1 137 ? 1.637 8.146 -30.648 1.00 93.00 137 PHE A O 1
ATOM 1011 N N . PHE A 1 138 ? 3.346 6.987 -31.510 1.00 91.75 138 PHE A N 1
ATOM 1012 C CA . PHE A 1 138 ? 4.328 7.557 -30.590 1.00 91.75 138 PHE A CA 1
ATOM 1013 C C . PHE A 1 138 ? 4.577 9.048 -30.825 1.00 91.75 138 PHE A C 1
ATOM 1015 O O . PHE A 1 138 ? 4.803 9.772 -29.856 1.00 91.75 138 PHE A O 1
ATOM 1022 N N . ALA A 1 139 ? 4.489 9.525 -32.068 1.00 91.62 139 ALA A N 1
ATOM 1023 C CA . ALA A 1 139 ? 4.520 10.949 -32.382 1.00 91.62 139 ALA A CA 1
ATOM 1024 C C . ALA A 1 139 ? 3.339 11.674 -31.718 1.00 91.62 139 ALA A C 1
ATOM 1026 O O . ALA A 1 139 ? 3.543 12.665 -31.019 1.00 91.62 139 ALA A O 1
ATOM 1027 N N . LEU A 1 140 ? 2.123 11.125 -31.841 1.00 91.19 140 LEU A N 1
ATOM 1028 C CA . LEU A 1 140 ? 0.933 11.664 -31.178 1.00 91.19 140 LEU A CA 1
ATOM 1029 C C . LEU A 1 140 ? 1.090 11.667 -29.649 1.00 91.19 140 LEU A C 1
ATOM 1031 O O . LEU A 1 140 ? 0.831 12.679 -28.997 1.00 91.19 140 LEU A O 1
ATOM 1035 N N . HIS A 1 141 ? 1.564 10.561 -29.073 1.00 90.56 141 HIS A N 1
ATOM 1036 C CA . HIS A 1 141 ? 1.828 10.449 -27.639 1.00 90.56 141 HIS A CA 1
ATOM 1037 C C . HIS A 1 141 ? 2.846 11.493 -27.149 1.00 90.56 141 HIS A C 1
ATOM 1039 O O . HIS A 1 141 ? 2.663 12.118 -26.096 1.00 90.56 141 HIS A O 1
ATOM 1045 N N . TRP A 1 142 ? 3.921 11.700 -27.913 1.00 89.94 142 TRP A N 1
ATOM 1046 C CA . TRP A 1 142 ? 4.945 12.697 -27.621 1.00 89.94 142 TRP A CA 1
ATOM 1047 C C . TRP A 1 142 ? 4.373 14.118 -27.671 1.00 89.94 142 TRP A C 1
ATOM 1049 O O . TRP A 1 142 ? 4.629 14.898 -26.754 1.00 89.94 142 TRP A O 1
ATOM 1059 N N . SER A 1 143 ? 3.520 14.433 -28.651 1.00 87.88 143 SER A N 1
ATOM 1060 C CA . SER A 1 143 ? 2.822 15.723 -28.738 1.00 87.88 143 SER A CA 1
ATOM 1061 C C . SER A 1 143 ? 1.878 15.968 -27.556 1.00 87.88 143 SER A C 1
ATOM 1063 O O . SER A 1 143 ? 1.887 17.059 -26.987 1.00 87.88 143 SER A O 1
ATOM 1065 N N . VAL A 1 144 ? 1.109 14.960 -27.126 1.00 86.12 144 VAL A N 1
ATOM 1066 C CA . VAL A 1 144 ? 0.248 15.061 -25.929 1.00 86.12 144 VAL A CA 1
ATOM 1067 C C . VAL A 1 144 ? 1.092 15.269 -24.666 1.00 86.12 144 VAL A C 1
ATOM 1069 O O . VAL A 1 144 ? 0.760 16.098 -23.819 1.00 86.12 144 VAL A O 1
ATOM 1072 N N . SER A 1 145 ? 2.226 14.572 -24.553 1.00 84.44 145 SER A N 1
ATOM 1073 C CA . SER A 1 145 ? 3.170 14.757 -23.444 1.00 84.44 145 SER A CA 1
ATOM 1074 C C . SER A 1 145 ? 3.831 16.143 -23.453 1.00 84.44 145 SER A C 1
ATOM 1076 O O . SER A 1 145 ? 4.056 16.712 -22.384 1.00 84.44 145 SER A O 1
ATOM 1078 N N . ALA A 1 146 ? 4.120 16.698 -24.634 1.00 85.31 146 ALA A N 1
ATOM 1079 C CA . ALA A 1 146 ? 4.632 18.056 -24.792 1.00 85.31 146 ALA A CA 1
ATOM 1080 C C . ALA A 1 146 ? 3.587 19.098 -24.368 1.00 85.31 146 ALA A C 1
ATOM 1082 O O . ALA A 1 146 ? 3.931 20.038 -23.654 1.00 85.31 146 ALA A O 1
ATOM 1083 N N . ALA A 1 147 ? 2.315 18.897 -24.730 1.00 83.12 147 ALA A N 1
ATOM 1084 C CA . ALA A 1 147 ? 1.209 19.764 -24.327 1.00 83.12 147 ALA A CA 1
ATOM 1085 C C . ALA A 1 147 ? 0.971 19.754 -22.806 1.00 83.12 147 ALA A C 1
ATOM 1087 O O . ALA A 1 147 ? 0.761 20.813 -22.219 1.00 83.12 147 ALA A O 1
ATOM 1088 N N . ASN A 1 148 ? 1.088 18.589 -22.153 1.00 79.00 148 ASN A N 1
ATOM 1089 C CA . ASN A 1 148 ? 1.011 18.462 -20.688 1.00 79.00 148 ASN A CA 1
ATOM 1090 C C . ASN A 1 148 ? 2.118 19.270 -19.979 1.00 79.00 148 ASN A C 1
ATOM 1092 O O . ASN A 1 148 ? 1.903 19.868 -18.930 1.00 79.00 148 ASN A O 1
ATOM 1096 N N . LYS A 1 149 ? 3.309 19.351 -20.589 1.00 80.50 149 LYS A N 1
ATOM 1097 C CA . LYS A 1 149 ? 4.415 20.199 -20.113 1.00 80.50 149 LYS A CA 1
ATOM 1098 C C . LYS A 1 149 ? 4.445 21.598 -20.742 1.00 80.50 149 LYS A C 1
ATOM 1100 O O . LYS A 1 149 ? 5.498 22.238 -20.739 1.00 80.50 149 LYS A O 1
ATOM 1105 N N . GLU A 1 150 ? 3.333 22.050 -21.322 1.00 81.69 150 GLU A N 1
ATOM 1106 C CA . GLU A 1 150 ? 3.171 23.395 -21.894 1.00 81.69 150 GLU A CA 1
ATOM 1107 C C . GLU A 1 150 ? 4.244 23.769 -22.934 1.00 81.69 150 GLU A C 1
ATOM 1109 O O . GLU A 1 150 ? 4.667 24.921 -23.027 1.00 81.69 150 GLU A O 1
ATOM 1114 N N . PHE A 1 151 ? 4.728 22.790 -23.706 1.00 83.06 151 PHE A N 1
ATOM 1115 C CA . PHE A 1 151 ? 5.777 22.969 -24.717 1.00 83.06 151 PHE A CA 1
ATOM 1116 C C . PHE A 1 151 ? 7.052 23.649 -24.183 1.00 83.06 151 PHE A C 1
ATOM 1118 O O . PHE A 1 151 ? 7.736 24.384 -24.896 1.00 83.06 151 PHE A O 1
ATOM 1125 N N . HIS A 1 152 ? 7.416 23.401 -22.922 1.00 82.94 152 HIS A N 1
ATOM 1126 C CA . HIS A 1 152 ? 8.679 23.896 -22.382 1.00 82.94 152 HIS A CA 1
ATOM 1127 C C . HIS A 1 152 ? 9.871 23.283 -23.140 1.00 82.94 152 HIS A C 1
ATOM 1129 O O . HIS A 1 152 ? 9.950 22.065 -23.272 1.00 82.94 152 HIS A O 1
ATOM 1135 N N . TRP A 1 153 ? 10.837 24.088 -23.598 1.00 82.38 153 TRP A N 1
ATOM 1136 C CA . TRP A 1 153 ? 11.989 23.606 -24.387 1.00 82.38 153 TRP A CA 1
ATOM 1137 C C . TRP A 1 153 ? 12.790 22.502 -23.670 1.00 82.38 153 TRP A C 1
ATOM 1139 O O . TRP A 1 153 ? 13.209 21.529 -24.291 1.00 82.38 153 TRP A O 1
ATOM 1149 N N . ALA A 1 154 ? 12.917 22.596 -22.341 1.00 86.00 154 ALA A N 1
ATOM 1150 C CA . ALA A 1 154 ? 13.562 21.574 -21.509 1.00 86.00 154 ALA A CA 1
ATOM 1151 C C . ALA A 1 154 ? 12.890 20.187 -21.597 1.00 86.00 154 ALA A C 1
ATOM 1153 O O . ALA A 1 154 ? 13.528 19.173 -21.316 1.00 86.00 154 ALA A O 1
ATOM 1154 N N . PHE A 1 155 ? 11.615 20.111 -22.008 1.00 86.00 155 PHE A N 1
ATOM 1155 C CA . PHE A 1 155 ? 10.966 18.830 -22.275 1.00 86.00 155 PHE A CA 1
ATOM 1156 C C . PHE A 1 155 ? 11.695 18.065 -23.371 1.00 86.00 155 PHE A C 1
ATOM 1158 O O . PHE A 1 155 ? 11.929 16.887 -23.168 1.00 86.00 155 PHE A O 1
ATOM 1165 N N . VAL A 1 156 ? 12.088 18.717 -24.470 1.00 86.31 156 VAL A N 1
ATOM 1166 C CA . VAL A 1 156 ? 12.721 18.063 -25.630 1.00 86.31 156 VAL A CA 1
ATOM 1167 C C . VAL A 1 156 ? 14.046 17.404 -25.240 1.00 86.31 156 VAL A C 1
ATOM 1169 O O . VAL A 1 156 ? 14.332 16.298 -25.691 1.00 86.31 156 VAL A O 1
ATOM 1172 N N . LEU A 1 157 ? 14.802 18.038 -24.339 1.00 86.88 157 LEU A N 1
ATOM 1173 C CA . LEU A 1 157 ? 16.093 17.555 -23.834 1.00 86.88 157 LEU A CA 1
ATOM 1174 C C . LEU A 1 157 ? 15.978 16.499 -22.722 1.00 86.88 157 LEU A C 1
ATOM 1176 O O . LEU A 1 157 ? 16.991 16.038 -22.202 1.00 86.88 157 LEU A O 1
ATOM 1180 N N . THR A 1 158 ? 14.765 16.100 -22.328 1.00 89.25 158 THR A N 1
ATOM 1181 C CA . THR A 1 158 ? 14.593 15.020 -21.350 1.00 89.25 158 THR A CA 1
ATOM 1182 C C . THR A 1 158 ? 15.070 13.688 -21.970 1.00 89.25 158 THR A C 1
ATOM 1184 O O . THR A 1 158 ? 14.661 13.366 -23.080 1.00 89.25 158 THR A O 1
ATOM 1187 N N . PRO A 1 159 ? 15.856 12.835 -21.284 1.00 86.06 159 PRO A N 1
ATOM 1188 C CA . PRO A 1 159 ? 16.408 11.608 -21.885 1.00 86.06 159 PRO A CA 1
ATOM 1189 C C . PRO A 1 159 ? 15.370 10.703 -22.574 1.00 86.06 159 PRO A C 1
ATOM 1191 O O . PRO A 1 159 ? 15.596 10.186 -23.661 1.00 86.06 159 PRO A O 1
ATOM 1194 N N . LEU A 1 160 ? 14.178 10.571 -21.988 1.00 86.38 160 LEU A N 1
ATOM 1195 C CA . LEU A 1 160 ? 13.101 9.743 -22.543 1.00 86.38 160 LEU A CA 1
ATOM 1196 C C . LEU A 1 160 ? 12.390 10.384 -23.748 1.00 86.38 160 LEU A C 1
ATOM 1198 O O . LEU A 1 160 ? 11.892 9.662 -24.603 1.00 86.38 160 LEU A O 1
ATOM 1202 N N . SER A 1 161 ? 12.341 11.718 -23.848 1.00 88.12 161 SER A N 1
ATOM 1203 C CA . SER A 1 161 ? 11.839 12.372 -25.067 1.00 88.12 161 SER A CA 1
ATOM 1204 C C . SER A 1 161 ? 12.860 12.311 -26.196 1.00 88.12 161 SER A C 1
ATOM 1206 O O . SER A 1 161 ? 12.456 12.282 -27.354 1.00 88.12 161 SER A O 1
ATOM 1208 N N . LEU A 1 162 ? 14.160 12.259 -25.872 1.00 89.31 162 LEU A N 1
ATOM 1209 C CA . LEU A 1 162 ? 15.204 11.963 -26.851 1.00 89.31 162 LEU A CA 1
ATOM 1210 C C . LEU A 1 162 ? 15.012 10.554 -27.406 1.00 89.31 162 LEU A C 1
ATOM 1212 O O . LEU A 1 162 ? 14.982 10.395 -28.619 1.00 89.31 162 LEU A O 1
ATOM 1216 N N . VAL A 1 163 ? 14.793 9.554 -26.545 1.00 89.88 163 VAL A N 1
ATOM 1217 C CA . VAL A 1 163 ? 14.470 8.186 -26.986 1.00 89.88 163 VAL A CA 1
ATOM 1218 C C . VAL A 1 163 ? 13.275 8.179 -27.940 1.00 89.88 163 VAL A C 1
ATOM 1220 O O . VAL A 1 163 ? 13.357 7.578 -29.010 1.00 89.88 163 VAL A O 1
ATOM 1223 N N . ASP A 1 164 ? 12.187 8.881 -27.608 1.00 88.69 164 ASP A N 1
ATOM 1224 C CA . ASP A 1 164 ? 11.034 8.995 -28.506 1.00 88.69 164 ASP A CA 1
ATOM 1225 C C . ASP A 1 164 ? 11.428 9.652 -29.845 1.00 88.69 164 ASP A C 1
ATOM 1227 O O . ASP A 1 164 ? 11.061 9.151 -30.903 1.00 88.69 164 ASP A O 1
ATOM 1231 N N . LEU A 1 165 ? 12.242 10.710 -29.840 1.00 89.25 165 LEU A N 1
ATOM 1232 C CA . LEU A 1 165 ? 12.696 11.381 -31.062 1.00 89.25 165 LEU A CA 1
ATOM 1233 C C . LEU A 1 165 ? 13.568 10.474 -31.950 1.00 89.25 165 LEU A C 1
ATOM 1235 O O . LEU A 1 165 ? 13.294 10.331 -33.141 1.00 89.25 165 LEU A O 1
ATOM 1239 N N . PHE A 1 166 ? 14.578 9.823 -31.368 1.00 87.81 166 PHE A N 1
ATOM 1240 C CA . PHE A 1 166 ? 15.502 8.921 -32.068 1.00 87.81 166 PHE A CA 1
ATOM 1241 C C . PHE A 1 166 ? 14.825 7.652 -32.592 1.00 87.81 166 PHE A C 1
ATOM 1243 O O . PHE A 1 166 ? 15.351 7.006 -33.488 1.00 87.81 166 PHE A O 1
ATOM 1250 N N . THR A 1 167 ? 13.656 7.289 -32.071 1.00 88.06 167 THR A N 1
ATOM 1251 C CA . THR A 1 167 ? 12.909 6.111 -32.530 1.00 88.06 167 THR A CA 1
ATOM 1252 C C . THR A 1 167 ? 11.755 6.455 -33.470 1.00 88.06 167 THR A C 1
ATOM 1254 O O . THR A 1 167 ? 11.402 5.625 -34.301 1.00 88.06 167 THR A O 1
ATOM 1257 N N . VAL A 1 168 ? 11.156 7.651 -33.368 1.00 89.62 168 VAL A N 1
ATOM 1258 C CA . VAL A 1 168 ? 10.089 8.112 -34.279 1.00 89.62 168 VAL A CA 1
ATOM 1259 C C . VAL A 1 168 ? 10.663 8.646 -35.590 1.00 89.62 168 VAL A C 1
ATOM 1261 O O . VAL A 1 168 ? 10.187 8.269 -36.656 1.00 89.62 168 VAL A O 1
ATOM 1264 N N . VAL A 1 169 ? 11.665 9.530 -35.538 1.00 88.38 169 VAL A N 1
ATOM 1265 C CA . VAL A 1 169 ? 12.133 10.267 -36.728 1.00 88.38 169 VAL A CA 1
ATOM 1266 C C . VAL A 1 169 ? 12.685 9.339 -37.818 1.00 88.38 169 VAL A C 1
ATOM 1268 O O . VAL A 1 169 ? 12.262 9.488 -38.967 1.00 88.38 169 VAL A O 1
ATOM 1271 N N . PRO A 1 170 ? 13.528 8.332 -37.510 1.00 85.12 170 PRO A N 1
ATOM 1272 C CA . PRO A 1 170 ? 14.046 7.432 -38.542 1.00 85.12 170 PRO A CA 1
ATOM 1273 C C . PRO A 1 170 ? 12.972 6.547 -39.189 1.00 85.12 170 PRO A C 1
ATOM 1275 O O . PRO A 1 170 ? 13.188 6.015 -40.270 1.00 85.12 170 PRO A O 1
ATOM 1278 N N . ALA A 1 171 ? 11.794 6.384 -38.571 1.00 83.06 171 ALA A N 1
ATOM 1279 C CA . ALA A 1 171 ? 10.694 5.640 -39.188 1.00 83.06 171 ALA A CA 1
ATOM 1280 C C . ALA A 1 171 ? 10.069 6.386 -40.384 1.00 83.06 171 ALA A C 1
ATOM 1282 O O . ALA A 1 171 ? 9.456 5.753 -41.246 1.00 83.06 171 ALA A O 1
ATOM 1283 N N . PHE A 1 172 ? 10.236 7.714 -40.446 1.00 82.31 172 PHE A N 1
ATOM 1284 C CA . PHE A 1 172 ? 9.678 8.576 -41.492 1.00 82.31 172 PHE A CA 1
ATOM 1285 C C . PHE A 1 172 ? 10.706 9.046 -42.534 1.00 82.31 172 PHE A C 1
ATOM 1287 O O . PHE A 1 172 ? 10.299 9.555 -43.575 1.00 82.31 172 PHE A O 1
ATOM 1294 N N . VAL A 1 173 ? 12.012 8.885 -42.288 1.00 80.69 173 VAL A N 1
ATOM 1295 C CA . VAL A 1 173 ? 13.088 9.386 -43.165 1.00 80.69 173 VAL A CA 1
ATOM 1296 C C . VAL A 1 173 ? 13.866 8.225 -43.792 1.00 80.69 173 VAL A C 1
ATOM 1298 O O . VAL A 1 173 ? 14.465 7.445 -43.062 1.00 80.69 173 VAL A O 1
ATOM 1301 N N . GLU A 1 174 ? 13.846 8.140 -45.133 1.00 62.06 174 GLU A N 1
ATOM 1302 C CA . GLU A 1 174 ? 14.678 7.295 -46.028 1.00 62.06 174 GLU A CA 1
ATOM 1303 C C . GLU A 1 174 ? 15.200 5.973 -45.430 1.00 62.06 174 GLU A C 1
ATOM 1305 O O . GLU A 1 174 ? 16.396 5.678 -45.437 1.00 62.06 174 GLU A O 1
ATOM 1310 N N . ARG A 1 175 ? 14.277 5.150 -44.922 1.00 62.66 175 ARG A N 1
ATOM 1311 C CA . ARG A 1 175 ? 14.599 3.877 -44.263 1.00 62.66 175 ARG A CA 1
ATOM 1312 C C . ARG A 1 175 ? 14.863 2.719 -45.226 1.00 62.66 175 ARG A C 1
ATOM 1314 O O . ARG A 1 175 ? 15.492 1.739 -44.837 1.00 62.66 175 ARG A O 1
ATOM 1321 N N . ASP A 1 176 ? 14.445 2.860 -46.479 1.00 60.00 176 ASP A N 1
ATOM 1322 C CA . ASP A 1 176 ? 14.516 1.792 -47.483 1.00 60.00 176 ASP A CA 1
ATOM 1323 C C . ASP A 1 176 ? 15.969 1.427 -47.859 1.00 60.00 176 ASP A C 1
ATOM 1325 O O . ASP A 1 176 ? 16.210 0.362 -48.414 1.00 60.00 176 ASP A O 1
ATOM 1329 N N . SER A 1 177 ? 16.948 2.270 -47.499 1.00 56.31 177 SER A N 1
ATOM 1330 C CA . SER A 1 177 ? 18.375 2.073 -47.790 1.00 56.31 177 SER A CA 1
ATOM 1331 C C . SER A 1 177 ? 19.188 1.405 -46.668 1.00 56.31 177 SER A C 1
ATOM 1333 O O . SER A 1 177 ? 20.324 1.012 -46.906 1.00 56.31 177 SER A O 1
ATOM 1335 N N . VAL A 1 178 ? 18.654 1.260 -45.443 1.00 61.06 178 VAL A N 1
ATOM 1336 C CA . VAL A 1 178 ? 19.442 0.838 -44.253 1.00 61.06 178 VAL A CA 1
ATOM 1337 C C . VAL A 1 178 ? 19.181 -0.617 -43.825 1.00 61.06 178 VAL A C 1
ATOM 1339 O O . VAL A 1 178 ? 19.735 -1.099 -42.834 1.00 61.06 178 VAL A O 1
ATOM 1342 N N . GLY A 1 179 ? 18.351 -1.351 -44.569 1.00 70.12 179 GLY A N 1
ATOM 1343 C CA . GLY A 1 179 ? 18.037 -2.753 -44.286 1.00 70.12 179 GLY A CA 1
ATOM 1344 C C . GLY A 1 179 ? 17.187 -2.946 -43.022 1.00 70.12 179 GLY A C 1
ATOM 1345 O O . GLY A 1 179 ? 16.226 -2.219 -42.780 1.00 70.12 179 GLY A O 1
ATOM 1346 N N . TRP A 1 180 ? 17.514 -3.959 -42.213 1.00 71.62 180 TRP A N 1
ATOM 1347 C CA . TRP A 1 180 ? 16.717 -4.378 -41.047 1.00 71.62 180 TRP A CA 1
ATOM 1348 C C . TRP A 1 180 ? 17.039 -3.625 -39.743 1.00 71.62 180 TRP A C 1
ATOM 1350 O O . TRP A 1 180 ? 16.333 -3.796 -38.747 1.00 71.62 180 TRP A O 1
ATOM 1360 N N . ILE A 1 181 ? 18.086 -2.794 -39.724 1.00 78.19 181 ILE A N 1
ATOM 1361 C CA . ILE A 1 181 ? 18.548 -2.110 -38.510 1.00 78.19 181 ILE A CA 1
ATOM 1362 C C . ILE A 1 181 ? 17.515 -1.096 -38.019 1.00 78.19 181 ILE A C 1
ATOM 1364 O O . ILE A 1 181 ? 16.959 -0.308 -38.787 1.00 78.19 181 ILE A O 1
ATOM 1368 N N . SER A 1 182 ? 17.284 -1.080 -36.704 1.00 81.62 182 SER A N 1
ATOM 1369 C CA . SER A 1 182 ? 16.394 -0.111 -36.078 1.00 81.62 182 SER A CA 1
ATOM 1370 C C . SER A 1 182 ? 16.773 0.201 -34.633 1.00 81.62 182 SER A C 1
ATOM 1372 O O . SER A 1 182 ? 17.399 -0.601 -33.942 1.00 81.62 182 SER A O 1
ATOM 1374 N N . LEU A 1 183 ? 16.364 1.382 -34.160 1.00 86.56 183 LEU A N 1
ATOM 1375 C CA . LEU A 1 183 ? 16.526 1.807 -32.764 1.00 86.56 183 LEU A CA 1
ATOM 1376 C C . LEU A 1 183 ? 15.319 1.428 -31.890 1.00 86.56 183 LEU A C 1
ATOM 1378 O O . LEU A 1 183 ? 15.199 1.906 -30.762 1.00 86.56 183 LEU A O 1
ATOM 1382 N N . LEU A 1 184 ? 14.406 0.579 -32.386 1.00 87.38 184 LEU A N 1
ATOM 1383 C CA . LEU A 1 184 ? 13.159 0.245 -31.688 1.00 87.38 184 LEU A CA 1
ATOM 1384 C C . LEU A 1 184 ? 13.398 -0.398 -30.315 1.00 87.38 184 LEU A C 1
ATOM 1386 O O . LEU A 1 184 ? 12.567 -0.227 -29.427 1.00 87.38 184 LEU A O 1
ATOM 1390 N N . TYR A 1 185 ? 14.540 -1.055 -30.095 1.00 89.50 185 TYR A N 1
ATOM 1391 C CA . TYR A 1 185 ? 14.904 -1.617 -28.791 1.00 89.50 185 TYR A CA 1
ATOM 1392 C C . TYR A 1 185 ? 14.935 -0.571 -27.662 1.00 89.50 185 TYR A C 1
ATOM 1394 O O . TYR A 1 185 ? 14.584 -0.897 -26.530 1.00 89.50 185 TYR A O 1
ATOM 1402 N N . MET A 1 186 ? 15.249 0.703 -27.954 1.00 91.06 186 MET A N 1
ATOM 1403 C CA . MET A 1 186 ? 15.244 1.791 -26.961 1.00 91.06 186 MET A CA 1
ATOM 1404 C C . MET A 1 186 ? 13.845 2.053 -26.373 1.00 91.06 186 MET A C 1
ATOM 1406 O O . MET A 1 186 ? 13.713 2.667 -25.312 1.00 91.06 186 MET A O 1
ATOM 1410 N N . ARG A 1 187 ? 12.780 1.553 -27.017 1.00 90.88 187 ARG A N 1
ATOM 1411 C CA . ARG A 1 187 ? 11.400 1.639 -26.514 1.00 90.88 187 ARG A CA 1
ATOM 1412 C C . ARG A 1 187 ? 11.164 0.838 -25.235 1.00 90.88 187 ARG A C 1
ATOM 1414 O O . ARG A 1 187 ? 10.149 1.079 -24.581 1.00 90.88 187 ARG A O 1
ATOM 1421 N N . CYS A 1 188 ? 12.088 -0.033 -24.816 1.00 92.12 188 CYS A N 1
ATOM 1422 C CA . CYS A 1 188 ? 12.027 -0.667 -23.496 1.00 92.12 188 CYS A CA 1
ATOM 1423 C C . CYS A 1 188 ? 11.957 0.382 -22.363 1.00 92.12 188 CYS A C 1
ATOM 1425 O O . CYS A 1 188 ? 11.146 0.242 -21.446 1.00 92.12 188 CYS A O 1
ATOM 1427 N N . TYR A 1 189 ? 12.700 1.491 -22.475 1.00 91.62 189 TYR A N 1
ATOM 1428 C CA . TYR A 1 189 ? 12.677 2.586 -21.500 1.00 91.62 189 TYR A CA 1
ATOM 1429 C C . TYR A 1 189 ? 11.359 3.372 -21.535 1.00 91.62 189 TYR A C 1
ATOM 1431 O O . TYR A 1 189 ? 10.844 3.782 -20.491 1.00 91.62 189 TYR A O 1
ATOM 1439 N N . SER A 1 190 ? 10.766 3.547 -22.721 1.00 90.12 190 SER A N 1
ATOM 1440 C CA . SER A 1 190 ? 9.434 4.150 -22.865 1.00 90.12 190 SER A CA 1
ATOM 1441 C C . SER A 1 190 ? 8.347 3.265 -22.236 1.00 90.12 190 SER A C 1
ATOM 1443 O O . SER A 1 190 ? 7.441 3.797 -21.591 1.00 90.12 190 SER A O 1
ATOM 1445 N N . CYS A 1 191 ? 8.459 1.935 -22.360 1.00 91.38 191 CYS A N 1
ATOM 1446 C CA . CYS A 1 191 ? 7.569 0.968 -21.710 1.00 91.38 191 CYS A CA 1
ATOM 1447 C C . CYS A 1 191 ? 7.677 1.037 -20.182 1.00 91.38 191 CYS A C 1
ATOM 1449 O O . CYS A 1 191 ? 6.664 1.179 -19.499 1.00 91.38 191 CYS A O 1
ATOM 1451 N N . LEU A 1 192 ? 8.903 1.000 -19.650 1.00 91.38 192 LEU A N 1
ATOM 1452 C CA . LEU A 1 192 ? 9.168 1.117 -18.216 1.00 91.38 192 LEU A CA 1
ATOM 1453 C C . LEU A 1 192 ? 8.522 2.381 -17.634 1.00 91.38 192 LEU A C 1
ATOM 1455 O O . LEU A 1 192 ? 7.773 2.310 -16.663 1.00 91.38 192 LEU A O 1
ATOM 1459 N N . ARG A 1 193 ? 8.728 3.534 -18.280 1.00 88.50 193 ARG A N 1
ATOM 1460 C CA . ARG A 1 193 ? 8.134 4.808 -17.853 1.00 88.50 193 ARG A CA 1
ATOM 1461 C C . ARG A 1 193 ? 6.604 4.781 -17.870 1.00 88.50 193 ARG A C 1
ATOM 1463 O O . ARG A 1 193 ? 5.967 5.379 -17.004 1.00 88.50 193 ARG A O 1
ATOM 1470 N N . ALA A 1 194 ? 6.006 4.160 -18.885 1.00 88.31 194 ALA A N 1
ATOM 1471 C CA . ALA A 1 194 ? 4.555 4.042 -18.987 1.00 88.31 194 ALA A CA 1
ATOM 1472 C C . ALA A 1 194 ? 3.990 3.234 -17.809 1.00 88.31 194 ALA A C 1
ATOM 1474 O O . ALA A 1 194 ? 3.009 3.655 -17.198 1.00 88.31 194 ALA A O 1
ATOM 1475 N N . ILE A 1 195 ? 4.663 2.142 -17.434 1.00 87.38 195 ILE A N 1
ATOM 1476 C CA . ILE A 1 195 ? 4.310 1.326 -16.266 1.00 87.38 195 ILE A CA 1
ATOM 1477 C C . ILE A 1 195 ? 4.494 2.121 -14.966 1.00 87.38 195 ILE A C 1
ATOM 1479 O O . ILE A 1 195 ? 3.564 2.190 -14.167 1.00 87.38 195 ILE A O 1
ATOM 1483 N N . GLU A 1 196 ? 5.633 2.795 -14.772 1.00 85.12 196 GLU A N 1
ATOM 1484 C CA . GLU A 1 196 ? 5.875 3.633 -13.585 1.00 85.12 196 GLU A CA 1
ATOM 1485 C C . GLU A 1 196 ? 4.805 4.726 -13.425 1.00 85.12 196 GLU A C 1
ATOM 1487 O O . GLU A 1 196 ? 4.314 4.967 -12.321 1.00 85.12 196 GLU A O 1
ATOM 1492 N N . ARG A 1 197 ? 4.379 5.349 -14.533 1.00 82.38 197 ARG A N 1
ATOM 1493 C CA . ARG A 1 197 ? 3.273 6.317 -14.542 1.00 82.38 197 ARG A CA 1
ATOM 1494 C C . ARG A 1 197 ? 1.946 5.676 -14.155 1.00 82.38 197 ARG A C 1
ATOM 1496 O O . ARG A 1 197 ? 1.239 6.246 -13.335 1.00 82.38 197 ARG A O 1
ATOM 1503 N N . LEU A 1 198 ? 1.601 4.514 -14.709 1.00 81.62 198 LEU A N 1
ATOM 1504 C CA . LEU A 1 198 ? 0.355 3.813 -14.369 1.00 81.62 198 LEU A CA 1
ATOM 1505 C C . LEU A 1 198 ? 0.289 3.436 -12.888 1.00 81.62 198 LEU A C 1
ATOM 1507 O O . LEU A 1 198 ? -0.772 3.541 -12.271 1.00 81.62 198 LEU A O 1
ATOM 1511 N N . ILE A 1 199 ? 1.425 3.037 -12.317 1.00 77.62 199 ILE A N 1
ATOM 1512 C CA . ILE A 1 199 ? 1.536 2.744 -10.892 1.00 77.62 199 ILE A CA 1
ATOM 1513 C C . ILE A 1 199 ? 1.385 4.033 -10.069 1.00 77.62 199 ILE A C 1
ATOM 1515 O O . ILE A 1 199 ? 0.590 4.061 -9.134 1.00 77.62 199 ILE A O 1
ATOM 1519 N N . GLY A 1 200 ? 2.077 5.116 -10.443 1.00 72.44 200 GLY A N 1
ATOM 1520 C CA . GLY A 1 200 ? 1.984 6.413 -9.759 1.00 72.44 200 GLY A CA 1
ATOM 1521 C C . GLY A 1 200 ? 0.606 7.082 -9.854 1.00 72.44 200 GLY A C 1
ATOM 1522 O O . GLY A 1 200 ? 0.233 7.851 -8.976 1.00 72.44 200 GLY A O 1
ATOM 1523 N N . LEU A 1 201 ? -0.185 6.761 -10.882 1.00 73.38 201 LEU A N 1
ATOM 1524 C CA . LEU A 1 201 ? -1.586 7.186 -11.001 1.00 73.38 201 LEU A CA 1
ATOM 1525 C C . LEU A 1 201 ? -2.536 6.389 -10.091 1.00 73.38 201 LEU A C 1
ATOM 1527 O O . LEU A 1 201 ? -3.738 6.638 -10.087 1.00 73.38 201 LEU A O 1
ATOM 1531 N N . GLY A 1 202 ? -2.033 5.411 -9.337 1.00 68.44 202 GLY A N 1
ATOM 1532 C CA . GLY A 1 202 ? -2.815 4.634 -8.382 1.00 68.44 202 GLY A CA 1
ATOM 1533 C C . GLY A 1 202 ? -3.764 3.605 -9.006 1.00 68.44 202 GLY A C 1
ATOM 1534 O O . GLY A 1 202 ? -4.436 2.881 -8.276 1.00 68.44 202 GLY A O 1
ATOM 1535 N N . CYS A 1 203 ? -3.801 3.475 -10.338 1.00 64.94 203 CYS A N 1
ATOM 1536 C CA . CYS A 1 203 ? -4.698 2.551 -11.045 1.00 64.94 203 CYS A CA 1
ATOM 1537 C C . CYS A 1 203 ? -4.426 1.081 -10.709 1.00 64.94 203 CYS A C 1
ATOM 1539 O O . CYS A 1 203 ? -5.328 0.249 -10.765 1.00 64.94 203 CYS A O 1
ATOM 1541 N N . ILE A 1 204 ? -3.177 0.769 -10.362 1.00 62.09 204 ILE A N 1
ATOM 1542 C CA . ILE A 1 204 ? -2.710 -0.591 -10.085 1.00 62.09 204 ILE A CA 1
ATOM 1543 C C . ILE A 1 204 ? -2.547 -0.823 -8.566 1.00 62.09 204 ILE A C 1
ATOM 1545 O O . ILE A 1 204 ? -2.121 -1.901 -8.167 1.00 62.09 204 ILE A O 1
ATOM 1549 N N . LYS A 1 205 ? -2.960 0.116 -7.688 1.00 61.56 205 LYS A N 1
ATOM 1550 C CA . LYS A 1 205 ? -2.870 -0.049 -6.213 1.00 61.56 205 LYS A CA 1
ATOM 1551 C C . LYS A 1 205 ? -3.479 -1.370 -5.729 1.00 61.56 205 LYS A C 1
ATOM 1553 O O . LYS A 1 205 ? -2.951 -2.010 -4.829 1.00 61.56 205 LYS A O 1
ATOM 1558 N N . ARG A 1 206 ? -4.549 -1.829 -6.387 1.00 58.16 206 ARG A N 1
ATOM 1559 C CA . ARG A 1 206 ? -5.232 -3.089 -6.059 1.00 58.16 206 ARG A CA 1
ATOM 1560 C C . ARG A 1 206 ? -4.423 -4.356 -6.379 1.00 58.16 206 ARG A C 1
ATOM 1562 O O . ARG A 1 206 ? -4.643 -5.369 -5.731 1.00 58.16 206 ARG A O 1
ATOM 1569 N N . TYR A 1 207 ? -3.534 -4.318 -7.373 1.00 57.84 207 TYR A N 1
ATOM 1570 C CA . TYR A 1 207 ? -2.764 -5.489 -7.825 1.00 57.84 207 TYR A CA 1
ATOM 1571 C C . TYR A 1 207 ? -1.305 -5.454 -7.375 1.00 57.84 207 TYR A C 1
ATOM 1573 O O . TYR A 1 207 ? -0.715 -6.496 -7.120 1.00 57.84 207 TYR A O 1
ATOM 1581 N N . VAL A 1 208 ? -0.721 -4.259 -7.315 1.00 57.72 208 VAL A N 1
ATOM 1582 C CA . VAL A 1 208 ? 0.701 -4.043 -7.028 1.00 57.72 208 VAL A CA 1
ATOM 1583 C C . VAL A 1 208 ? 0.925 -3.598 -5.575 1.00 57.72 208 VAL A C 1
ATOM 1585 O O . VAL A 1 208 ? 2.061 -3.581 -5.123 1.00 57.72 208 VAL A O 1
ATOM 1588 N N . GLY A 1 209 ? -0.147 -3.351 -4.812 1.00 56.16 209 GLY A N 1
ATOM 1589 C CA . GLY A 1 209 ? -0.095 -2.949 -3.406 1.00 56.16 209 GLY A CA 1
ATOM 1590 C C . GLY A 1 209 ? -0.023 -1.431 -3.220 1.00 56.16 209 GLY A C 1
ATOM 1591 O O . GLY A 1 209 ? 0.004 -0.663 -4.186 1.00 56.16 209 GLY A O 1
ATOM 1592 N N . SER A 1 210 ? -0.028 -0.994 -1.957 1.00 57.22 210 SER A N 1
ATOM 1593 C CA . SER A 1 210 ? 0.130 0.418 -1.581 1.00 57.22 210 SER A CA 1
ATOM 1594 C C . SER A 1 210 ? 1.504 0.968 -1.996 1.00 57.22 210 SER A C 1
ATOM 1596 O O . SER A 1 210 ? 2.402 0.216 -2.385 1.00 57.22 210 SER A O 1
ATOM 1598 N N . GLU A 1 211 ? 1.675 2.289 -1.922 1.00 57.59 211 GLU A N 1
ATOM 1599 C CA . GLU A 1 211 ? 2.886 2.996 -2.366 1.00 57.59 211 GLU A CA 1
ATOM 1600 C C . GLU A 1 211 ? 4.162 2.489 -1.671 1.00 57.59 211 GLU A C 1
ATOM 1602 O O . GLU A 1 211 ? 5.201 2.422 -2.325 1.00 57.59 211 GLU A O 1
ATOM 1607 N N . ASP A 1 212 ? 4.054 2.009 -0.428 1.00 60.41 212 ASP A N 1
ATOM 1608 C CA . ASP A 1 212 ? 5.151 1.433 0.369 1.00 60.41 212 ASP A CA 1
ATOM 1609 C C . ASP A 1 212 ? 5.286 -0.099 0.271 1.00 60.41 212 ASP A C 1
ATOM 1611 O O . ASP A 1 212 ? 6.010 -0.719 1.052 1.00 60.41 212 ASP A O 1
ATOM 1615 N N . SER A 1 213 ? 4.569 -0.758 -0.641 1.00 68.06 213 SER A N 1
ATOM 1616 C CA . SER A 1 213 ? 4.647 -2.218 -0.742 1.00 68.06 213 SER A CA 1
ATOM 1617 C C . SER A 1 213 ? 5.987 -2.676 -1.328 1.00 68.06 213 SER A C 1
ATOM 1619 O O . SER A 1 213 ? 6.400 -2.270 -2.415 1.00 68.06 213 SER A O 1
ATOM 1621 N N . ILE A 1 214 ? 6.645 -3.602 -0.626 1.00 71.69 214 ILE A N 1
ATOM 1622 C CA . ILE A 1 214 ? 7.886 -4.253 -1.078 1.00 71.69 214 ILE A CA 1
ATOM 1623 C C . ILE A 1 214 ? 7.682 -4.896 -2.461 1.00 71.69 214 ILE A C 1
ATOM 1625 O O . ILE A 1 214 ? 8.546 -4.809 -3.330 1.00 71.69 214 ILE A O 1
ATOM 1629 N N . TH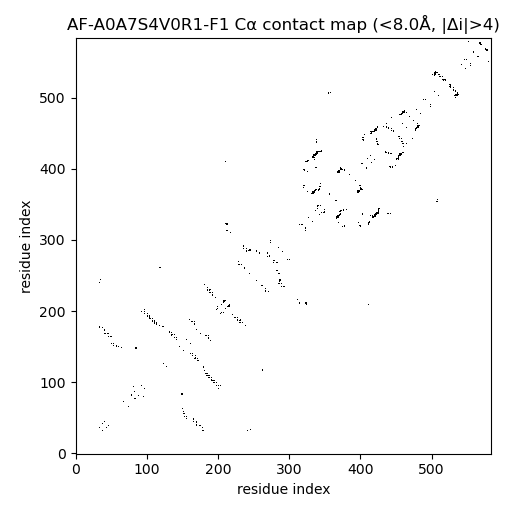R A 1 215 ? 6.508 -5.489 -2.698 1.00 75.06 215 THR A N 1
ATOM 1630 C CA . THR A 1 215 ? 6.149 -6.128 -3.971 1.00 75.06 215 THR A CA 1
ATOM 1631 C C . THR A 1 215 ? 6.249 -5.164 -5.153 1.00 75.06 215 THR A C 1
ATOM 1633 O O . THR A 1 215 ? 6.826 -5.518 -6.179 1.00 75.06 215 THR A O 1
ATOM 1636 N N . ARG A 1 216 ? 5.743 -3.934 -5.010 1.00 78.19 216 ARG A N 1
ATOM 1637 C CA . ARG A 1 216 ? 5.811 -2.902 -6.050 1.00 78.19 216 ARG A CA 1
ATOM 1638 C C . ARG A 1 216 ? 7.241 -2.558 -6.427 1.00 78.19 216 ARG A C 1
ATOM 1640 O O . ARG A 1 216 ? 7.562 -2.505 -7.613 1.00 78.19 216 ARG A O 1
ATOM 1647 N N . GLU A 1 217 ? 8.078 -2.311 -5.431 1.00 79.06 217 GLU A N 1
ATOM 1648 C CA . GLU A 1 217 ? 9.461 -1.888 -5.646 1.00 79.06 217 GLU A CA 1
ATOM 1649 C C . GLU A 1 217 ? 10.292 -3.022 -6.255 1.00 79.06 217 GLU A C 1
ATOM 1651 O O . GLU A 1 217 ? 11.032 -2.785 -7.208 1.00 79.06 217 GLU A O 1
ATOM 1656 N N . ILE A 1 218 ? 10.058 -4.278 -5.848 1.00 82.38 218 ILE A N 1
ATOM 1657 C CA . ILE A 1 218 ? 10.635 -5.452 -6.522 1.00 82.38 218 ILE A CA 1
ATOM 1658 C C . ILE A 1 218 ? 10.190 -5.517 -7.991 1.00 82.38 218 ILE A C 1
ATOM 1660 O O . ILE A 1 218 ? 11.019 -5.720 -8.877 1.00 82.38 218 ILE A O 1
ATOM 1664 N N . CYS A 1 219 ? 8.901 -5.328 -8.290 1.00 84.25 219 CYS A N 1
ATOM 1665 C CA . CYS A 1 219 ? 8.423 -5.344 -9.674 1.00 84.25 219 CYS A CA 1
ATOM 1666 C C . CYS A 1 219 ? 9.077 -4.244 -10.526 1.00 84.25 219 CYS A C 1
ATOM 1668 O O . CYS A 1 219 ? 9.499 -4.508 -11.653 1.00 84.25 219 CYS A O 1
ATOM 1670 N N . ILE A 1 220 ? 9.185 -3.019 -10.000 1.00 85.12 220 ILE A N 1
ATOM 1671 C CA . ILE A 1 220 ? 9.828 -1.896 -10.698 1.00 85.12 220 ILE A CA 1
ATOM 1672 C C . ILE A 1 220 ? 11.325 -2.167 -10.896 1.00 85.12 220 ILE A C 1
ATOM 1674 O O . ILE A 1 220 ? 11.841 -1.919 -11.987 1.00 85.12 220 ILE A O 1
ATOM 1678 N N . LEU A 1 221 ? 12.006 -2.728 -9.895 1.00 87.00 221 LEU A N 1
ATOM 1679 C CA . LEU A 1 221 ? 13.404 -3.145 -9.981 1.00 87.00 221 LEU A CA 1
ATOM 1680 C C . LEU A 1 221 ? 13.622 -4.149 -11.117 1.00 87.00 221 LEU A C 1
ATOM 1682 O O . LEU A 1 221 ? 14.469 -3.929 -11.984 1.00 87.00 221 LEU A O 1
ATOM 1686 N N . VAL A 1 222 ? 12.826 -5.220 -11.151 1.00 89.00 222 VAL A N 1
ATOM 1687 C CA . VAL A 1 222 ? 12.912 -6.248 -12.199 1.00 89.00 222 VAL A CA 1
ATOM 1688 C C . VAL A 1 222 ? 12.711 -5.625 -13.581 1.00 89.00 222 VAL A C 1
ATOM 1690 O O . VAL A 1 222 ? 13.477 -5.903 -14.503 1.00 89.00 222 VAL A O 1
ATOM 1693 N N . LEU A 1 223 ? 11.732 -4.726 -13.726 1.00 90.00 223 LEU A N 1
ATOM 1694 C CA . LEU A 1 223 ? 11.483 -4.022 -14.986 1.00 90.00 223 LEU A CA 1
ATOM 1695 C C . LEU A 1 223 ? 12.634 -3.081 -15.379 1.00 90.00 223 LEU A C 1
ATOM 1697 O O . LEU A 1 223 ? 12.965 -3.001 -16.562 1.00 90.00 223 LEU A O 1
ATOM 1701 N N . ARG A 1 224 ? 13.267 -2.389 -14.423 1.00 90.44 224 ARG A N 1
ATOM 1702 C CA . ARG A 1 224 ? 14.440 -1.527 -14.665 1.00 90.44 224 ARG A CA 1
ATOM 1703 C C . ARG A 1 224 ? 15.646 -2.323 -15.131 1.00 90.44 224 ARG A C 1
ATOM 1705 O O . ARG A 1 224 ? 16.269 -1.942 -16.121 1.00 90.44 224 ARG A O 1
ATOM 1712 N N . VAL A 1 225 ? 15.941 -3.434 -14.458 1.00 90.38 225 VAL A N 1
ATOM 1713 C CA . VAL A 1 225 ? 17.030 -4.346 -14.830 1.00 90.38 225 VAL A CA 1
ATOM 1714 C C . VAL A 1 225 ? 16.776 -4.932 -16.217 1.00 90.38 225 VAL A C 1
ATOM 1716 O O . VAL A 1 225 ? 17.658 -4.876 -17.069 1.00 90.38 225 VAL A O 1
ATOM 1719 N N . ALA A 1 226 ? 15.557 -5.403 -16.497 1.00 91.62 226 ALA A N 1
ATOM 1720 C CA . ALA A 1 226 ? 15.192 -5.920 -17.815 1.00 91.62 226 ALA A CA 1
ATOM 1721 C C . ALA A 1 226 ? 15.318 -4.854 -18.920 1.00 91.62 226 ALA A C 1
ATOM 1723 O O . ALA A 1 226 ? 15.879 -5.128 -19.981 1.00 91.62 226 ALA A O 1
ATOM 1724 N N . ALA A 1 227 ? 14.845 -3.626 -18.675 1.00 92.19 227 ALA A N 1
ATOM 1725 C CA . ALA A 1 227 ? 14.973 -2.524 -19.629 1.00 92.19 227 ALA A CA 1
ATOM 1726 C C . ALA A 1 227 ? 16.441 -2.149 -19.881 1.00 92.19 227 ALA A C 1
ATOM 1728 O O . ALA A 1 227 ? 16.812 -1.910 -21.030 1.00 92.19 227 ALA A O 1
ATOM 1729 N N . LEU A 1 228 ? 17.279 -2.148 -18.836 1.00 91.06 228 LEU A N 1
ATOM 1730 C CA . LEU A 1 228 ? 18.718 -1.918 -18.946 1.00 91.06 228 LEU A CA 1
ATOM 1731 C C . LEU A 1 228 ? 19.386 -3.008 -19.794 1.00 91.06 228 LEU A C 1
ATOM 1733 O O . LEU A 1 228 ? 20.064 -2.680 -20.765 1.00 91.06 228 LEU A O 1
ATOM 1737 N N . ILE A 1 229 ? 19.129 -4.283 -19.490 1.00 92.62 229 ILE A N 1
ATOM 1738 C CA . ILE A 1 229 ? 19.655 -5.429 -20.244 1.00 92.62 229 ILE A CA 1
ATOM 1739 C C . ILE A 1 229 ? 19.287 -5.317 -21.728 1.00 92.62 229 ILE A C 1
ATOM 1741 O O . ILE A 1 229 ? 20.164 -5.379 -22.585 1.00 92.62 229 ILE A O 1
ATOM 1745 N N . VAL A 1 230 ? 18.006 -5.096 -22.045 1.00 93.38 230 VAL A N 1
ATOM 1746 C CA . VAL A 1 230 ? 17.523 -4.982 -23.432 1.00 93.38 230 VAL A CA 1
ATOM 1747 C C . VAL A 1 230 ? 18.117 -3.762 -24.145 1.00 93.38 230 VAL A C 1
ATOM 1749 O O . VAL A 1 230 ? 18.501 -3.858 -25.311 1.00 93.38 230 VAL A O 1
ATOM 1752 N N . GLY A 1 231 ? 18.219 -2.622 -23.454 1.00 92.38 231 GLY A N 1
ATOM 1753 C CA . GLY A 1 231 ? 18.776 -1.385 -24.002 1.00 92.38 231 GLY A CA 1
ATOM 1754 C C . GLY A 1 231 ? 20.253 -1.520 -24.379 1.00 92.38 231 GLY A C 1
ATOM 1755 O O . GLY A 1 231 ? 20.657 -1.133 -25.481 1.00 92.38 231 GLY A O 1
ATOM 1756 N N . PHE A 1 232 ? 21.056 -2.126 -23.504 1.00 92.12 232 PHE A N 1
ATOM 1757 C CA . PHE A 1 232 ? 22.459 -2.416 -23.796 1.00 92.12 232 PHE A CA 1
ATOM 1758 C C . PHE A 1 232 ? 22.614 -3.544 -24.825 1.00 92.12 232 PHE A C 1
ATOM 1760 O O . PHE A 1 232 ? 23.470 -3.421 -25.698 1.00 92.12 232 PHE A O 1
ATOM 1767 N N . ALA A 1 233 ? 21.755 -4.572 -24.808 1.00 91.81 233 ALA A N 1
ATOM 1768 C CA . ALA A 1 233 ? 21.786 -5.667 -25.786 1.00 91.81 233 ALA A CA 1
ATOM 1769 C C . ALA A 1 233 ? 21.566 -5.159 -27.207 1.00 91.81 233 ALA A C 1
ATOM 1771 O O . ALA A 1 233 ? 22.354 -5.458 -28.101 1.00 91.81 233 ALA A O 1
ATOM 1772 N N . GLY A 1 234 ? 20.535 -4.336 -27.407 1.00 90.19 234 GLY A N 1
ATOM 1773 C CA . GLY A 1 234 ? 20.274 -3.720 -28.704 1.00 90.19 234 GLY A CA 1
ATOM 1774 C C . GLY A 1 234 ? 21.398 -2.781 -29.142 1.00 90.19 234 GLY A C 1
ATOM 1775 O O . GLY A 1 234 ? 21.775 -2.793 -30.310 1.00 90.19 234 GLY A O 1
ATOM 1776 N N . SER A 1 235 ? 21.987 -2.026 -28.209 1.00 90.38 235 SER A N 1
ATOM 1777 C CA . SER A 1 235 ? 23.086 -1.099 -28.515 1.00 90.38 235 SER A CA 1
ATOM 1778 C C . SER A 1 235 ? 24.376 -1.821 -28.901 1.00 90.38 235 SER A C 1
ATOM 1780 O O . SER A 1 235 ? 25.018 -1.439 -29.873 1.00 90.38 235 SER A O 1
ATOM 1782 N N . ILE A 1 236 ? 24.752 -2.878 -28.179 1.00 89.50 236 ILE A N 1
ATOM 1783 C CA . ILE A 1 236 ? 25.942 -3.677 -28.494 1.00 89.50 236 ILE A CA 1
ATOM 1784 C C . ILE A 1 236 ? 25.733 -4.452 -29.794 1.00 89.50 236 ILE A C 1
ATOM 1786 O O . ILE A 1 236 ? 26.617 -4.421 -30.644 1.00 89.50 236 ILE A O 1
ATOM 1790 N N . LEU A 1 237 ? 24.558 -5.062 -29.998 1.00 87.38 237 LEU A N 1
ATOM 1791 C CA . LEU A 1 237 ? 24.216 -5.720 -31.262 1.00 87.38 237 LEU A CA 1
ATOM 1792 C C . LEU A 1 237 ? 24.343 -4.746 -32.439 1.00 87.38 237 LEU A C 1
ATOM 1794 O O . LEU A 1 237 ? 24.968 -5.072 -33.441 1.00 87.38 237 LEU A O 1
ATOM 1798 N N . LEU A 1 238 ? 23.791 -3.538 -32.303 1.00 86.25 238 LEU A N 1
ATOM 1799 C CA . LEU A 1 238 ? 23.883 -2.499 -33.323 1.00 86.25 238 LEU A CA 1
ATOM 1800 C C . LEU A 1 238 ? 25.340 -2.124 -33.631 1.00 86.25 238 LEU A C 1
ATOM 1802 O O . LEU A 1 238 ? 25.716 -2.044 -34.797 1.00 86.25 238 LEU A O 1
ATOM 1806 N N . LEU A 1 239 ? 26.155 -1.894 -32.600 1.00 85.88 239 LEU A N 1
ATOM 1807 C CA . LEU A 1 239 ? 27.557 -1.499 -32.759 1.00 85.88 239 LEU A CA 1
ATOM 1808 C C . LEU A 1 239 ? 28.430 -2.621 -33.336 1.00 85.88 239 LEU A C 1
ATOM 1810 O O . LEU A 1 239 ? 29.370 -2.332 -34.069 1.00 85.88 239 LEU A O 1
ATOM 1814 N N . GLU A 1 240 ? 28.133 -3.883 -33.032 1.00 83.00 240 GLU A N 1
ATOM 1815 C CA . GLU A 1 240 ? 28.826 -5.035 -33.622 1.00 83.00 240 GLU A CA 1
ATOM 1816 C C . GLU A 1 240 ? 28.417 -5.258 -35.085 1.00 83.00 240 GLU A C 1
ATOM 1818 O O . GLU A 1 240 ? 29.278 -5.516 -35.921 1.00 83.00 240 GLU A O 1
ATOM 1823 N N . VAL A 1 241 ? 27.134 -5.075 -35.429 1.00 80.25 241 VAL A N 1
ATOM 1824 C CA . VAL A 1 241 ? 26.646 -5.175 -36.819 1.00 80.25 241 VAL A CA 1
ATOM 1825 C C . VAL A 1 241 ? 27.189 -4.041 -37.698 1.00 80.25 241 VAL A C 1
ATOM 1827 O O . VAL A 1 241 ? 27.485 -4.265 -38.868 1.00 80.25 241 VAL A O 1
ATOM 1830 N N . LEU A 1 242 ? 27.345 -2.828 -37.154 1.00 76.56 242 LEU A N 1
ATOM 1831 C CA . LEU A 1 242 ? 27.951 -1.694 -37.869 1.00 76.56 242 LEU A CA 1
ATOM 1832 C C . LEU A 1 242 ? 29.478 -1.822 -38.023 1.00 76.56 242 LEU A C 1
ATOM 1834 O O . LEU A 1 242 ? 30.065 -1.155 -38.879 1.00 76.56 242 LEU A O 1
ATOM 1838 N N . GLY A 1 243 ? 30.122 -2.664 -37.211 1.00 75.31 243 GLY A N 1
ATOM 1839 C CA . GLY A 1 243 ? 31.566 -2.877 -37.224 1.00 75.31 243 GLY A CA 1
ATOM 1840 C C . GLY A 1 243 ? 32.379 -1.680 -36.714 1.00 75.31 243 GLY A C 1
ATOM 1841 O O . GLY A 1 243 ? 31.874 -0.771 -36.051 1.00 75.31 243 GLY A O 1
ATOM 1842 N N . GLU A 1 244 ? 33.680 -1.682 -37.015 1.00 73.81 244 GLU A N 1
ATOM 1843 C CA . GLU A 1 244 ? 34.618 -0.674 -36.509 1.00 73.81 244 GLU A CA 1
ATOM 1844 C C . GLU A 1 244 ? 34.344 0.728 -37.083 1.00 73.81 244 GLU A C 1
ATOM 1846 O O . GLU A 1 244 ? 33.999 0.900 -38.256 1.00 73.81 244 GLU A O 1
ATOM 1851 N N . ASN A 1 245 ? 34.502 1.748 -36.238 1.00 70.31 245 ASN A N 1
ATOM 1852 C CA . ASN A 1 245 ? 34.187 3.132 -36.572 1.00 70.31 245 ASN A CA 1
ATOM 1853 C C . ASN A 1 245 ? 35.231 3.746 -37.544 1.00 70.31 245 ASN A C 1
ATOM 1855 O O . ASN A 1 245 ? 36.421 3.724 -37.233 1.00 70.31 245 ASN A O 1
ATOM 1859 N N . PRO A 1 246 ? 34.815 4.399 -38.651 1.00 66.38 246 PRO A N 1
ATOM 1860 C CA . PRO A 1 246 ? 35.706 5.141 -39.551 1.00 66.38 246 PRO A CA 1
ATOM 1861 C C . PRO A 1 246 ? 36.454 6.340 -38.931 1.00 66.38 246 PRO A C 1
ATOM 1863 O O . PRO A 1 246 ? 37.449 6.787 -39.499 1.00 66.38 246 PRO A O 1
ATOM 1866 N N . TRP A 1 247 ? 35.961 6.913 -37.827 1.00 64.69 247 TRP A N 1
ATOM 1867 C CA . TRP A 1 247 ? 36.417 8.198 -37.267 1.00 64.69 247 TRP A CA 1
ATOM 1868 C C . TRP A 1 247 ? 37.423 8.090 -36.108 1.00 64.69 247 TRP A C 1
ATOM 1870 O O . TRP A 1 247 ? 38.003 9.106 -35.726 1.00 64.69 247 TRP A O 1
ATOM 1880 N N . LEU A 1 248 ? 37.637 6.903 -35.531 1.00 62.66 248 LEU A N 1
ATOM 1881 C CA . LEU A 1 248 ? 38.606 6.690 -34.446 1.00 62.66 248 LEU A CA 1
ATOM 1882 C C . LEU A 1 248 ? 39.932 6.149 -35.018 1.00 62.66 248 LEU A C 1
ATOM 1884 O O . LEU A 1 248 ? 39.927 5.117 -35.688 1.00 62.66 248 LEU A O 1
ATOM 1888 N N . PRO A 1 249 ? 41.080 6.813 -34.780 1.00 52.06 249 PRO A N 1
ATOM 1889 C CA . PRO A 1 249 ? 42.364 6.357 -35.298 1.00 52.06 249 PRO A CA 1
ATOM 1890 C C . PRO A 1 249 ? 42.919 5.217 -34.431 1.00 52.06 249 PRO A C 1
ATOM 1892 O O . PRO A 1 249 ? 43.438 5.461 -33.344 1.00 52.06 249 PRO A O 1
ATOM 1895 N N . GLY A 1 250 ? 42.847 3.973 -34.918 1.00 47.12 250 GLY A N 1
ATOM 1896 C CA . GLY A 1 250 ? 43.574 2.853 -34.311 1.00 47.12 250 GLY A CA 1
ATOM 1897 C C . GLY A 1 250 ? 43.057 1.455 -34.656 1.00 47.12 250 GLY A C 1
ATOM 1898 O O . GLY A 1 250 ? 42.217 0.925 -33.944 1.00 47.12 250 GLY A O 1
ATOM 1899 N N . GLY A 1 251 ? 43.655 0.823 -35.673 1.00 48.94 251 GLY A N 1
ATOM 1900 C CA . GLY A 1 251 ? 43.658 -0.638 -35.855 1.00 48.94 251 GLY A CA 1
ATOM 1901 C C . GLY A 1 251 ? 43.167 -1.136 -37.226 1.00 48.94 251 GLY A C 1
ATOM 1902 O O . GLY A 1 251 ? 42.263 -0.530 -37.800 1.00 48.94 251 GLY A O 1
ATOM 1903 N N . PRO A 1 252 ? 43.758 -2.217 -37.788 1.00 49.31 252 PRO A N 1
ATOM 1904 C CA . PRO A 1 252 ? 43.247 -2.858 -39.004 1.00 49.31 252 PRO A CA 1
ATOM 1905 C C . PRO A 1 252 ? 41.800 -3.322 -38.794 1.00 49.31 252 PRO A C 1
ATOM 1907 O O . PRO A 1 252 ? 41.432 -3.651 -37.669 1.00 49.31 252 PRO A O 1
ATOM 1910 N N . ARG A 1 253 ? 40.995 -3.361 -39.870 1.00 45.03 253 ARG A N 1
ATOM 1911 C CA . ARG A 1 253 ? 39.623 -3.903 -39.862 1.00 45.03 253 ARG A CA 1
ATOM 1912 C C . ARG A 1 253 ? 39.648 -5.296 -39.227 1.00 45.03 253 ARG A C 1
ATOM 1914 O O . ARG A 1 253 ? 40.069 -6.252 -39.869 1.00 45.03 253 ARG A O 1
ATOM 1921 N N . ILE A 1 254 ? 39.246 -5.397 -37.964 1.00 44.03 254 ILE A N 1
ATOM 1922 C CA . ILE A 1 254 ? 39.017 -6.686 -37.324 1.00 44.03 254 ILE A CA 1
ATOM 1923 C C . ILE A 1 254 ? 37.693 -7.162 -37.907 1.00 44.03 254 ILE A C 1
ATOM 1925 O O . ILE A 1 254 ? 36.640 -6.632 -37.557 1.00 44.03 254 ILE A O 1
ATOM 1929 N N . GLU A 1 255 ? 37.752 -8.105 -38.846 1.00 45.03 255 GLU A N 1
ATOM 1930 C CA . GLU A 1 255 ? 36.579 -8.895 -39.203 1.00 45.03 255 GLU A CA 1
ATOM 1931 C C . GLU A 1 255 ? 36.076 -9.528 -37.905 1.00 45.03 255 GLU A C 1
ATOM 1933 O O . GLU A 1 255 ? 36.805 -10.226 -37.193 1.00 45.03 255 GLU A O 1
ATOM 1938 N N . THR A 1 256 ? 34.860 -9.172 -37.514 1.00 44.00 256 THR A N 1
ATOM 1939 C CA . THR A 1 256 ? 34.243 -9.654 -36.290 1.00 44.00 256 THR A CA 1
ATOM 1940 C C . THR A 1 256 ? 34.005 -11.155 -36.437 1.00 44.00 256 THR A C 1
ATOM 1942 O O . THR A 1 256 ? 32.969 -11.588 -36.911 1.00 44.00 256 THR A O 1
ATOM 1945 N N . GLU A 1 257 ? 34.944 -11.993 -35.981 1.00 44.72 257 GLU A N 1
ATOM 1946 C CA . GLU A 1 257 ? 34.706 -13.444 -35.834 1.00 44.72 257 GLU A CA 1
ATOM 1947 C C . GLU A 1 257 ? 33.745 -13.756 -34.659 1.00 44.72 257 GLU A C 1
ATOM 1949 O O . GLU A 1 257 ? 33.877 -14.772 -33.982 1.00 44.72 257 GLU A O 1
ATOM 1954 N N . MET A 1 258 ? 32.827 -12.851 -34.319 1.00 44.31 258 MET A N 1
ATOM 1955 C CA . MET A 1 258 ? 31.638 -13.215 -33.555 1.00 44.31 258 MET A CA 1
ATOM 1956 C C . MET A 1 258 ? 30.689 -13.784 -34.606 1.00 44.31 258 MET A C 1
ATOM 1958 O O . MET A 1 258 ? 30.078 -12.985 -35.286 1.00 44.31 258 MET A O 1
ATOM 1962 N N . GLY A 1 259 ? 30.660 -15.106 -34.812 1.00 54.00 259 GLY A N 1
ATOM 1963 C CA . GLY A 1 259 ? 30.000 -15.788 -35.946 1.00 54.00 259 GLY A CA 1
ATOM 1964 C C . GLY A 1 259 ? 28.570 -15.330 -36.311 1.00 54.00 259 GLY A C 1
ATOM 1965 O O . GLY A 1 259 ? 28.353 -14.229 -36.803 1.00 54.00 259 GLY A O 1
ATOM 1966 N N . ASP A 1 260 ? 27.560 -16.186 -36.142 1.00 59.34 260 ASP A N 1
ATOM 1967 C CA . ASP A 1 260 ? 26.161 -15.792 -36.375 1.00 59.34 260 ASP A CA 1
ATOM 1968 C C . ASP A 1 260 ? 25.627 -15.026 -35.147 1.00 59.34 260 ASP A C 1
ATOM 1970 O O . ASP A 1 260 ? 25.045 -15.606 -34.226 1.00 59.34 260 ASP A O 1
ATOM 1974 N N . ILE A 1 261 ? 25.865 -13.710 -35.089 1.00 69.88 261 ILE A N 1
ATOM 1975 C CA . ILE A 1 261 ? 25.422 -12.859 -33.971 1.00 69.88 261 ILE A CA 1
ATOM 1976 C C . ILE A 1 261 ? 23.894 -12.728 -33.992 1.00 69.88 261 ILE A C 1
ATOM 1978 O O . ILE A 1 261 ? 23.310 -12.156 -34.912 1.00 69.88 261 ILE A O 1
ATOM 1982 N N . SER A 1 262 ? 23.236 -13.219 -32.941 1.00 81.69 262 SER A N 1
ATOM 1983 C CA . SER A 1 262 ? 21.798 -13.045 -32.712 1.00 81.69 262 SER A CA 1
ATOM 1984 C C . SER A 1 262 ? 21.550 -12.168 -31.487 1.00 81.69 262 SER A C 1
ATOM 1986 O O . SER A 1 262 ? 22.343 -12.165 -30.544 1.00 81.69 262 SER A O 1
ATOM 1988 N N . PHE A 1 263 ? 20.404 -11.483 -31.444 1.00 85.25 263 PHE A N 1
ATOM 1989 C CA . PHE A 1 263 ? 19.976 -10.715 -30.270 1.00 85.25 263 PHE A CA 1
ATOM 1990 C C . PHE A 1 263 ? 20.009 -11.547 -28.977 1.00 85.25 263 PHE A C 1
ATOM 1992 O O . PHE A 1 263 ? 20.418 -11.048 -27.934 1.00 85.25 263 PHE A O 1
ATOM 1999 N N . PHE A 1 264 ? 19.655 -12.834 -29.050 1.00 87.81 264 PHE A N 1
ATOM 2000 C CA . PHE A 1 264 ? 19.671 -13.734 -27.893 1.00 87.81 264 PHE A CA 1
ATOM 2001 C C . PHE A 1 264 ? 21.082 -14.082 -27.404 1.00 87.81 264 PHE A C 1
ATOM 2003 O O . PHE A 1 264 ? 21.269 -14.266 -26.204 1.00 87.81 264 PHE A O 1
ATOM 2010 N N . VAL A 1 265 ? 22.073 -14.121 -28.299 1.00 86.81 265 VAL A N 1
ATOM 2011 C CA . VAL A 1 265 ? 23.481 -14.344 -27.931 1.00 86.81 265 VAL A CA 1
ATOM 2012 C C . VAL A 1 265 ? 24.014 -13.131 -27.170 1.00 86.81 265 VAL A C 1
ATOM 2014 O O . VAL A 1 265 ? 24.600 -13.279 -26.102 1.00 86.81 265 VAL A O 1
ATOM 2017 N N . VAL A 1 266 ? 23.728 -11.920 -27.661 1.00 88.75 266 VAL A N 1
ATOM 2018 C CA . VAL A 1 266 ? 24.110 -10.677 -26.969 1.00 88.75 266 VAL A CA 1
ATOM 2019 C C . VAL A 1 266 ? 23.374 -10.539 -25.631 1.00 88.75 266 VAL A C 1
ATOM 2021 O O . VAL A 1 266 ? 23.958 -10.085 -24.650 1.00 88.75 266 VAL A O 1
ATOM 2024 N N . LEU A 1 267 ? 22.108 -10.964 -25.562 1.00 90.75 267 LEU A N 1
ATOM 2025 C CA . LEU A 1 267 ? 21.333 -10.978 -24.321 1.00 90.75 267 LEU A CA 1
ATOM 2026 C C . LEU A 1 267 ? 21.960 -11.903 -23.272 1.00 90.75 267 LEU A C 1
ATOM 2028 O O . LEU A 1 267 ? 22.146 -11.488 -22.131 1.00 90.75 267 LEU A O 1
ATOM 2032 N N . TYR A 1 268 ? 22.302 -13.133 -23.666 1.00 90.75 268 TYR A N 1
ATOM 2033 C CA . TYR A 1 268 ? 23.010 -14.089 -22.815 1.00 90.75 268 TYR A CA 1
ATOM 2034 C C . TYR A 1 268 ? 24.326 -13.492 -22.299 1.00 90.75 268 TYR A C 1
ATOM 2036 O O . TYR A 1 268 ? 24.550 -13.467 -21.090 1.00 90.75 268 TYR A O 1
ATOM 2044 N N . TRP A 1 269 ? 25.119 -12.907 -23.200 1.00 90.00 269 TRP A N 1
ATOM 2045 C CA . TRP A 1 269 ? 26.401 -12.292 -22.870 1.00 90.00 269 TRP A CA 1
ATOM 2046 C C . TRP A 1 269 ? 26.278 -11.122 -21.869 1.00 90.00 269 TRP A C 1
ATOM 2048 O O . TRP A 1 269 ? 27.051 -10.980 -20.921 1.00 90.00 269 TRP A O 1
ATOM 2058 N N . ILE A 1 270 ? 25.256 -10.276 -22.013 1.00 90.81 270 ILE A N 1
ATOM 2059 C CA . ILE A 1 270 ? 25.007 -9.191 -21.052 1.00 90.81 270 ILE A CA 1
ATOM 2060 C C . ILE A 1 270 ? 24.585 -9.735 -19.690 1.00 90.81 270 ILE A C 1
ATOM 2062 O O . ILE A 1 270 ? 25.012 -9.200 -18.665 1.00 90.81 270 ILE A O 1
ATOM 2066 N N . ILE A 1 271 ? 23.761 -10.785 -19.661 1.00 90.94 271 ILE A N 1
ATOM 2067 C CA . ILE A 1 271 ? 23.323 -11.400 -18.407 1.00 90.94 271 ILE A CA 1
ATOM 2068 C C . ILE A 1 271 ? 24.524 -11.988 -17.663 1.00 90.94 271 ILE A C 1
ATOM 2070 O O . ILE A 1 271 ? 24.673 -11.694 -16.478 1.00 90.94 271 ILE A O 1
ATOM 2074 N N . GLU A 1 272 ? 25.417 -12.738 -18.318 1.00 90.25 272 GLU A N 1
ATOM 2075 C CA . GLU A 1 272 ? 26.630 -13.248 -17.653 1.00 90.25 272 GLU A CA 1
ATOM 2076 C C . GLU A 1 272 ? 27.561 -12.122 -17.168 1.00 90.25 272 GLU A C 1
ATOM 2078 O O . GLU A 1 272 ? 28.207 -12.263 -16.131 1.00 90.25 272 GLU A O 1
ATOM 2083 N N . THR A 1 273 ? 27.594 -10.987 -17.876 1.00 89.81 273 THR A N 1
ATOM 2084 C CA . THR A 1 273 ? 28.434 -9.834 -17.527 1.00 89.81 273 THR A CA 1
ATOM 2085 C C . THR A 1 273 ? 27.887 -9.110 -16.297 1.00 89.81 273 THR A C 1
ATOM 2087 O O . THR A 1 273 ? 28.631 -8.835 -15.358 1.00 89.81 273 THR A O 1
ATOM 2090 N N . ILE A 1 274 ? 26.578 -8.832 -16.262 1.00 87.94 274 ILE A N 1
ATOM 2091 C CA . ILE A 1 274 ? 25.914 -8.181 -15.119 1.00 87.94 274 ILE A CA 1
ATOM 2092 C C . ILE A 1 274 ? 25.912 -9.097 -13.893 1.00 87.94 274 ILE A C 1
ATOM 2094 O O . ILE A 1 274 ? 26.094 -8.622 -12.775 1.00 87.94 274 ILE A O 1
ATOM 2098 N N . THR A 1 275 ? 25.736 -10.405 -14.089 1.00 88.06 275 THR A N 1
ATOM 2099 C CA . THR A 1 275 ? 25.807 -11.394 -12.999 1.00 88.06 275 THR A CA 1
ATOM 2100 C C . THR A 1 275 ? 27.237 -11.701 -12.559 1.00 88.06 275 THR A C 1
ATOM 2102 O O . THR A 1 275 ? 27.426 -12.455 -11.608 1.00 88.06 275 THR A O 1
ATOM 2105 N N . THR A 1 276 ? 28.245 -11.094 -13.195 1.00 88.94 276 THR A N 1
ATOM 2106 C CA . THR A 1 276 ? 29.678 -11.267 -12.903 1.00 88.94 276 THR A CA 1
ATOM 2107 C C . THR A 1 276 ? 30.195 -12.701 -13.083 1.00 88.94 276 THR A C 1
ATOM 2109 O O . THR A 1 276 ? 31.239 -13.050 -12.539 1.00 88.94 276 THR A O 1
ATOM 2112 N N . VAL A 1 277 ? 29.487 -13.530 -13.860 1.00 91.62 277 VAL A N 1
ATOM 2113 C CA . VAL A 1 277 ? 29.897 -14.909 -14.175 1.00 91.62 277 VAL A CA 1
ATOM 2114 C C . VAL A 1 277 ? 31.028 -14.908 -15.200 1.00 91.62 277 VAL A C 1
ATOM 2116 O O . VAL A 1 277 ? 32.074 -15.496 -14.946 1.00 91.62 277 VAL A O 1
ATOM 2119 N N . GLY A 1 278 ? 30.818 -14.225 -16.332 1.00 86.38 278 GLY A N 1
ATOM 2120 C CA . GLY A 1 278 ? 31.812 -14.026 -17.391 1.00 86.38 278 GLY A CA 1
ATOM 2121 C C . GLY A 1 278 ? 32.469 -15.313 -17.898 1.00 86.38 278 GLY A C 1
ATOM 2122 O O . GLY A 1 278 ? 33.665 -15.506 -17.682 1.00 86.38 278 GLY A O 1
ATOM 2123 N N . PHE A 1 279 ? 31.724 -16.170 -18.606 1.00 87.00 279 PHE A N 1
ATOM 2124 C CA . PHE A 1 279 ? 32.289 -17.390 -19.194 1.00 87.00 279 PHE A CA 1
ATOM 2125 C C . PHE A 1 279 ? 33.374 -17.088 -20.237 1.00 87.00 279 PHE A C 1
ATOM 2127 O O . PHE A 1 279 ? 34.276 -17.904 -20.437 1.00 87.00 279 PHE A O 1
ATOM 2134 N N . GLY A 1 280 ? 33.317 -15.907 -20.866 1.00 81.75 280 GLY A N 1
ATOM 2135 C CA . GLY A 1 280 ? 34.320 -15.445 -21.828 1.00 81.75 280 GLY A CA 1
ATOM 2136 C C . GLY A 1 280 ? 34.228 -16.143 -23.186 1.00 81.75 280 GLY A C 1
ATOM 2137 O O . GLY A 1 280 ? 35.200 -16.149 -23.940 1.00 81.75 280 GLY A O 1
ATOM 2138 N N . ASP A 1 281 ? 33.075 -16.740 -23.487 1.00 81.75 281 ASP A N 1
ATOM 2139 C CA . ASP A 1 281 ? 32.749 -17.377 -24.764 1.00 81.75 281 ASP A CA 1
ATOM 2140 C C . ASP A 1 281 ? 32.429 -16.345 -25.857 1.00 81.75 281 ASP A C 1
ATOM 2142 O O . ASP A 1 281 ? 32.842 -16.505 -27.008 1.00 81.75 281 ASP A O 1
ATOM 2146 N N . PHE A 1 282 ? 31.772 -15.248 -25.484 1.00 80.06 282 PHE A N 1
ATOM 2147 C CA . PHE A 1 282 ? 31.541 -14.083 -26.329 1.00 80.06 282 PHE A CA 1
ATOM 2148 C C . PHE A 1 282 ? 32.221 -12.849 -25.734 1.00 80.06 282 PHE A C 1
ATOM 2150 O O . PHE A 1 282 ? 32.357 -12.702 -24.521 1.00 80.06 282 PHE A O 1
ATOM 2157 N N . ALA A 1 283 ? 32.689 -11.945 -26.595 1.00 81.31 283 ALA A N 1
ATOM 2158 C CA . ALA A 1 283 ? 33.209 -10.654 -26.166 1.00 81.31 283 ALA A CA 1
ATOM 2159 C C . ALA A 1 283 ? 33.095 -9.626 -27.301 1.00 81.31 283 ALA A C 1
ATOM 2161 O O . ALA A 1 283 ? 33.477 -9.934 -28.436 1.00 81.31 283 ALA A O 1
ATOM 2162 N N . PRO A 1 284 ? 32.626 -8.399 -27.011 1.00 79.94 284 PRO A N 1
ATOM 2163 C CA . PRO A 1 284 ? 32.572 -7.319 -27.982 1.00 79.94 284 PRO A CA 1
ATOM 2164 C C . PRO A 1 284 ? 33.972 -7.003 -28.499 1.00 79.94 284 PRO A C 1
ATOM 2166 O O . PRO A 1 284 ? 34.918 -6.811 -27.723 1.00 79.94 284 PRO A O 1
ATOM 2169 N N . LYS A 1 285 ? 34.117 -6.951 -29.822 1.00 77.12 285 LYS A N 1
ATOM 2170 C CA . LYS A 1 285 ? 35.411 -6.720 -30.470 1.00 77.12 285 LYS A CA 1
ATOM 2171 C C . LYS A 1 285 ? 35.570 -5.266 -30.893 1.00 77.12 285 LYS A C 1
ATOM 2173 O O . LYS A 1 285 ? 36.699 -4.766 -30.803 1.00 77.12 285 LYS A O 1
ATOM 2178 N N . THR A 1 286 ? 34.482 -4.588 -31.271 1.00 81.31 286 THR A N 1
ATOM 2179 C CA . THR A 1 286 ? 34.550 -3.202 -31.753 1.00 81.31 286 THR A CA 1
ATOM 2180 C C . THR A 1 286 ? 34.897 -2.221 -30.633 1.00 81.31 286 THR A C 1
ATOM 2182 O O . THR A 1 286 ? 34.570 -2.415 -29.459 1.00 81.31 286 THR A O 1
ATOM 2185 N N . THR A 1 287 ? 35.604 -1.141 -30.969 1.00 84.19 287 THR A N 1
ATOM 2186 C CA . THR A 1 287 ? 36.025 -0.150 -29.960 1.00 84.19 287 THR A CA 1
ATOM 2187 C C . THR A 1 287 ? 34.822 0.517 -29.285 1.00 84.19 287 THR A C 1
ATOM 2189 O O . THR A 1 287 ? 34.827 0.743 -28.073 1.00 84.19 287 THR A O 1
ATOM 2192 N N . LEU A 1 288 ? 33.758 0.793 -30.047 1.00 84.69 288 LEU A N 1
ATOM 2193 C CA . LEU A 1 288 ? 32.539 1.396 -29.508 1.00 84.69 288 LEU A CA 1
ATOM 2194 C C . LEU A 1 288 ? 31.746 0.421 -28.634 1.00 84.69 288 LEU A C 1
ATOM 2196 O O . LEU A 1 288 ? 31.283 0.827 -27.570 1.00 84.69 288 LEU A O 1
ATOM 2200 N N . SER A 1 289 ? 31.622 -0.854 -29.018 1.00 85.56 289 SER A N 1
ATOM 2201 C CA . SER A 1 289 ? 30.922 -1.845 -28.191 1.00 85.56 289 SER A CA 1
ATOM 2202 C C . SER A 1 289 ? 31.670 -2.114 -26.880 1.00 85.56 289 SER A C 1
ATOM 2204 O O . SER A 1 289 ? 31.035 -2.235 -25.830 1.00 85.56 289 SER A O 1
ATOM 2206 N N . LYS A 1 290 ? 33.011 -2.093 -26.889 1.00 87.88 290 LYS A N 1
ATOM 2207 C CA . LYS A 1 290 ? 33.845 -2.125 -25.672 1.00 87.88 290 LYS A CA 1
ATOM 2208 C C . LYS A 1 290 ? 33.597 -0.921 -24.767 1.00 87.88 290 LYS A C 1
ATOM 2210 O O . LYS A 1 290 ? 33.421 -1.097 -23.564 1.00 87.88 290 LYS A O 1
ATOM 2215 N N . LEU A 1 291 ? 33.525 0.290 -25.322 1.00 89.75 291 LEU A N 1
ATOM 2216 C CA . LEU A 1 291 ? 33.206 1.490 -24.542 1.00 89.75 291 LEU A CA 1
ATOM 2217 C C . LEU A 1 291 ? 31.799 1.401 -23.927 1.00 89.75 291 LEU A C 1
ATOM 2219 O O . LEU A 1 291 ? 31.620 1.665 -22.738 1.00 89.75 291 LEU A O 1
ATOM 2223 N N . THR A 1 292 ? 30.804 0.977 -24.709 1.00 89.69 292 THR A N 1
ATOM 2224 C CA . THR A 1 292 ? 29.435 0.744 -24.226 1.00 89.69 292 THR A CA 1
ATOM 2225 C C . THR A 1 292 ? 29.390 -0.334 -23.144 1.00 89.69 292 THR A C 1
ATOM 2227 O O . THR A 1 292 ? 28.649 -0.194 -22.176 1.00 89.69 292 THR A O 1
ATOM 2230 N N . THR A 1 293 ? 30.225 -1.366 -23.252 1.00 89.81 293 THR A N 1
ATOM 2231 C CA . THR A 1 293 ? 30.374 -2.418 -22.237 1.00 89.81 293 THR A CA 1
ATOM 2232 C C . THR A 1 293 ? 30.957 -1.884 -20.935 1.00 89.81 293 THR A C 1
ATOM 2234 O O . THR A 1 293 ? 30.454 -2.210 -19.863 1.00 89.81 293 THR A O 1
ATOM 2237 N N . MET A 1 294 ? 31.976 -1.023 -20.998 1.00 91.00 294 MET A N 1
ATOM 2238 C CA . MET A 1 294 ? 32.505 -0.368 -19.798 1.00 91.00 294 MET A CA 1
ATOM 2239 C C . MET A 1 294 ? 31.411 0.452 -19.102 1.00 91.00 294 MET A C 1
ATOM 2241 O O . MET A 1 294 ? 31.245 0.352 -17.888 1.00 91.00 294 MET A O 1
ATOM 2245 N N . LEU A 1 295 ? 30.605 1.204 -19.863 1.00 91.62 295 LEU A N 1
ATOM 2246 C CA . LEU A 1 295 ? 29.459 1.939 -19.313 1.00 91.62 295 LEU A CA 1
ATOM 2247 C C . LEU A 1 295 ? 28.406 1.002 -18.705 1.00 91.62 295 LEU A C 1
ATOM 2249 O O . LEU A 1 295 ? 27.886 1.305 -17.632 1.00 91.62 295 LEU A O 1
ATOM 2253 N N . LEU A 1 296 ? 28.119 -0.135 -19.349 1.00 90.81 296 LEU A N 1
ATOM 2254 C CA . LEU A 1 296 ? 27.224 -1.165 -18.820 1.00 90.81 296 LEU A CA 1
ATOM 2255 C C . LEU A 1 296 ? 27.704 -1.651 -17.449 1.00 90.81 296 LEU A C 1
ATOM 2257 O O . LEU A 1 296 ? 26.917 -1.624 -16.505 1.00 90.81 296 LEU A O 1
ATOM 2261 N N . MET A 1 297 ? 28.984 -2.012 -17.316 1.00 89.62 297 MET A N 1
ATOM 2262 C CA . MET A 1 297 ? 29.572 -2.478 -16.053 1.00 89.62 297 MET A CA 1
ATOM 2263 C C . MET A 1 297 ? 29.418 -1.437 -14.934 1.00 89.62 297 MET A C 1
ATOM 2265 O O . MET A 1 297 ? 28.914 -1.764 -13.860 1.00 89.62 297 MET A O 1
ATOM 2269 N N . PHE A 1 298 ? 29.761 -0.168 -15.191 1.00 90.94 298 PHE A N 1
ATOM 2270 C CA . PHE A 1 298 ? 29.568 0.905 -14.205 1.00 90.94 298 PHE A CA 1
ATOM 2271 C C . PHE A 1 298 ? 28.089 1.113 -13.855 1.00 90.94 298 PHE A C 1
ATOM 2273 O O . PHE A 1 298 ? 27.739 1.224 -12.679 1.00 90.94 298 PHE A O 1
ATOM 2280 N N . SER A 1 299 ? 27.209 1.142 -14.859 1.00 89.25 299 SER A N 1
ATOM 2281 C CA . SER A 1 299 ? 25.773 1.349 -14.646 1.00 89.25 299 SER A CA 1
ATOM 2282 C C . SER A 1 299 ? 25.122 0.201 -13.870 1.00 89.25 299 SER A C 1
ATOM 2284 O O . SER A 1 299 ? 24.269 0.459 -13.024 1.00 89.25 299 SER A O 1
ATOM 2286 N N . GLY A 1 300 ? 25.560 -1.042 -14.096 1.00 86.62 300 GLY A N 1
ATOM 2287 C CA . GLY A 1 300 ? 25.072 -2.226 -13.395 1.00 86.62 300 GLY A CA 1
ATOM 2288 C C . GLY A 1 300 ? 25.405 -2.190 -11.906 1.00 86.62 300 GLY A C 1
ATOM 2289 O O . GLY A 1 300 ? 24.517 -2.396 -11.083 1.00 86.62 300 GLY A O 1
ATOM 2290 N N . VAL A 1 301 ? 26.648 -1.838 -11.553 1.00 88.62 301 VAL A N 1
ATOM 2291 C CA . VAL A 1 301 ? 27.075 -1.707 -10.147 1.00 88.62 301 VAL A CA 1
ATOM 2292 C C . VAL A 1 301 ? 26.308 -0.591 -9.434 1.00 88.62 301 VAL A C 1
ATOM 2294 O O . VAL A 1 301 ? 25.808 -0.799 -8.329 1.00 88.62 301 VAL A O 1
ATOM 2297 N N . VAL A 1 302 ? 26.167 0.581 -10.066 1.00 90.06 302 VAL A N 1
ATOM 2298 C CA . VAL A 1 302 ? 25.417 1.709 -9.485 1.00 90.06 302 VAL A CA 1
ATOM 2299 C C . VAL A 1 302 ? 23.942 1.353 -9.298 1.00 90.06 302 VAL A C 1
ATOM 2301 O O . VAL A 1 302 ? 23.383 1.631 -8.238 1.00 90.06 302 VAL A O 1
ATOM 2304 N N . LEU A 1 303 ? 23.314 0.718 -10.294 1.00 86.69 303 LEU A N 1
ATOM 2305 C CA . LEU A 1 303 ? 21.922 0.279 -10.198 1.00 86.69 303 LEU A CA 1
ATOM 2306 C C . LEU A 1 303 ? 21.749 -0.712 -9.047 1.00 86.69 303 LEU A C 1
ATOM 2308 O O . LEU A 1 303 ? 20.854 -0.533 -8.225 1.00 86.69 303 LEU A O 1
ATOM 2312 N N . PHE A 1 304 ? 22.620 -1.718 -8.950 1.00 85.62 304 PHE A N 1
ATOM 2313 C CA . PHE A 1 304 ? 22.551 -2.708 -7.880 1.00 85.62 304 PHE A CA 1
ATOM 2314 C C . PHE A 1 304 ? 22.685 -2.066 -6.490 1.00 85.62 304 PHE A C 1
ATOM 2316 O O . PHE A 1 304 ? 21.898 -2.376 -5.596 1.00 85.62 304 PHE A O 1
ATOM 2323 N N . ALA A 1 305 ? 23.622 -1.129 -6.314 1.00 88.62 305 ALA A N 1
ATOM 2324 C CA . ALA A 1 305 ? 23.824 -0.432 -5.044 1.00 88.62 305 ALA A CA 1
ATOM 2325 C C . ALA A 1 305 ? 22.601 0.407 -4.628 1.00 88.62 305 ALA A C 1
ATOM 2327 O O . ALA A 1 305 ? 22.122 0.279 -3.503 1.00 88.62 305 ALA A O 1
ATOM 2328 N N . VAL A 1 306 ? 22.064 1.225 -5.542 1.00 88.94 306 VAL A N 1
ATOM 2329 C CA . VAL A 1 306 ? 20.902 2.095 -5.270 1.00 88.94 306 VAL A CA 1
ATOM 2330 C C . VAL A 1 306 ? 19.655 1.283 -4.933 1.00 88.94 306 VAL A C 1
ATOM 2332 O O . VAL A 1 306 ? 18.887 1.649 -4.046 1.00 88.94 306 VAL A O 1
ATOM 2335 N N . GLU A 1 307 ? 19.425 0.187 -5.647 1.00 84.69 307 GLU A N 1
ATOM 2336 C CA . GLU A 1 307 ? 18.213 -0.607 -5.453 1.00 84.69 307 GLU A CA 1
ATOM 2337 C C . GLU A 1 307 ? 18.313 -1.497 -4.204 1.00 84.69 307 GLU A C 1
ATOM 2339 O O . GLU A 1 307 ? 17.307 -1.717 -3.532 1.00 84.69 307 GLU A O 1
ATOM 2344 N N . THR A 1 308 ? 19.525 -1.923 -3.825 1.00 86.12 308 THR A N 1
ATOM 2345 C CA . THR A 1 308 ? 19.767 -2.591 -2.535 1.00 86.12 308 THR A CA 1
ATOM 2346 C C . THR A 1 308 ? 19.458 -1.657 -1.364 1.00 86.12 308 THR A C 1
ATOM 2348 O O . THR A 1 308 ? 18.769 -2.064 -0.432 1.00 86.12 308 THR A O 1
ATOM 2351 N N . ASP A 1 309 ? 19.905 -0.400 -1.425 1.00 87.62 309 ASP A N 1
ATOM 2352 C CA . ASP A 1 309 ? 19.625 0.609 -0.393 1.00 87.62 309 ASP A CA 1
ATOM 2353 C C . ASP A 1 309 ? 18.116 0.860 -0.231 1.00 87.62 309 ASP A C 1
ATOM 2355 O O . ASP A 1 309 ? 17.575 0.794 0.873 1.00 87.62 309 ASP A O 1
ATOM 2359 N N . ARG A 1 310 ? 17.390 1.023 -1.346 1.00 84.69 310 ARG A N 1
ATOM 2360 C CA . ARG A 1 310 ? 15.923 1.152 -1.318 1.00 84.69 310 ARG A CA 1
ATOM 2361 C C . ARG A 1 310 ? 15.235 -0.067 -0.729 1.00 84.69 310 ARG A C 1
ATOM 2363 O O . ARG A 1 310 ? 14.315 0.085 0.072 1.00 84.69 310 ARG A O 1
ATOM 2370 N N . PHE A 1 311 ? 15.659 -1.265 -1.127 1.00 83.25 311 PHE A N 1
ATOM 2371 C CA . PHE A 1 311 ? 15.102 -2.502 -0.594 1.00 83.25 311 PHE A CA 1
ATOM 2372 C C . PHE A 1 311 ? 15.309 -2.596 0.923 1.00 83.25 311 PHE A C 1
ATOM 2374 O O . PHE A 1 311 ? 14.361 -2.897 1.650 1.00 83.25 311 PHE A O 1
ATOM 2381 N N . MET A 1 312 ? 16.510 -2.265 1.406 1.00 83.50 312 MET A N 1
ATOM 2382 C CA . MET A 1 312 ? 16.808 -2.208 2.838 1.00 83.50 312 MET A CA 1
ATOM 2383 C C . MET A 1 312 ? 15.948 -1.167 3.560 1.00 83.50 312 MET A C 1
ATOM 2385 O O . MET A 1 312 ? 15.370 -1.488 4.595 1.00 83.50 312 MET A O 1
ATOM 2389 N N . GLY A 1 313 ? 15.766 0.027 2.989 1.00 83.94 313 GLY A N 1
ATOM 2390 C CA . GLY A 1 313 ? 14.903 1.060 3.569 1.00 83.94 313 GLY A CA 1
ATOM 2391 C C . GLY A 1 313 ? 13.427 0.648 3.668 1.00 83.94 313 GLY A C 1
ATOM 2392 O O . GLY A 1 313 ? 12.748 0.977 4.639 1.00 83.94 313 GLY A O 1
ATOM 2393 N N . LEU A 1 314 ? 12.906 -0.118 2.703 1.00 79.06 314 LEU A N 1
ATOM 2394 C CA . LEU A 1 314 ? 11.543 -0.666 2.781 1.00 79.06 314 LEU A CA 1
ATOM 2395 C C . LEU A 1 314 ? 11.425 -1.768 3.835 1.00 79.06 314 LEU A C 1
ATOM 2397 O O . LEU A 1 314 ? 10.425 -1.833 4.552 1.00 79.06 314 LEU A O 1
ATOM 2401 N N . LEU A 1 315 ? 12.442 -2.628 3.938 1.00 79.50 315 LEU A N 1
ATOM 2402 C CA . LEU A 1 315 ? 12.498 -3.661 4.967 1.00 79.50 315 LEU A CA 1
ATOM 2403 C C . LEU A 1 315 ? 12.546 -3.031 6.364 1.00 79.50 315 LEU A C 1
ATOM 2405 O O . LEU A 1 315 ? 11.860 -3.493 7.276 1.00 79.50 315 LEU A O 1
ATOM 2409 N N . GLU A 1 316 ? 13.303 -1.946 6.514 1.00 80.12 316 GLU A N 1
ATOM 2410 C CA . GLU A 1 316 ? 13.375 -1.159 7.740 1.00 80.12 316 GLU A CA 1
ATOM 2411 C C . GLU A 1 316 ? 12.030 -0.507 8.073 1.00 80.12 316 GLU A C 1
ATOM 2413 O O . GLU A 1 316 ? 11.547 -0.697 9.184 1.00 80.12 316 GLU A O 1
ATOM 2418 N N . LYS A 1 317 ? 11.350 0.141 7.113 1.00 76.00 317 LYS A N 1
ATOM 2419 C CA . LYS A 1 317 ? 9.972 0.647 7.302 1.00 76.00 317 LYS A CA 1
ATOM 2420 C C . LYS A 1 317 ? 9.006 -0.450 7.764 1.00 76.00 317 LYS A C 1
ATOM 2422 O O . LYS A 1 317 ? 8.150 -0.223 8.621 1.00 76.00 317 LYS A O 1
ATOM 2427 N N . GLY A 1 318 ? 9.135 -1.650 7.196 1.00 73.56 318 GLY A N 1
ATOM 2428 C CA . GLY A 1 318 ? 8.382 -2.828 7.623 1.00 73.56 318 GLY A CA 1
ATOM 2429 C C . GLY A 1 318 ? 8.702 -3.218 9.067 1.00 73.56 318 GLY A C 1
ATOM 2430 O O . GLY A 1 318 ? 7.786 -3.459 9.855 1.00 73.56 318 GLY A O 1
ATOM 2431 N N . ARG A 1 319 ? 9.986 -3.218 9.450 1.00 75.19 319 ARG A N 1
ATOM 2432 C CA . ARG A 1 319 ? 10.437 -3.489 10.823 1.00 75.19 319 ARG A CA 1
ATOM 2433 C C . ARG A 1 319 ? 9.969 -2.434 11.820 1.00 75.19 319 ARG A C 1
ATOM 2435 O O . ARG A 1 319 ? 9.424 -2.836 12.837 1.00 75.19 319 ARG A O 1
ATOM 2442 N N . THR A 1 320 ? 10.057 -1.144 11.518 1.00 80.12 320 THR A N 1
ATOM 2443 C CA . THR A 1 320 ? 9.659 -0.048 12.425 1.00 80.12 320 THR A CA 1
ATOM 2444 C C . THR A 1 320 ? 8.144 0.149 12.528 1.00 80.12 320 THR A C 1
ATOM 2446 O O . THR A 1 320 ? 7.666 0.877 13.384 1.00 80.12 320 THR A O 1
ATOM 2449 N N . GLY A 1 321 ? 7.347 -0.521 11.686 1.00 82.25 321 GLY A N 1
ATOM 2450 C CA . GLY A 1 321 ? 5.884 -0.376 11.707 1.00 82.25 321 GLY A CA 1
ATOM 2451 C C . GLY A 1 321 ? 5.377 0.838 10.925 1.00 82.25 321 GLY A C 1
ATOM 2452 O O . GLY A 1 321 ? 4.197 1.172 11.010 1.00 82.25 321 GLY A O 1
ATOM 2453 N N . HIS A 1 322 ? 6.227 1.473 10.118 1.00 83.62 322 HIS A N 1
ATOM 2454 C CA . HIS A 1 322 ? 5.839 2.519 9.165 1.00 83.62 322 HIS A CA 1
ATOM 2455 C C . HIS A 1 322 ? 5.370 1.962 7.806 1.00 83.62 322 HIS A C 1
ATOM 2457 O O . HIS A 1 322 ? 5.068 2.724 6.894 1.00 83.62 322 HIS A O 1
ATOM 2463 N N . GLY A 1 323 ? 5.295 0.635 7.650 1.00 83.56 323 GLY A N 1
ATOM 2464 C CA . GLY A 1 323 ? 4.735 -0.023 6.462 1.00 83.56 323 GLY A CA 1
ATOM 2465 C C . GLY A 1 323 ? 3.211 0.113 6.334 1.00 83.56 323 GLY A C 1
ATOM 2466 O O . GLY A 1 323 ? 2.562 0.726 7.175 1.00 83.56 323 GLY A O 1
ATOM 2467 N N . SER A 1 324 ? 2.625 -0.494 5.300 1.00 82.75 324 SER A N 1
ATOM 2468 C CA . SER A 1 324 ? 1.172 -0.499 5.051 1.00 82.75 324 SER A CA 1
ATOM 2469 C C . SER A 1 324 ? 0.560 -1.888 5.205 1.00 82.75 324 SER A C 1
ATOM 2471 O O . SER A 1 324 ? 1.201 -2.895 4.898 1.00 82.75 324 SER A O 1
ATOM 2473 N N . PHE A 1 325 ? -0.686 -1.943 5.671 1.00 85.69 325 PHE A N 1
ATOM 2474 C CA . PHE A 1 325 ? -1.459 -3.174 5.738 1.00 85.69 325 PHE A CA 1
ATOM 2475 C C . PHE A 1 325 ? -2.018 -3.518 4.355 1.00 85.69 325 PHE A C 1
ATOM 2477 O O . PHE A 1 325 ? -2.617 -2.684 3.676 1.00 85.69 325 PHE A O 1
ATOM 2484 N N . LEU A 1 326 ? -1.825 -4.767 3.930 1.00 78.69 326 LEU A N 1
ATOM 2485 C CA . LEU A 1 326 ? -2.362 -5.285 2.676 1.00 78.69 326 LEU A CA 1
ATOM 2486 C C . LEU A 1 326 ? -3.383 -6.372 2.986 1.00 78.69 326 LEU A C 1
ATOM 2488 O O . LEU A 1 326 ? -3.030 -7.486 3.370 1.00 78.69 326 LEU A O 1
ATOM 2492 N N . ARG A 1 327 ? -4.660 -6.047 2.787 1.00 78.19 327 ARG A N 1
ATOM 2493 C CA . ARG A 1 327 ? -5.754 -6.996 2.972 1.00 78.19 327 ARG A CA 1
ATOM 2494 C C . ARG A 1 327 ? -5.759 -8.045 1.856 1.00 78.19 327 ARG A C 1
ATOM 2496 O O . ARG A 1 327 ? -5.851 -7.705 0.674 1.00 78.19 327 ARG A O 1
ATOM 2503 N N . GLY A 1 328 ? -5.711 -9.324 2.233 1.00 74.25 328 GLY A N 1
ATOM 2504 C CA . GLY A 1 328 ? -5.901 -10.440 1.308 1.00 74.25 328 GLY A CA 1
ATOM 2505 C C . GLY A 1 328 ? -7.329 -10.511 0.753 1.00 74.25 328 GLY A C 1
ATOM 2506 O O . GLY A 1 328 ? -8.283 -10.011 1.353 1.00 74.25 328 GLY A O 1
ATOM 2507 N N . LEU A 1 329 ? -7.503 -11.155 -0.405 1.00 69.94 329 LEU A N 1
ATOM 2508 C CA . LEU A 1 329 ? -8.833 -11.379 -0.981 1.00 69.94 329 LEU A CA 1
ATOM 2509 C C . LEU A 1 329 ? -9.698 -12.185 0.002 1.00 69.94 329 LEU A C 1
ATOM 2511 O O . LEU A 1 329 ? -9.310 -13.274 0.416 1.00 69.94 329 LEU A O 1
ATOM 2515 N N . ASN A 1 330 ? -10.873 -11.650 0.346 1.00 73.12 330 ASN A N 1
ATOM 2516 C CA . ASN A 1 330 ? -11.845 -12.272 1.254 1.00 73.12 330 ASN A CA 1
ATOM 2517 C C . ASN A 1 330 ? -11.350 -12.485 2.703 1.00 73.12 330 ASN A C 1
ATOM 2519 O O . ASN A 1 330 ? -11.867 -13.345 3.412 1.00 73.12 330 ASN A O 1
ATOM 2523 N N . GLN A 1 331 ? -10.353 -11.714 3.148 1.00 81.94 331 GLN A N 1
ATOM 2524 C CA . GLN A 1 331 ? -9.901 -11.715 4.539 1.00 81.94 331 GLN A CA 1
ATOM 2525 C C . GLN A 1 331 ? -10.501 -10.532 5.296 1.00 81.94 331 GLN A C 1
ATOM 2527 O O . GLN A 1 331 ? -10.430 -9.391 4.841 1.00 81.94 331 GLN A O 1
ATOM 2532 N N . ASN A 1 332 ? -11.081 -10.817 6.460 1.00 89.88 332 ASN A N 1
ATOM 2533 C CA . ASN A 1 332 ? -11.579 -9.793 7.368 1.00 89.88 332 ASN A CA 1
ATOM 2534 C C . ASN A 1 332 ? -10.447 -9.303 8.266 1.00 89.88 332 ASN A C 1
ATOM 2536 O O . ASN A 1 332 ? -9.603 -10.091 8.701 1.00 89.88 332 ASN A O 1
ATOM 2540 N N . HIS A 1 333 ? -10.479 -8.021 8.604 1.00 94.88 333 HIS A N 1
ATOM 2541 C CA . HIS A 1 333 ? -9.606 -7.447 9.615 1.00 94.88 333 HIS A CA 1
ATOM 2542 C C . HIS A 1 333 ? -10.376 -6.534 10.563 1.00 94.88 333 HIS A C 1
ATOM 2544 O O . HIS A 1 333 ? -11.428 -5.988 10.217 1.00 94.88 333 HIS A O 1
ATOM 2550 N N . VAL A 1 334 ? -9.843 -6.410 11.771 1.00 95.94 334 VAL A N 1
ATOM 2551 C CA . VAL A 1 334 ? -10.303 -5.512 12.829 1.00 95.94 334 VAL A CA 1
ATOM 2552 C C . VAL A 1 334 ? -9.166 -4.546 13.121 1.00 95.94 334 VAL A C 1
ATOM 2554 O O . VAL A 1 334 ? -8.014 -4.967 13.220 1.00 95.94 334 VAL A O 1
ATOM 2557 N N . VAL A 1 335 ? -9.486 -3.260 13.231 1.00 97.00 335 VAL A N 1
ATOM 2558 C CA . VAL A 1 335 ? -8.501 -2.215 13.529 1.00 97.00 335 VAL A CA 1
ATOM 2559 C C . VAL A 1 335 ? -8.626 -1.814 14.994 1.00 97.00 335 VAL A C 1
ATOM 2561 O O . VAL A 1 335 ? -9.731 -1.550 15.454 1.00 97.00 335 VAL A O 1
ATOM 2564 N N . LEU A 1 336 ? -7.512 -1.754 15.716 1.00 96.00 336 LEU A N 1
ATOM 2565 C CA . LEU A 1 336 ? -7.433 -1.384 17.125 1.00 96.00 336 LEU A CA 1
ATOM 2566 C C . LEU A 1 336 ? -6.631 -0.084 17.280 1.00 96.00 336 LEU A C 1
ATOM 2568 O O . LEU A 1 336 ? -5.478 -0.005 16.851 1.00 96.00 336 LEU A O 1
ATOM 2572 N N . ILE A 1 337 ? -7.245 0.925 17.889 1.00 95.19 337 ILE A N 1
ATOM 2573 C CA . ILE A 1 337 ? -6.652 2.240 18.181 1.00 95.19 337 ILE A CA 1
ATOM 2574 C C . ILE A 1 337 ? -7.026 2.679 19.607 1.00 95.19 337 ILE A C 1
ATOM 2576 O O . ILE A 1 337 ? -7.687 1.937 20.334 1.00 95.19 337 ILE A O 1
ATOM 2580 N N . GLY A 1 338 ? -6.629 3.888 20.003 1.00 92.44 338 GLY A N 1
ATOM 2581 C CA . GLY A 1 338 ? -6.936 4.465 21.315 1.00 92.44 338 GLY A CA 1
ATOM 2582 C C . GLY A 1 338 ? -5.790 4.352 22.318 1.00 92.44 338 GLY A C 1
ATOM 2583 O O . GLY A 1 338 ? -4.750 3.736 22.047 1.00 92.44 338 GLY A O 1
ATOM 2584 N N . GLY A 1 339 ? -5.955 4.986 23.478 1.00 87.06 339 GLY A N 1
ATOM 2585 C CA . GLY A 1 339 ? -4.900 5.032 24.486 1.00 87.06 339 GLY A CA 1
ATOM 2586 C C . GLY A 1 339 ? -4.574 3.676 25.111 1.00 87.06 339 GLY A C 1
ATOM 2587 O O . GLY A 1 339 ? -3.424 3.464 25.483 1.00 87.06 339 GLY A O 1
ATOM 2588 N N . GLY A 1 340 ? -5.496 2.707 25.104 1.00 85.31 340 GLY A N 1
ATOM 2589 C CA . GLY A 1 340 ? -5.217 1.330 25.538 1.00 85.31 340 GLY A CA 1
ATOM 2590 C C . GLY A 1 340 ? -4.152 0.633 24.677 1.00 85.31 340 GLY A C 1
ATOM 2591 O O . GLY A 1 340 ? -3.347 -0.146 25.184 1.00 85.31 340 GLY A O 1
ATOM 2592 N N . VAL A 1 341 ? -4.076 0.980 23.384 1.00 87.56 341 VAL A N 1
ATOM 2593 C CA . VAL A 1 341 ? -2.990 0.546 22.482 1.00 87.56 341 VAL A CA 1
ATOM 2594 C C . VAL A 1 341 ? -1.745 1.414 22.665 1.00 87.56 341 VAL A C 1
ATOM 2596 O O . VAL A 1 341 ? -0.623 0.920 22.580 1.00 87.56 341 VAL A O 1
ATOM 2599 N N . ARG A 1 342 ? -1.926 2.718 22.911 1.00 83.12 342 ARG A N 1
ATOM 2600 C CA . ARG A 1 342 ? -0.835 3.697 23.041 1.00 83.12 342 ARG A CA 1
ATOM 2601 C C . ARG A 1 342 ? 0.029 3.486 24.275 1.00 83.12 342 ARG A C 1
ATOM 2603 O O . ARG A 1 342 ? 1.252 3.523 24.170 1.00 83.12 342 ARG A O 1
ATOM 2610 N N . HIS A 1 343 ? -0.610 3.306 25.420 1.00 80.75 343 HIS A N 1
ATOM 2611 C CA . HIS A 1 343 ? 0.039 3.141 26.715 1.00 80.75 343 HIS A CA 1
ATOM 2612 C C . HIS A 1 343 ? 0.272 1.677 27.072 1.00 80.75 343 HIS A C 1
ATOM 2614 O O . HIS A 1 343 ? 0.912 1.396 28.082 1.00 80.75 343 HIS A O 1
ATOM 2620 N N . ALA A 1 344 ? -0.178 0.771 26.200 1.00 71.50 344 ALA A N 1
ATOM 2621 C CA . ALA A 1 344 ? 0.020 -0.655 26.320 1.00 71.50 344 ALA A CA 1
ATOM 2622 C C . ALA A 1 344 ? -0.488 -1.225 27.640 1.00 71.50 344 ALA A C 1
ATOM 2624 O O . ALA A 1 344 ? 0.275 -1.770 28.439 1.00 71.50 344 ALA A O 1
ATOM 2625 N N . ASP A 1 345 ? -1.797 -1.122 27.834 1.00 81.38 345 ASP A N 1
ATOM 2626 C CA . ASP A 1 345 ? -2.490 -1.887 28.861 1.00 81.38 345 ASP A CA 1
ATOM 2627 C C . ASP A 1 345 ? -2.376 -3.383 28.500 1.00 81.38 345 ASP A C 1
ATOM 2629 O O . ASP A 1 345 ? -3.179 -3.927 27.739 1.00 81.38 345 ASP A O 1
ATOM 2633 N N . GLU A 1 346 ? -1.282 -4.015 28.946 1.00 85.56 346 GLU A N 1
ATOM 2634 C CA . GLU A 1 346 ? -0.880 -5.363 28.528 1.00 85.56 346 GLU A CA 1
ATOM 2635 C C . GLU A 1 346 ? -1.958 -6.390 28.890 1.00 85.56 346 GLU A C 1
ATOM 2637 O O . GLU A 1 346 ? -2.225 -7.303 28.108 1.00 85.56 346 GLU A O 1
ATOM 2642 N N . GLU A 1 347 ? -2.611 -6.210 30.041 1.00 85.56 347 GLU A N 1
ATOM 2643 C CA . GLU A 1 347 ? -3.683 -7.082 30.520 1.00 85.56 347 GLU A CA 1
ATOM 2644 C C . GLU A 1 347 ? -4.917 -6.982 29.622 1.00 85.56 347 GLU A C 1
ATOM 2646 O O . GLU A 1 347 ? -5.408 -8.005 29.137 1.00 85.56 347 GLU A O 1
ATOM 2651 N N . LEU A 1 348 ? -5.392 -5.762 29.343 1.00 88.38 348 LEU A N 1
ATOM 2652 C CA . LEU A 1 348 ? -6.551 -5.545 28.475 1.00 88.38 348 LEU A CA 1
ATOM 2653 C C . LEU A 1 348 ? -6.281 -6.026 27.044 1.00 88.38 348 LEU A C 1
ATOM 2655 O O . LEU A 1 348 ? -7.133 -6.666 26.423 1.00 88.38 348 LEU A O 1
ATOM 2659 N N . LEU A 1 349 ? -5.092 -5.728 26.521 1.00 89.81 349 LEU A N 1
ATOM 2660 C CA . LEU A 1 349 ? -4.714 -6.053 25.153 1.00 89.81 349 LEU A CA 1
ATOM 2661 C C . LEU A 1 349 ? -4.578 -7.560 24.942 1.00 89.81 349 LEU A C 1
ATOM 2663 O O . LEU A 1 349 ? -5.086 -8.088 23.953 1.00 89.81 349 LEU A O 1
ATOM 2667 N N . MET A 1 350 ? -3.927 -8.261 25.873 1.00 90.19 350 MET A N 1
ATOM 2668 C CA . MET A 1 350 ? -3.803 -9.715 25.803 1.00 90.19 350 MET A CA 1
ATOM 2669 C C . MET A 1 350 ? -5.136 -10.414 26.047 1.00 90.19 350 MET A C 1
ATOM 2671 O O . MET A 1 350 ? -5.421 -11.393 25.361 1.00 90.19 350 MET A O 1
ATOM 2675 N N . ALA A 1 351 ? -5.980 -9.905 26.950 1.00 89.50 351 ALA A N 1
ATOM 2676 C CA . ALA A 1 351 ? -7.334 -10.426 27.130 1.00 89.50 351 ALA A CA 1
ATOM 2677 C C . ALA A 1 351 ? -8.150 -10.315 25.832 1.00 89.50 351 ALA A C 1
ATOM 2679 O O . ALA A 1 351 ? -8.757 -11.293 25.403 1.00 89.50 351 ALA A O 1
ATOM 2680 N N . PHE A 1 352 ? -8.094 -9.161 25.158 1.00 91.06 352 PHE A N 1
ATOM 2681 C CA . PHE A 1 352 ? -8.742 -8.962 23.860 1.00 91.06 352 PHE A CA 1
ATOM 2682 C C . PHE A 1 352 ? -8.189 -9.902 22.778 1.00 91.06 352 PHE A C 1
ATOM 2684 O O . PHE A 1 352 ? -8.954 -10.499 22.022 1.00 91.06 352 PHE A O 1
ATOM 2691 N N . LEU A 1 353 ? -6.861 -10.038 22.692 1.00 92.12 353 LEU A N 1
ATOM 2692 C CA . LEU A 1 353 ? -6.205 -10.883 21.694 1.00 92.12 353 LEU A CA 1
ATOM 2693 C C . LEU A 1 353 ? -6.499 -12.374 21.888 1.00 92.12 353 LEU A C 1
ATOM 2695 O O . LEU A 1 353 ? -6.759 -13.062 20.904 1.00 92.12 353 LEU A O 1
ATOM 2699 N N . ASN A 1 354 ? -6.471 -12.862 23.127 1.00 89.75 354 ASN A N 1
ATOM 2700 C CA . ASN A 1 354 ? -6.760 -14.260 23.441 1.00 89.75 354 ASN A CA 1
ATOM 2701 C C . ASN A 1 354 ? -8.214 -14.624 23.137 1.00 89.75 354 ASN A C 1
ATOM 2703 O O . ASN A 1 354 ? -8.470 -15.724 22.658 1.00 89.75 354 ASN A O 1
ATOM 2707 N N . ASP A 1 355 ? -9.146 -13.698 23.361 1.00 89.31 355 ASP A N 1
ATOM 2708 C CA . ASP A 1 355 ? -10.562 -13.915 23.067 1.00 89.31 355 ASP A CA 1
ATOM 2709 C C . ASP A 1 355 ? -10.831 -13.891 21.548 1.00 89.31 355 ASP A C 1
ATOM 2711 O O . ASP A 1 355 ? -11.389 -14.832 20.986 1.00 89.31 355 ASP A O 1
ATOM 2715 N N . ILE A 1 356 ? -10.334 -12.876 20.825 1.00 90.12 356 ILE A N 1
ATOM 2716 C CA . ILE A 1 356 ? -10.578 -12.757 19.374 1.00 90.12 356 ILE A CA 1
ATOM 2717 C C . ILE A 1 356 ? -9.821 -13.805 18.537 1.00 90.12 356 ILE A C 1
ATOM 2719 O O . ILE A 1 356 ? -10.273 -14.174 17.447 1.00 90.12 356 ILE A O 1
ATOM 2723 N N . LEU A 1 357 ? -8.669 -14.279 19.027 1.00 89.31 357 LEU A N 1
ATOM 2724 C CA . LEU A 1 357 ? -7.836 -15.308 18.393 1.00 89.31 357 LEU A CA 1
ATOM 2725 C C . LEU A 1 357 ? -7.908 -16.649 19.133 1.00 89.31 357 LEU A C 1
ATOM 2727 O O . LEU A 1 357 ? -6.984 -17.456 19.037 1.00 89.31 357 LEU A O 1
ATOM 2731 N N . HIS A 1 358 ? -9.011 -16.927 19.828 1.00 86.81 358 HIS A N 1
ATOM 2732 C CA . HIS A 1 358 ? -9.192 -18.205 20.508 1.00 86.81 358 HIS A CA 1
ATOM 2733 C C . HIS A 1 358 ? -9.247 -19.377 19.511 1.00 86.81 358 HIS A C 1
ATOM 2735 O O . HIS A 1 358 ? -9.838 -19.271 18.426 1.00 86.81 358 HIS A O 1
ATOM 2741 N N . TYR A 1 359 ? -8.664 -20.528 19.864 1.00 81.50 359 TYR A N 1
ATOM 2742 C CA . TYR A 1 359 ? -8.559 -21.691 18.968 1.00 81.50 359 TYR A CA 1
ATOM 2743 C C . TYR A 1 359 ? -9.924 -22.238 18.517 1.00 81.50 359 TYR A C 1
ATOM 2745 O O . TYR A 1 359 ? -10.039 -22.715 17.381 1.00 81.50 359 TYR A O 1
ATOM 2753 N N . SER A 1 360 ? -10.966 -22.104 19.353 1.00 78.50 360 SER A N 1
ATOM 2754 C CA . SER A 1 360 ? -12.358 -22.482 19.042 1.00 78.50 360 SER A CA 1
ATOM 2755 C C . SER A 1 360 ? -12.878 -21.837 17.752 1.00 78.50 360 SER A C 1
ATOM 2757 O O . SER A 1 360 ? -13.758 -22.385 17.088 1.00 78.50 360 SER A O 1
ATOM 2759 N N . HIS A 1 361 ? -12.305 -20.697 17.351 1.00 80.50 361 HIS A N 1
ATOM 2760 C CA . HIS A 1 361 ? -12.692 -19.938 16.160 1.00 80.50 361 HIS A CA 1
ATOM 2761 C C . HIS A 1 361 ? -11.575 -19.830 15.106 1.00 80.50 361 HIS A C 1
ATOM 2763 O O . HIS A 1 361 ? -11.637 -18.984 14.209 1.00 80.50 361 HIS A O 1
ATOM 2769 N N . SER A 1 362 ? -10.580 -20.723 15.162 1.00 80.00 362 SER A N 1
ATOM 2770 C CA . SER A 1 362 ? -9.379 -20.712 14.304 1.00 80.00 362 SER A CA 1
ATOM 2771 C C . SER A 1 362 ? -9.639 -20.690 12.797 1.00 80.00 362 SER A C 1
ATOM 2773 O O . SER A 1 362 ? -8.878 -20.084 12.039 1.00 80.00 362 SER A O 1
ATOM 2775 N N . SER A 1 363 ? -10.744 -21.282 12.340 1.00 81.62 363 SER A N 1
ATOM 2776 C CA . SER A 1 363 ? -11.127 -21.281 10.920 1.00 81.62 363 SER A CA 1
ATOM 2777 C C . SER A 1 363 ? -11.502 -19.895 10.373 1.00 81.62 363 SER A C 1
ATOM 2779 O O . SER A 1 363 ? -11.416 -19.670 9.164 1.00 81.62 363 SER A O 1
ATOM 2781 N N . SER A 1 364 ? -11.890 -18.959 11.243 1.00 84.31 364 SER A N 1
ATOM 2782 C CA . SER A 1 364 ? -12.439 -17.650 10.871 1.00 84.31 364 SER A CA 1
ATOM 2783 C C . SER A 1 364 ? -11.701 -16.465 11.496 1.00 84.31 364 SER A C 1
ATOM 2785 O O . SER A 1 364 ? -12.257 -15.364 11.534 1.00 84.31 364 SER A O 1
ATOM 2787 N N . TRP A 1 365 ? -10.469 -16.662 11.979 1.00 89.44 365 TRP A N 1
ATOM 2788 C CA . TRP A 1 365 ? -9.703 -15.594 12.620 1.00 89.44 365 TRP A CA 1
ATOM 2789 C C . TRP A 1 365 ? -9.551 -14.360 11.719 1.00 89.44 365 TRP A C 1
ATOM 2791 O O . TRP A 1 365 ? -9.076 -14.478 10.580 1.00 89.44 365 TRP A O 1
ATOM 2801 N N . PRO A 1 366 ? -9.918 -13.166 12.216 1.00 92.44 366 PRO A N 1
ATOM 2802 C CA . PRO A 1 366 ? -9.618 -11.926 11.527 1.00 92.44 366 PRO A CA 1
ATOM 2803 C C . PRO A 1 366 ? -8.131 -11.583 11.662 1.00 92.44 366 PRO A C 1
ATOM 2805 O O . PRO A 1 366 ? -7.438 -12.036 12.572 1.00 92.44 366 PRO A O 1
ATOM 2808 N N . HIS A 1 367 ? -7.639 -10.725 10.774 1.00 94.06 367 HIS A N 1
ATOM 2809 C CA . HIS A 1 367 ? -6.393 -10.008 11.030 1.00 94.06 367 HIS A CA 1
ATOM 2810 C C . HIS A 1 367 ? -6.646 -8.900 12.057 1.00 94.06 367 HIS A C 1
ATOM 2812 O O . HIS A 1 367 ? -7.597 -8.134 11.907 1.00 94.06 367 HIS A O 1
ATOM 2818 N N . VAL A 1 368 ? -5.804 -8.797 13.080 1.00 94.88 368 VAL A N 1
ATOM 2819 C CA . VAL A 1 368 ? -5.875 -7.729 14.084 1.00 94.88 368 VAL A CA 1
ATOM 2820 C C . VAL A 1 368 ? -4.804 -6.702 13.750 1.00 94.88 368 VAL A C 1
ATOM 2822 O O . VAL A 1 368 ? -3.615 -7.011 13.775 1.00 94.88 368 VAL A O 1
ATOM 2825 N N . VAL A 1 369 ? -5.226 -5.492 13.394 1.00 95.00 369 VAL A N 1
ATOM 2826 C CA . VAL A 1 369 ? -4.351 -4.404 12.954 1.00 95.00 369 VAL A CA 1
ATOM 2827 C C . VAL A 1 369 ? -4.359 -3.308 14.005 1.00 95.00 369 VAL A C 1
ATOM 2829 O O . VAL A 1 369 ? -5.381 -2.674 14.224 1.00 95.00 369 VAL A O 1
ATOM 2832 N N . MET A 1 370 ? -3.231 -3.067 14.655 1.00 93.81 370 MET A N 1
ATOM 2833 C CA . MET A 1 370 ? -3.104 -2.083 15.725 1.00 93.81 370 MET A CA 1
ATOM 2834 C C . MET A 1 370 ? -2.334 -0.862 15.247 1.00 93.81 370 MET A C 1
ATOM 2836 O O . MET A 1 370 ? -1.369 -1.003 14.490 1.00 93.81 370 MET A O 1
ATOM 2840 N N . MET A 1 371 ? -2.732 0.323 15.707 1.00 93.88 371 MET A N 1
ATOM 2841 C CA . MET A 1 371 ? -2.042 1.566 15.372 1.00 93.88 371 MET A CA 1
ATOM 2842 C C . MET A 1 371 ? -1.914 2.511 16.567 1.00 93.88 371 MET A C 1
ATOM 2844 O O . MET A 1 371 ? -2.891 2.774 17.266 1.00 93.88 371 MET A O 1
ATOM 2848 N N . SER A 1 372 ? -0.710 3.048 16.776 1.00 91.19 372 SER A N 1
ATOM 2849 C CA . SER A 1 372 ? -0.408 4.004 17.849 1.00 91.19 372 SER A CA 1
ATOM 2850 C C . SER A 1 372 ? 0.784 4.911 17.501 1.00 91.19 372 SER A C 1
ATOM 2852 O O . SER A 1 372 ? 1.638 4.557 16.692 1.00 91.19 372 SER A O 1
ATOM 2854 N N . VAL A 1 373 ? 0.850 6.092 18.131 1.00 86.19 373 VAL A N 1
ATOM 2855 C CA . VAL A 1 373 ? 1.836 7.166 17.880 1.00 86.19 373 VAL A CA 1
ATOM 2856 C C . VAL A 1 373 ? 3.244 6.836 18.428 1.00 86.19 373 VAL A C 1
ATOM 2858 O O . VAL A 1 373 ? 4.193 7.569 18.166 1.00 86.19 373 VAL A O 1
ATOM 2861 N N . GLY A 1 374 ? 3.418 5.734 19.168 1.00 77.50 374 GLY A N 1
ATOM 2862 C CA . GLY A 1 374 ? 4.687 5.362 19.809 1.00 77.50 374 GLY A CA 1
ATOM 2863 C C . GLY A 1 374 ? 5.378 4.130 19.217 1.00 77.50 374 GLY A C 1
ATOM 2864 O O . GLY A 1 374 ? 4.724 3.217 18.701 1.00 77.50 374 GLY A O 1
ATOM 2865 N N . ASP A 1 375 ? 6.705 4.071 19.380 1.00 69.81 375 ASP A N 1
ATOM 2866 C CA . ASP A 1 375 ? 7.531 2.897 19.065 1.00 69.81 375 ASP A CA 1
ATOM 2867 C C . ASP A 1 375 ? 7.404 1.824 20.161 1.00 69.81 375 ASP A C 1
ATOM 2869 O O . ASP A 1 375 ? 8.323 1.506 20.910 1.00 69.81 375 ASP A O 1
ATOM 2873 N N . TYR A 1 376 ? 6.183 1.314 20.308 1.00 75.69 376 TYR A N 1
ATOM 2874 C CA . TYR A 1 376 ? 5.851 0.221 21.219 1.00 75.69 376 TYR A CA 1
ATOM 2875 C C . TYR A 1 376 ? 6.012 -1.153 20.542 1.00 75.69 376 TYR A C 1
ATOM 2877 O O . TYR A 1 376 ? 5.771 -2.198 21.143 1.00 75.69 376 TYR A O 1
ATOM 2885 N N . LYS A 1 377 ? 6.440 -1.180 19.275 1.00 79.56 377 LYS A N 1
ATOM 2886 C CA . LYS A 1 377 ? 6.388 -2.381 18.443 1.00 79.56 377 LYS A CA 1
ATOM 2887 C C . LYS A 1 377 ? 7.255 -3.519 18.972 1.00 79.56 377 LYS A C 1
ATOM 2889 O O . LYS A 1 377 ? 6.828 -4.670 18.907 1.00 79.56 377 LYS A O 1
ATOM 2894 N N . GLU A 1 378 ? 8.452 -3.226 19.477 1.00 81.12 378 GLU A N 1
ATOM 2895 C CA . GLU A 1 378 ? 9.353 -4.257 20.009 1.00 81.12 378 GLU A CA 1
ATOM 2896 C C . GLU A 1 378 ? 8.749 -4.931 21.242 1.00 81.12 378 GLU A C 1
ATOM 2898 O O . GLU A 1 378 ? 8.560 -6.147 21.247 1.00 81.12 378 GLU A O 1
ATOM 2903 N N . ARG A 1 379 ? 8.337 -4.135 22.235 1.00 82.50 379 ARG A N 1
ATOM 2904 C CA . ARG A 1 379 ? 7.695 -4.639 23.455 1.00 82.50 379 ARG A CA 1
ATOM 2905 C C . ARG A 1 379 ? 6.388 -5.371 23.149 1.00 82.50 379 ARG A C 1
ATOM 2907 O O . ARG A 1 379 ? 6.155 -6.449 23.683 1.00 82.50 379 ARG A O 1
ATOM 2914 N N . PHE A 1 380 ? 5.582 -4.849 22.228 1.00 83.94 380 PHE A N 1
ATOM 2915 C CA . PHE A 1 380 ? 4.383 -5.530 21.746 1.00 83.94 380 PHE A CA 1
ATOM 2916 C C . PHE A 1 380 ? 4.693 -6.888 21.106 1.00 83.94 380 PHE A C 1
ATOM 2918 O O . PHE A 1 380 ? 4.022 -7.877 21.392 1.00 83.94 380 PHE A O 1
ATOM 2925 N N . SER A 1 381 ? 5.725 -6.950 20.260 1.00 85.19 381 SER A N 1
ATOM 2926 C CA . SER A 1 381 ? 6.139 -8.193 19.601 1.00 85.19 381 SER A CA 1
ATOM 2927 C C . SER A 1 381 ? 6.606 -9.233 20.620 1.00 85.19 381 SER A C 1
ATOM 2929 O O . SER A 1 381 ? 6.332 -10.417 20.448 1.00 85.19 381 SER A O 1
ATOM 2931 N N . GLU A 1 382 ? 7.259 -8.807 21.706 1.00 87.25 382 GLU A N 1
ATOM 2932 C CA . GLU A 1 382 ? 7.603 -9.693 22.821 1.00 87.25 382 GLU A CA 1
ATOM 2933 C C . GLU A 1 382 ? 6.373 -10.197 23.583 1.00 87.25 382 GLU A C 1
ATOM 2935 O O . GLU A 1 382 ? 6.324 -11.378 23.931 1.00 87.25 382 GLU A O 1
ATOM 2940 N N . LEU A 1 383 ? 5.384 -9.336 23.845 1.00 87.56 383 LEU A N 1
ATOM 2941 C CA . LEU A 1 383 ? 4.144 -9.735 24.519 1.00 87.56 383 LEU A CA 1
ATOM 2942 C C . LEU A 1 383 ? 3.348 -10.738 23.692 1.00 87.56 383 LEU A C 1
ATOM 2944 O O . LEU A 1 383 ? 3.007 -11.808 24.189 1.00 87.56 383 LEU A O 1
ATOM 2948 N N . VAL A 1 384 ? 3.126 -10.431 22.414 1.00 88.31 384 VAL A N 1
ATOM 2949 C CA . VAL A 1 384 ? 2.466 -11.328 21.458 1.00 88.31 384 VAL A CA 1
ATOM 2950 C C . VAL A 1 384 ? 3.252 -12.633 21.311 1.00 88.31 384 VAL A C 1
ATOM 2952 O O . VAL A 1 384 ? 2.659 -13.708 21.282 1.00 88.31 384 VAL A O 1
ATOM 2955 N N . GLY A 1 385 ? 4.585 -12.551 21.296 1.00 88.50 385 GLY A N 1
ATOM 2956 C CA . GLY A 1 385 ? 5.482 -13.703 21.242 1.00 88.50 385 GLY A CA 1
ATOM 2957 C C . GLY A 1 385 ? 5.359 -14.650 22.439 1.00 88.50 385 GLY A C 1
ATOM 2958 O O . GLY A 1 385 ? 5.511 -15.860 22.278 1.00 88.50 385 GLY A O 1
ATOM 2959 N N . LYS A 1 386 ? 5.093 -14.109 23.635 1.00 88.81 386 LYS A N 1
ATOM 2960 C CA . LYS A 1 386 ? 4.929 -14.878 24.881 1.00 88.81 386 LYS A CA 1
ATOM 2961 C C . LYS A 1 386 ? 3.496 -15.351 25.110 1.00 88.81 386 LYS 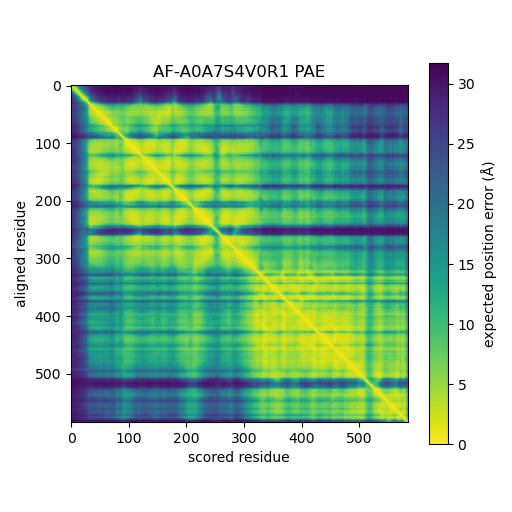A C 1
ATOM 2963 O O . LYS A 1 386 ? 3.309 -16.382 25.747 1.00 88.81 386 LYS A O 1
ATOM 2968 N N . GLY A 1 387 ? 2.512 -14.573 24.665 1.00 85.19 387 GLY A N 1
ATOM 2969 C CA . GLY A 1 387 ? 1.111 -14.762 25.025 1.00 85.19 387 GLY A CA 1
ATOM 2970 C C . GLY A 1 387 ? 0.247 -15.459 23.976 1.00 85.19 387 GLY A C 1
ATOM 2971 O O . GLY A 1 387 ? -0.829 -15.921 24.332 1.00 85.19 387 GLY A O 1
ATOM 2972 N N . LEU A 1 388 ? 0.688 -15.545 22.715 1.00 89.44 388 LEU A N 1
ATOM 2973 C CA . LEU A 1 388 ? -0.073 -16.159 21.622 1.00 89.44 388 LEU A CA 1
ATOM 2974 C C . LEU A 1 388 ? 0.709 -17.264 20.910 1.00 89.44 388 LEU A C 1
ATOM 2976 O O . LEU A 1 388 ? 1.930 -17.194 20.774 1.00 89.44 388 LEU A O 1
ATOM 2980 N N . ASP A 1 389 ? -0.019 -18.225 20.343 1.00 88.56 389 ASP A N 1
ATOM 2981 C CA . ASP A 1 389 ? 0.536 -19.245 19.454 1.00 88.56 389 ASP A CA 1
ATOM 2982 C C . ASP A 1 389 ? 1.071 -18.652 18.148 1.00 88.56 389 ASP A C 1
ATOM 2984 O O . ASP A 1 389 ? 0.535 -17.679 17.615 1.00 88.56 389 ASP A O 1
ATOM 2988 N N . TRP A 1 390 ? 2.073 -19.302 17.548 1.00 87.31 390 TRP A N 1
ATOM 2989 C CA . TRP A 1 390 ? 2.722 -18.829 16.317 1.00 87.31 390 TRP A CA 1
ATOM 2990 C C . TRP A 1 390 ? 1.740 -18.534 15.165 1.00 87.31 390 TRP A C 1
ATOM 2992 O O . TRP A 1 390 ? 1.975 -17.623 14.371 1.00 87.31 390 TRP A O 1
ATOM 3002 N N . GLN A 1 391 ? 0.630 -19.278 15.065 1.00 88.88 391 GLN A N 1
ATOM 3003 C CA . GLN A 1 391 ? -0.402 -19.048 14.045 1.00 88.88 391 GLN A CA 1
ATOM 3004 C C . GLN A 1 391 ? -1.196 -17.766 14.310 1.00 88.88 391 GLN A C 1
ATOM 3006 O O . GLN A 1 391 ? -1.475 -17.012 13.377 1.00 88.88 391 GLN A O 1
ATOM 3011 N N . ALA A 1 392 ? -1.537 -17.512 15.575 1.00 88.19 392 ALA A N 1
ATOM 3012 C CA . ALA A 1 392 ? -2.212 -16.296 16.006 1.00 88.19 392 ALA A CA 1
ATOM 3013 C C . ALA A 1 392 ? -1.285 -15.079 15.852 1.00 88.19 392 ALA A C 1
ATOM 3015 O O . ALA A 1 392 ? -1.714 -14.047 15.341 1.00 88.19 392 ALA A O 1
ATOM 3016 N N . GLN A 1 393 ? 0.012 -15.224 16.150 1.00 90.19 393 GLN A N 1
ATOM 3017 C CA . GLN A 1 393 ? 1.012 -14.165 15.958 1.00 90.19 393 GLN A CA 1
ATOM 3018 C C . GLN A 1 393 ? 1.047 -13.641 14.510 1.00 90.19 393 GLN A C 1
ATOM 3020 O O . GLN A 1 393 ? 1.125 -12.436 14.292 1.00 90.19 393 GLN A O 1
ATOM 3025 N N . GLN A 1 394 ? 0.908 -14.510 13.499 1.00 88.12 394 GLN A N 1
ATOM 3026 C CA . GLN A 1 394 ? 0.877 -14.097 12.083 1.00 88.12 394 GLN A CA 1
ATOM 3027 C C . GLN A 1 394 ? -0.366 -13.270 11.700 1.00 88.12 394 GLN A C 1
ATOM 3029 O O . GLN A 1 394 ? -0.395 -12.608 10.654 1.00 88.12 394 GLN A O 1
ATOM 3034 N N . ARG A 1 395 ? -1.417 -13.302 12.527 1.00 90.75 395 ARG A N 1
ATOM 3035 C CA . ARG A 1 395 ? -2.649 -12.525 12.330 1.00 90.75 395 ARG A CA 1
ATOM 3036 C C . ARG A 1 395 ? -2.576 -11.134 12.946 1.00 90.75 395 ARG A C 1
ATOM 3038 O O . ARG A 1 395 ? -3.421 -10.310 12.606 1.00 90.75 395 ARG A O 1
ATOM 3045 N N . VAL A 1 396 ? -1.587 -10.862 13.794 1.00 92.31 396 VAL A N 1
ATOM 3046 C CA . VAL A 1 396 ? -1.465 -9.609 14.538 1.00 92.31 396 VAL A CA 1
ATOM 3047 C C . VAL A 1 396 ? -0.429 -8.699 13.879 1.00 92.31 396 VAL A C 1
ATOM 3049 O O . VAL A 1 396 ? 0.716 -9.085 13.663 1.00 92.31 396 VAL A O 1
ATOM 3052 N N . HIS A 1 397 ? -0.833 -7.472 13.554 1.00 91.06 397 HIS A N 1
ATOM 3053 C CA . HIS A 1 397 ? -0.017 -6.489 12.840 1.00 91.06 397 HIS A CA 1
ATOM 3054 C C . HIS A 1 397 ? 0.002 -5.180 13.624 1.00 91.06 397 HIS A C 1
ATOM 3056 O O . HIS A 1 397 ? -1.058 -4.655 13.946 1.00 91.06 397 HIS A O 1
ATOM 3062 N N . TYR A 1 398 ? 1.186 -4.635 13.904 1.00 91.50 398 TYR A N 1
ATOM 3063 C CA . TYR A 1 398 ? 1.342 -3.360 14.611 1.00 91.50 398 TYR A CA 1
ATOM 3064 C C . TYR A 1 398 ? 1.985 -2.305 13.708 1.00 91.50 398 TYR A C 1
ATOM 3066 O O . TYR A 1 398 ? 3.053 -2.536 13.123 1.00 91.50 398 TYR A O 1
ATOM 3074 N N . PHE A 1 399 ? 1.350 -1.137 13.638 1.00 91.81 399 PHE A N 1
ATOM 3075 C CA . PHE A 1 399 ? 1.783 0.014 12.857 1.00 91.81 399 PHE A CA 1
ATOM 3076 C C . PHE A 1 399 ? 1.986 1.241 13.751 1.00 91.81 399 PHE A C 1
ATOM 3078 O O . PHE A 1 399 ? 1.181 1.540 14.627 1.00 91.81 399 PHE A O 1
ATOM 3085 N N . VAL A 1 400 ? 3.062 1.985 13.506 1.00 91.38 400 VAL A N 1
ATOM 3086 C CA . VAL A 1 400 ? 3.347 3.244 14.206 1.00 91.38 400 VAL A CA 1
ATOM 3087 C C . VAL A 1 400 ? 2.773 4.384 13.381 1.00 91.38 400 VAL A C 1
ATOM 3089 O O . VAL A 1 400 ? 3.265 4.604 12.274 1.00 91.38 400 VAL A O 1
ATOM 3092 N N . GLY A 1 401 ? 1.742 5.064 13.882 1.00 91.50 401 GLY A N 1
ATOM 3093 C CA . GLY A 1 401 ? 0.996 6.117 13.188 1.00 91.50 401 GLY A CA 1
ATOM 3094 C C . GLY A 1 401 ? -0.071 6.772 14.069 1.00 91.50 401 GLY A C 1
ATOM 3095 O O . GLY A 1 401 ? -0.439 6.246 15.120 1.00 91.50 401 GLY A O 1
ATOM 3096 N N . SER A 1 402 ? -0.569 7.932 13.649 1.00 93.00 402 SER A N 1
ATOM 3097 C CA . SER A 1 402 ? -1.601 8.681 14.365 1.00 93.00 402 SER A CA 1
ATOM 3098 C C . SER A 1 402 ? -3.003 8.356 13.847 1.00 93.00 402 SER A C 1
ATOM 3100 O O . SER A 1 402 ? -3.282 8.584 12.671 1.00 93.00 402 SER A O 1
ATOM 3102 N N . PRO A 1 403 ? -3.951 7.951 14.714 1.00 92.81 403 PRO A N 1
ATOM 3103 C CA . PRO A 1 403 ? -5.353 7.787 14.324 1.00 92.81 403 PRO A CA 1
ATOM 3104 C C . PRO A 1 403 ? -6.068 9.094 13.948 1.00 92.81 403 PRO A C 1
ATOM 3106 O O . PRO A 1 403 ? -7.217 9.067 13.511 1.00 92.81 403 PRO A O 1
ATOM 3109 N N . LEU A 1 404 ? -5.418 10.244 14.136 1.00 93.69 404 LEU A N 1
ATOM 3110 C CA . LEU A 1 404 ? -5.932 11.546 13.713 1.00 93.69 404 LEU A CA 1
ATOM 3111 C C . LEU A 1 404 ? -5.499 11.916 12.290 1.00 93.69 404 LEU A C 1
ATOM 3113 O O . LEU A 1 404 ? -6.100 12.812 11.700 1.00 93.69 404 LEU A O 1
ATOM 3117 N N . ASP A 1 405 ? -4.476 11.253 11.742 1.00 93.31 405 ASP A N 1
ATOM 3118 C CA . ASP A 1 405 ? -4.035 11.494 10.373 1.00 93.31 405 ASP A CA 1
ATOM 3119 C C . ASP A 1 405 ? -4.742 10.552 9.393 1.00 93.31 405 ASP A C 1
ATOM 3121 O O . ASP A 1 405 ? -4.802 9.335 9.573 1.00 93.31 405 ASP A O 1
ATOM 3125 N N . GLN A 1 406 ? -5.266 11.122 8.310 1.00 89.88 406 GLN A N 1
ATOM 3126 C CA . GLN A 1 406 ? -5.960 10.354 7.287 1.00 89.88 406 GLN A CA 1
ATOM 3127 C C . GLN A 1 406 ? -5.005 9.398 6.566 1.00 89.88 406 GLN A C 1
ATOM 3129 O O . GLN A 1 406 ? -5.413 8.284 6.239 1.00 89.88 406 GLN A O 1
ATOM 3134 N N . THR A 1 407 ? -3.747 9.796 6.346 1.00 88.38 407 THR A N 1
ATOM 3135 C CA . THR A 1 407 ? -2.793 8.949 5.614 1.00 88.38 407 THR A CA 1
ATOM 3136 C C . THR A 1 407 ? -2.470 7.666 6.381 1.00 88.38 407 THR A C 1
ATOM 3138 O O . THR A 1 407 ? -2.419 6.584 5.795 1.00 88.38 407 THR A O 1
ATOM 3141 N N . ASP A 1 408 ? -2.374 7.759 7.706 1.00 91.94 408 ASP A N 1
ATOM 3142 C CA . ASP A 1 408 ? -2.179 6.621 8.599 1.00 91.94 408 ASP A CA 1
ATOM 3143 C C . ASP A 1 408 ? -3.417 5.714 8.680 1.00 91.94 408 ASP A C 1
ATOM 3145 O O . ASP A 1 408 ? -3.291 4.489 8.636 1.00 91.94 408 ASP A O 1
ATOM 3149 N N . LEU A 1 409 ? -4.627 6.283 8.691 1.00 92.69 409 LEU A N 1
ATOM 3150 C CA . LEU A 1 409 ? -5.865 5.493 8.623 1.00 92.69 409 LEU A CA 1
ATOM 3151 C C . LEU A 1 409 ? -6.019 4.760 7.276 1.00 92.69 409 LEU A C 1
ATOM 3153 O O . LEU A 1 409 ? -6.498 3.625 7.230 1.00 92.69 409 LEU A O 1
ATOM 3157 N N . GLU A 1 410 ? -5.595 5.377 6.171 1.00 90.62 410 GLU A N 1
ATOM 3158 C CA . GLU A 1 410 ? -5.559 4.723 4.856 1.00 90.62 410 GLU A CA 1
ATOM 3159 C C . GLU A 1 410 ? -4.527 3.586 4.830 1.00 90.62 410 GLU A C 1
ATOM 3161 O O . GLU A 1 410 ? -4.785 2.520 4.266 1.00 90.62 410 GLU A O 1
ATOM 3166 N N . ARG A 1 411 ? -3.380 3.779 5.494 1.00 89.06 411 ARG A N 1
ATOM 3167 C CA . ARG A 1 411 ? -2.290 2.800 5.592 1.00 89.06 411 ARG A CA 1
ATOM 3168 C C . ARG A 1 411 ? -2.702 1.505 6.292 1.00 89.06 411 ARG A C 1
ATOM 3170 O O . ARG A 1 411 ? -2.160 0.454 5.950 1.00 89.06 411 ARG A O 1
ATOM 3177 N N . VAL A 1 412 ? -3.660 1.563 7.218 1.00 91.81 412 VAL A N 1
ATOM 3178 C CA . VAL A 1 412 ? -4.215 0.394 7.928 1.00 91.81 412 VAL A CA 1
ATOM 3179 C C . VAL A 1 412 ? -5.546 -0.119 7.345 1.00 91.81 412 VAL A C 1
ATOM 3181 O O . VAL A 1 412 ? -6.173 -1.002 7.926 1.00 91.81 412 VAL A O 1
ATOM 3184 N N . ASP A 1 413 ? -5.972 0.397 6.184 1.00 91.50 413 ASP A N 1
ATOM 3185 C CA . ASP A 1 413 ? -7.224 0.038 5.492 1.00 91.50 413 ASP A CA 1
ATOM 3186 C C . ASP A 1 413 ? -8.476 0.136 6.391 1.00 91.50 413 ASP A C 1
ATOM 3188 O O . ASP A 1 413 ? -9.272 -0.802 6.480 1.00 91.50 413 ASP A O 1
ATOM 3192 N N . VAL A 1 414 ? -8.684 1.276 7.070 1.00 94.06 414 VAL A N 1
ATOM 3193 C CA . VAL A 1 414 ? -9.891 1.493 7.904 1.00 94.06 414 VAL A CA 1
ATOM 3194 C C . VAL A 1 414 ? -11.186 1.376 7.093 1.00 94.06 414 VAL A C 1
ATOM 3196 O O . VAL A 1 414 ? -12.184 0.846 7.582 1.00 94.06 414 VAL A O 1
ATOM 3199 N N . ALA A 1 415 ? -11.185 1.812 5.832 1.00 92.38 415 ALA A N 1
ATOM 3200 C CA . ALA A 1 415 ? -12.351 1.698 4.954 1.00 92.38 415 ALA A CA 1
ATOM 3201 C C . ALA A 1 415 ? -12.803 0.241 4.747 1.00 92.38 415 ALA A C 1
ATOM 3203 O O . ALA A 1 415 ? -13.995 -0.022 4.595 1.00 92.38 415 ALA A O 1
ATOM 3204 N N . GLY A 1 416 ? -11.854 -0.699 4.706 1.00 90.62 416 GLY A N 1
ATOM 3205 C CA . GLY A 1 416 ? -12.115 -2.123 4.526 1.00 90.62 416 GLY A CA 1
ATOM 3206 C C . GLY A 1 416 ? -12.322 -2.911 5.820 1.00 90.62 416 GLY A C 1
ATOM 3207 O O . GLY A 1 416 ? -12.600 -4.110 5.729 1.00 90.62 416 GLY A O 1
ATOM 3208 N N . ALA A 1 417 ? -12.155 -2.285 6.988 1.00 94.75 417 ALA A N 1
ATOM 3209 C CA . ALA A 1 417 ? -12.215 -2.954 8.282 1.00 94.75 417 ALA A CA 1
ATOM 3210 C C . ALA A 1 417 ? -13.637 -3.424 8.613 1.00 94.75 417 ALA A C 1
ATOM 3212 O O . ALA A 1 417 ? -14.620 -2.721 8.376 1.00 94.75 417 ALA A O 1
ATOM 3213 N N . LYS A 1 418 ? -13.752 -4.616 9.211 1.00 94.69 418 LYS A N 1
ATOM 3214 C CA . LYS A 1 418 ? -15.040 -5.141 9.691 1.00 94.69 418 LYS A CA 1
ATOM 3215 C C . LYS A 1 418 ? -15.515 -4.411 10.946 1.00 94.69 418 LYS A C 1
ATOM 3217 O O . LYS A 1 418 ? -16.717 -4.312 11.164 1.00 94.69 418 LYS A O 1
ATOM 3222 N N . LEU A 1 419 ? -14.574 -3.948 11.766 1.00 95.81 419 LEU A N 1
ATOM 3223 C CA . LEU A 1 419 ? -14.811 -3.183 12.983 1.00 95.81 419 LEU A CA 1
ATOM 3224 C C . LEU A 1 419 ? -13.551 -2.380 13.327 1.00 95.81 419 LEU A C 1
ATOM 3226 O O . LEU A 1 419 ? -12.439 -2.898 13.202 1.00 95.81 419 LEU A O 1
ATOM 3230 N N . VAL A 1 420 ? -13.732 -1.144 13.784 1.00 97.44 420 VAL A N 1
ATOM 3231 C CA . VAL A 1 420 ? -12.682 -0.355 14.442 1.00 97.44 420 VAL A CA 1
ATOM 3232 C C . VAL A 1 420 ? -12.970 -0.318 15.937 1.00 97.44 420 VAL A C 1
ATOM 3234 O O . VAL A 1 420 ? -14.057 0.073 16.344 1.00 97.44 420 VAL A O 1
ATOM 3237 N N . VAL A 1 421 ? -12.022 -0.716 16.769 1.00 97.25 421 VAL A N 1
ATOM 3238 C CA . VAL A 1 421 ? -12.154 -0.696 18.225 1.00 97.25 421 VAL A CA 1
ATOM 3239 C C . VAL A 1 421 ? -11.217 0.373 18.778 1.00 97.25 421 VAL A C 1
ATOM 3241 O O . VAL A 1 421 ? -10.026 0.378 18.476 1.00 97.25 421 VAL A O 1
ATOM 3244 N N . ILE A 1 422 ? -11.769 1.291 19.567 1.00 96.81 422 ILE A N 1
ATOM 3245 C CA . ILE A 1 422 ? -11.048 2.379 20.228 1.00 96.81 422 ILE A CA 1
ATOM 3246 C C . ILE A 1 422 ? -11.025 2.052 21.718 1.00 96.81 422 ILE A C 1
ATOM 3248 O O . ILE A 1 422 ? -12.045 2.188 22.400 1.00 96.81 422 ILE A O 1
ATOM 3252 N N . LEU A 1 423 ? -9.886 1.553 22.193 1.00 94.62 423 LEU A N 1
ATOM 3253 C CA . LEU A 1 423 ? -9.693 1.150 23.583 1.00 94.62 423 LEU A CA 1
ATOM 3254 C C . LEU A 1 423 ? -9.157 2.316 24.407 1.00 94.62 423 LEU A C 1
ATOM 3256 O O . LEU A 1 423 ? -8.162 2.932 24.027 1.00 94.62 423 LEU A O 1
ATOM 3260 N N . ALA A 1 424 ? -9.771 2.558 25.562 1.00 93.56 424 ALA A N 1
ATOM 3261 C CA . ALA A 1 424 ? -9.227 3.470 26.559 1.00 93.56 424 ALA A CA 1
ATOM 3262 C C . ALA A 1 424 ? -8.187 2.766 27.439 1.00 93.56 424 ALA A C 1
ATOM 3264 O O . ALA A 1 424 ? -8.345 1.585 27.756 1.00 93.56 424 ALA A O 1
ATOM 3265 N N . ASP A 1 425 ? -7.149 3.493 27.848 1.00 91.31 425 ASP A N 1
ATOM 3266 C CA . ASP A 1 425 ? -6.171 3.011 28.829 1.00 91.31 425 ASP A CA 1
ATOM 3267 C C . ASP A 1 425 ? -6.798 2.917 30.226 1.00 91.31 425 ASP A C 1
ATOM 3269 O O . ASP A 1 425 ? -7.219 3.927 30.793 1.00 91.31 425 ASP A O 1
ATOM 3273 N N . THR A 1 426 ? -6.844 1.716 30.811 1.00 89.06 426 THR A N 1
ATOM 3274 C CA . THR A 1 426 ? -7.334 1.542 32.186 1.00 89.06 426 THR A CA 1
ATOM 3275 C C . THR A 1 426 ? -6.227 1.595 33.237 1.00 89.06 426 THR A C 1
ATOM 3277 O O . THR A 1 426 ? -6.533 1.707 34.427 1.00 89.06 426 THR A O 1
ATOM 3280 N N . GLY A 1 427 ? -4.959 1.597 32.812 1.00 82.94 427 GLY A N 1
ATOM 3281 C CA . GLY A 1 427 ? -3.776 1.686 33.668 1.00 82.94 427 GLY A CA 1
ATOM 3282 C C . GLY A 1 427 ? -3.521 3.080 34.250 1.00 82.94 427 GLY A C 1
ATOM 3283 O O . GLY A 1 427 ? -2.751 3.214 35.201 1.00 82.94 427 GLY A O 1
ATOM 3284 N N . GLY A 1 428 ? -4.196 4.113 33.734 1.00 82.12 428 GLY A N 1
ATOM 3285 C CA . GLY A 1 428 ? -4.138 5.473 34.273 1.00 82.12 428 GLY A CA 1
ATOM 3286 C C . GLY A 1 428 ? -2.865 6.235 33.902 1.00 82.12 428 GLY A C 1
ATOM 3287 O O . GLY A 1 428 ? -2.376 7.031 34.705 1.00 82.12 428 GLY A O 1
ATOM 3288 N N . SER A 1 429 ? -2.321 6.006 32.703 1.00 81.06 429 SER A N 1
ATOM 3289 C CA . SER A 1 429 ? -1.112 6.699 32.228 1.00 81.06 429 SER A CA 1
ATOM 3290 C C . SER A 1 429 ? -1.332 8.201 32.029 1.00 81.06 429 SER A C 1
ATOM 3292 O O . SER A 1 429 ? -0.410 8.999 32.203 1.00 81.06 429 SER A O 1
ATOM 3294 N N . ILE A 1 430 ? -2.560 8.586 31.676 1.00 86.12 430 ILE A N 1
ATOM 3295 C CA . ILE A 1 430 ? -3.030 9.966 31.518 1.00 86.12 430 ILE A CA 1
ATOM 3296 C C . ILE A 1 430 ? -4.313 10.140 32.352 1.00 86.12 430 ILE A C 1
ATOM 3298 O O . ILE A 1 430 ? -4.970 9.163 32.719 1.00 86.12 430 ILE A O 1
ATOM 3302 N N . GLY A 1 431 ? -4.669 11.384 32.693 1.00 90.44 431 GLY A N 1
ATOM 3303 C CA . GLY A 1 431 ? -5.947 11.690 33.332 1.00 90.44 431 GLY A CA 1
ATOM 3304 C C . GLY A 1 431 ? -7.126 11.145 32.520 1.00 90.44 431 GLY A C 1
ATOM 3305 O O . GLY A 1 431 ? -7.190 11.331 31.308 1.00 90.44 431 GLY A O 1
ATOM 3306 N N . ALA A 1 432 ? -8.072 10.487 33.191 1.00 91.44 432 ALA A N 1
ATOM 3307 C CA . ALA A 1 432 ? -9.165 9.775 32.527 1.00 91.44 432 ALA A CA 1
ATOM 3308 C C . ALA A 1 432 ? -10.025 10.666 31.609 1.00 91.44 432 ALA A C 1
ATOM 3310 O O . ALA A 1 432 ? -10.494 10.209 30.572 1.00 91.44 432 ALA A O 1
ATOM 3311 N N . ASP A 1 433 ? -10.200 11.943 31.958 1.00 92.88 433 ASP A N 1
ATOM 3312 C CA . ASP A 1 433 ? -10.952 12.894 31.132 1.00 92.88 433 ASP A CA 1
ATOM 3313 C C . ASP A 1 433 ? -10.193 13.303 29.859 1.00 92.88 433 ASP A C 1
ATOM 3315 O O . ASP A 1 433 ? -10.815 13.531 28.817 1.00 92.88 433 ASP A O 1
ATOM 3319 N N . ASP A 1 434 ? -8.862 13.385 29.928 1.00 93.50 434 ASP A N 1
ATOM 3320 C CA . ASP A 1 434 ? -8.008 13.691 28.778 1.00 93.50 434 ASP A CA 1
ATOM 3321 C C . ASP A 1 434 ? -7.948 12.485 27.829 1.00 93.50 434 ASP A C 1
ATOM 3323 O O . ASP A 1 434 ? -8.136 12.641 26.624 1.00 93.50 434 ASP A O 1
ATOM 3327 N N . GLU A 1 435 ? -7.787 11.279 28.380 1.00 93.56 435 GLU A N 1
ATOM 3328 C CA . GLU A 1 435 ? -7.846 10.002 27.653 1.00 93.56 435 GLU A CA 1
ATOM 3329 C C . GLU A 1 435 ? -9.193 9.833 26.926 1.00 93.56 435 GLU A C 1
ATOM 3331 O O . GLU A 1 435 ? -9.238 9.565 25.722 1.00 93.56 435 GLU A O 1
ATOM 3336 N N . ASP A 1 436 ? -10.310 10.070 27.622 1.00 95.94 436 ASP A N 1
ATOM 3337 C CA . ASP A 1 436 ? -11.644 10.040 27.018 1.00 95.94 436 ASP A CA 1
ATOM 3338 C C . ASP A 1 436 ? -11.789 11.087 25.905 1.00 95.94 436 ASP A C 1
ATOM 3340 O O . ASP A 1 436 ? -12.375 10.808 24.857 1.00 95.94 436 ASP A O 1
ATOM 3344 N N . SER A 1 437 ? -11.244 12.289 26.103 1.00 95.38 437 SER A N 1
ATOM 3345 C CA . SER A 1 437 ? -11.287 13.358 25.100 1.00 95.38 437 SER A CA 1
ATOM 3346 C C . SER A 1 437 ? -10.482 12.997 23.847 1.00 95.38 437 SER A C 1
ATOM 3348 O O . SER A 1 437 ? -10.971 13.205 22.733 1.00 95.38 437 SER A O 1
ATOM 3350 N N . GLU A 1 438 ? -9.288 12.410 23.997 1.00 94.00 438 GLU A N 1
ATOM 3351 C CA . GLU A 1 438 ? -8.493 11.900 22.873 1.00 94.00 438 GLU A CA 1
ATOM 3352 C C . GLU A 1 438 ? -9.249 10.799 22.112 1.00 94.00 438 GLU A C 1
ATOM 3354 O O . GLU A 1 438 ? -9.361 10.861 20.884 1.00 94.00 438 GLU A O 1
ATOM 3359 N N . ASN A 1 439 ? -9.829 9.825 22.818 1.00 95.50 439 ASN A N 1
ATOM 3360 C CA . ASN A 1 439 ? -10.556 8.713 22.201 1.00 95.50 439 ASN A CA 1
ATOM 3361 C C . ASN A 1 439 ? -11.838 9.177 21.481 1.00 95.50 439 ASN A C 1
ATOM 3363 O O . ASN A 1 439 ? -12.148 8.686 20.391 1.00 95.50 439 ASN A O 1
ATOM 3367 N N . ILE A 1 440 ? -12.550 10.179 22.016 1.00 97.12 440 ILE A N 1
ATOM 3368 C CA . ILE A 1 440 ? -13.683 10.821 21.325 1.00 97.12 440 ILE A CA 1
ATOM 3369 C C . ILE A 1 440 ? -13.219 11.476 20.017 1.00 97.12 440 ILE A C 1
ATOM 3371 O O . ILE A 1 440 ? -13.866 11.301 18.984 1.00 97.12 440 ILE A O 1
ATOM 3375 N N . MET A 1 441 ? -12.089 12.189 20.018 1.00 95.69 441 MET A N 1
ATOM 3376 C CA . MET A 1 441 ? -11.555 12.817 18.802 1.00 95.69 441 MET A CA 1
ATOM 3377 C C . MET A 1 441 ? -11.184 11.787 17.729 1.00 95.69 441 MET A C 1
ATOM 3379 O O . MET A 1 441 ? -11.484 11.988 16.549 1.00 95.69 441 MET A O 1
ATOM 3383 N N . GLN A 1 442 ? -10.591 10.659 18.126 1.00 95.50 442 GLN A N 1
ATOM 3384 C CA . GLN A 1 442 ? -10.295 9.553 17.211 1.00 95.50 442 GLN A CA 1
ATOM 3385 C C . GLN A 1 442 ? -11.578 8.948 16.623 1.00 95.50 442 GLN A C 1
ATOM 3387 O O . GLN A 1 442 ? -11.661 8.732 15.412 1.00 95.50 442 GLN A O 1
ATOM 3392 N N . ALA A 1 443 ? -12.614 8.756 17.445 1.00 96.50 443 ALA A N 1
ATOM 3393 C CA . ALA A 1 443 ? -13.916 8.276 16.987 1.00 96.50 443 ALA A CA 1
ATOM 3394 C C . ALA A 1 443 ? -14.558 9.222 15.964 1.00 96.50 443 ALA A C 1
ATOM 3396 O O . ALA A 1 443 ? -15.069 8.775 14.937 1.00 96.50 443 ALA A O 1
ATOM 3397 N N . LEU A 1 444 ? -14.491 10.535 16.202 1.00 95.56 444 LEU A N 1
ATOM 3398 C CA . LEU A 1 444 ? -14.986 11.542 15.263 1.00 95.56 444 LEU A CA 1
ATOM 3399 C C . LEU A 1 444 ? -14.210 11.526 13.939 1.00 95.56 444 LEU A C 1
ATOM 3401 O O . LEU A 1 444 ? -14.824 11.667 12.880 1.00 95.56 444 LEU A O 1
ATOM 3405 N N . CYS A 1 445 ? -12.891 11.316 13.980 1.00 95.06 445 CYS A N 1
ATOM 3406 C CA . CYS A 1 445 ? -12.061 11.177 12.782 1.00 95.06 445 CYS A CA 1
ATOM 3407 C C . CYS A 1 445 ? -12.514 9.983 11.925 1.00 95.06 445 CYS A C 1
ATOM 3409 O O . CYS A 1 445 ? -12.779 10.137 10.727 1.00 95.06 445 CYS A O 1
ATOM 3411 N N . VAL A 1 446 ? -12.695 8.814 12.551 1.00 95.62 446 VAL A N 1
ATOM 3412 C CA . VAL A 1 446 ? -13.199 7.605 11.880 1.00 95.62 446 VAL A CA 1
ATOM 3413 C C . VAL A 1 446 ? -14.608 7.838 11.334 1.00 95.62 446 VAL A C 1
ATOM 3415 O O . VAL A 1 446 ? -14.860 7.582 10.161 1.00 95.62 446 VAL A O 1
ATOM 3418 N N . MET A 1 447 ? -15.512 8.396 12.139 1.00 94.25 447 MET A N 1
ATOM 3419 C CA . MET A 1 447 ? -16.902 8.647 11.753 1.00 94.25 447 MET A CA 1
ATOM 3420 C C . MET A 1 447 ? -17.025 9.617 10.569 1.00 94.25 447 MET A C 1
ATOM 3422 O O . MET A 1 447 ? -17.855 9.412 9.680 1.00 94.25 447 MET A O 1
ATOM 3426 N N . ASN A 1 448 ? -16.218 10.681 10.540 1.00 93.12 448 ASN A N 1
ATOM 3427 C CA . ASN A 1 448 ? -16.301 11.698 9.496 1.00 93.12 448 ASN A CA 1
ATOM 3428 C C . ASN A 1 448 ? -15.711 11.210 8.163 1.00 93.12 448 ASN A C 1
ATOM 3430 O O . ASN A 1 448 ? -16.312 11.438 7.110 1.00 93.12 448 ASN A O 1
ATOM 3434 N N . ASN A 1 449 ? -14.573 10.509 8.216 1.00 92.94 449 ASN A N 1
ATOM 3435 C CA . ASN A 1 449 ? -13.841 10.056 7.030 1.00 92.94 449 ASN A CA 1
ATOM 3436 C C . ASN A 1 449 ? -14.339 8.697 6.499 1.00 92.94 449 ASN A C 1
ATOM 3438 O O . ASN A 1 449 ? -14.306 8.462 5.291 1.00 92.94 449 ASN A O 1
ATOM 3442 N N . TYR A 1 450 ? -14.858 7.824 7.370 1.00 94.56 450 TYR A N 1
ATOM 3443 C CA . TYR A 1 450 ? -15.229 6.436 7.064 1.00 94.56 450 TYR A CA 1
ATOM 3444 C C . TYR A 1 450 ? -16.650 6.093 7.536 1.00 94.56 450 TYR A C 1
ATOM 3446 O O . TYR A 1 450 ? -16.869 5.194 8.342 1.00 94.56 450 TYR A O 1
ATOM 3454 N N . ARG A 1 451 ? -17.656 6.784 6.984 1.00 89.31 451 ARG A N 1
ATOM 3455 C CA . ARG A 1 451 ? -19.074 6.659 7.395 1.00 89.31 451 ARG A CA 1
ATOM 3456 C C . ARG A 1 451 ? -19.668 5.247 7.315 1.00 89.31 451 ARG A C 1
ATOM 3458 O O . ARG A 1 451 ? -20.660 4.975 7.981 1.00 89.31 451 ARG A O 1
ATOM 3465 N N . SER A 1 452 ? -19.129 4.384 6.456 1.00 91.31 452 SER A N 1
ATOM 3466 C CA . SER A 1 452 ? -19.601 3.004 6.281 1.00 91.31 452 SER A CA 1
ATOM 3467 C C . SER A 1 452 ? -18.949 2.007 7.237 1.00 91.31 452 SER A C 1
ATOM 3469 O O . SER A 1 452 ? -19.422 0.877 7.328 1.00 91.31 452 SER A O 1
ATOM 3471 N N . THR A 1 453 ? -17.862 2.390 7.909 1.00 94.38 453 THR A N 1
ATOM 3472 C CA . THR A 1 453 ? -17.102 1.489 8.774 1.00 94.38 453 THR A CA 1
ATOM 3473 C C . THR A 1 453 ? -17.668 1.551 10.194 1.00 94.38 453 THR A C 1
ATOM 3475 O O . THR A 1 453 ? -17.671 2.626 10.799 1.00 94.38 453 THR A O 1
ATOM 3478 N N . PRO A 1 454 ? -18.149 0.430 10.761 1.00 95.44 454 PRO A N 1
ATOM 3479 C CA . PRO A 1 454 ? -18.607 0.413 12.141 1.00 95.44 454 PRO A CA 1
ATOM 3480 C C . PRO A 1 454 ? -17.414 0.544 13.093 1.00 95.44 454 PRO A C 1
ATOM 3482 O O . PRO A 1 454 ? -16.339 -0.014 12.855 1.00 95.44 454 PRO A O 1
ATOM 3485 N N . PHE A 1 455 ? -17.620 1.251 14.200 1.00 96.69 455 PHE A N 1
ATOM 3486 C CA . PHE A 1 455 ? -16.630 1.372 15.261 1.00 96.69 455 PHE A CA 1
ATOM 3487 C C . PHE A 1 455 ? -17.255 1.154 16.641 1.00 96.69 455 PHE A C 1
ATOM 3489 O O . PHE A 1 455 ? -18.467 1.279 16.810 1.00 96.69 455 PHE A O 1
ATOM 3496 N N . CYS A 1 456 ? -16.413 0.821 17.612 1.00 96.88 456 CYS A N 1
ATOM 3497 C CA . CYS A 1 456 ? -16.751 0.659 19.016 1.00 96.88 456 CYS A CA 1
ATOM 3498 C C . CYS A 1 456 ? -15.784 1.503 19.854 1.00 96.88 456 CYS A C 1
ATOM 3500 O O . CYS A 1 456 ? -14.573 1.317 19.773 1.00 96.88 456 CYS A O 1
ATOM 3502 N N . LEU A 1 457 ? -16.320 2.446 20.621 1.00 97.50 457 LEU A N 1
ATOM 3503 C CA . LEU A 1 457 ? -15.604 3.396 21.459 1.00 97.50 457 LEU A CA 1
ATOM 3504 C C . LEU A 1 457 ? -15.809 3.043 22.933 1.00 97.50 457 LEU A C 1
ATOM 3506 O O . LEU A 1 457 ? -16.931 3.098 23.446 1.00 97.50 457 LEU A O 1
ATOM 3510 N N . MET A 1 458 ? -14.707 2.739 23.610 1.00 96.00 458 MET A N 1
ATOM 3511 C CA . MET A 1 458 ? -14.656 2.598 25.057 1.00 96.00 458 MET A CA 1
ATOM 3512 C C . MET A 1 458 ? -14.233 3.923 25.694 1.00 96.00 458 MET A C 1
ATOM 3514 O O . MET A 1 458 ? -13.229 4.508 25.299 1.00 96.00 458 MET A O 1
ATOM 3518 N N . LEU A 1 459 ? -14.987 4.372 26.696 1.00 96.75 459 LEU A N 1
ATOM 3519 C CA . LEU A 1 459 ? -14.645 5.513 27.551 1.00 96.75 459 LEU A CA 1
ATOM 3520 C C . LEU A 1 459 ? -14.527 5.061 29.007 1.00 96.75 459 LEU A C 1
ATOM 3522 O O . LEU A 1 459 ? -15.168 4.095 29.421 1.00 96.75 459 LEU A O 1
ATOM 3526 N N . LEU A 1 460 ? -13.748 5.763 29.816 1.00 95.00 460 LEU A N 1
ATOM 3527 C CA . LEU A 1 460 ? -13.575 5.470 31.233 1.00 95.00 460 LEU A CA 1
ATOM 3528 C C . LEU A 1 460 ? -14.773 5.982 32.034 1.00 95.00 460 LEU A C 1
ATOM 3530 O O . LEU A 1 460 ? -15.410 5.199 32.750 1.00 95.00 460 LEU A O 1
ATOM 3534 N N . HIS A 1 461 ? -15.155 7.252 31.862 1.00 95.06 461 HIS A N 1
ATOM 3535 C CA . HIS A 1 461 ? -16.220 7.892 32.638 1.00 95.06 461 HIS A CA 1
ATOM 3536 C C . HIS A 1 461 ? -17.581 7.917 31.928 1.00 95.06 461 HIS A C 1
ATOM 3538 O O . HIS A 1 461 ? -17.689 8.035 30.706 1.00 95.06 461 HIS A O 1
ATOM 3544 N N . ALA A 1 462 ? -18.655 7.844 32.719 1.00 92.94 462 ALA A N 1
ATOM 3545 C CA . ALA A 1 462 ? -20.024 7.935 32.209 1.00 92.94 462 ALA A CA 1
ATOM 3546 C C . ALA A 1 462 ? -20.351 9.349 31.694 1.00 92.94 462 ALA A C 1
ATOM 3548 O O . ALA A 1 462 ? -21.046 9.498 30.690 1.00 92.94 462 ALA A O 1
ATOM 3549 N N . ASP A 1 463 ? -19.795 10.391 32.319 1.00 94.31 463 ASP A N 1
ATOM 3550 C CA . ASP A 1 463 ? -19.998 11.784 31.902 1.00 94.31 463 ASP A CA 1
ATOM 3551 C C . ASP A 1 463 ? -19.435 12.056 30.499 1.00 94.31 463 ASP A C 1
ATOM 3553 O O . ASP A 1 463 ? -20.063 12.737 29.683 1.00 94.31 463 ASP A O 1
ATOM 3557 N N . SER A 1 464 ? -18.287 11.459 30.172 1.00 95.38 464 SER A N 1
ATOM 3558 C CA . SER A 1 464 ? -17.676 11.522 28.840 1.00 95.38 464 SER A CA 1
ATOM 3559 C C . SER A 1 464 ? -18.560 10.892 27.765 1.00 95.38 464 SER A C 1
ATOM 3561 O O . SER A 1 464 ? -18.644 11.412 26.650 1.00 95.38 464 SER A O 1
ATOM 3563 N N . ARG A 1 465 ? -19.301 9.826 28.099 1.00 94.56 465 ARG A N 1
ATOM 3564 C CA . ARG A 1 465 ? -20.267 9.207 27.181 1.00 94.56 465 ARG A CA 1
ATOM 3565 C C . ARG A 1 465 ? -21.371 10.185 26.787 1.00 94.56 465 ARG A C 1
ATOM 3567 O O . ARG A 1 465 ? -21.702 10.265 25.607 1.00 94.56 465 ARG A O 1
ATOM 3574 N N . TYR A 1 466 ? -21.906 10.977 27.718 1.00 92.75 466 TYR A N 1
ATOM 3575 C CA . TYR A 1 466 ? -22.906 11.998 27.376 1.00 92.75 466 TYR A CA 1
ATOM 3576 C C . TYR A 1 466 ? -22.350 13.055 26.414 1.00 92.75 466 TYR A C 1
ATOM 3578 O O . TYR A 1 466 ? -23.049 13.454 25.480 1.00 92.75 466 TYR A O 1
ATOM 3586 N N . LYS A 1 467 ? -21.085 13.460 26.588 1.00 95.00 467 LYS A N 1
ATOM 3587 C CA . LYS A 1 467 ? -20.398 14.376 25.661 1.00 95.00 467 LYS A CA 1
ATOM 3588 C C . LYS A 1 467 ? -20.261 13.754 24.266 1.00 95.00 467 LYS A C 1
ATOM 3590 O O . LYS A 1 467 ? -20.607 14.403 23.283 1.00 95.00 467 LYS A O 1
ATOM 3595 N N . ALA A 1 468 ? -19.845 12.490 24.180 1.00 95.69 468 ALA A N 1
ATOM 3596 C CA . ALA A 1 468 ? -19.735 11.752 22.920 1.00 95.69 468 ALA A CA 1
ATOM 3597 C C . ALA A 1 468 ? -21.081 11.678 22.171 1.00 95.69 468 ALA A C 1
ATOM 3599 O O . ALA A 1 468 ? -21.152 11.967 20.975 1.00 95.69 468 ALA A O 1
ATOM 3600 N N . LEU A 1 469 ? -22.169 11.367 22.885 1.00 96.19 469 LEU A N 1
ATOM 3601 C CA . LEU A 1 469 ? -23.522 11.334 22.318 1.00 96.19 469 LEU A CA 1
ATOM 3602 C C . LEU A 1 469 ? -23.972 12.710 21.811 1.00 96.19 469 LEU A C 1
ATOM 3604 O O . LEU A 1 469 ? -24.576 12.803 20.744 1.00 96.19 469 LEU A O 1
ATOM 3608 N N . ALA A 1 470 ? -23.657 13.782 22.545 1.00 95.69 470 ALA A N 1
ATOM 3609 C CA . ALA A 1 470 ? -23.966 15.151 22.130 1.00 95.69 470 ALA A CA 1
ATOM 3610 C C . ALA A 1 470 ? -23.215 15.570 20.851 1.00 95.69 470 ALA A C 1
ATOM 3612 O O . ALA A 1 470 ? -23.716 16.397 20.093 1.00 95.69 470 ALA A O 1
ATOM 3613 N N . MET A 1 471 ? -22.050 14.972 20.580 1.00 95.25 471 MET A N 1
ATOM 3614 C CA . MET A 1 471 ? -21.270 15.177 19.351 1.00 95.25 471 MET A CA 1
ATOM 3615 C C . MET A 1 471 ? -21.752 14.323 18.165 1.00 95.25 471 MET A C 1
ATOM 3617 O O . MET A 1 471 ? -21.182 14.404 17.078 1.00 95.25 471 MET A O 1
ATOM 3621 N N . GLY A 1 472 ? -22.807 13.521 18.345 1.00 94.81 472 GLY A N 1
ATOM 3622 C CA . GLY A 1 472 ? -23.415 12.717 17.283 1.00 94.81 472 GLY A CA 1
ATOM 3623 C C . GLY A 1 472 ? -22.875 11.292 17.158 1.00 94.81 472 GLY A C 1
ATOM 3624 O O . GLY A 1 472 ? -23.267 10.590 16.226 1.00 94.81 472 GLY A O 1
ATOM 3625 N N . ILE A 1 473 ? -22.023 10.834 18.084 1.00 96.12 473 ILE A N 1
ATOM 3626 C CA . ILE A 1 473 ? -21.602 9.427 18.130 1.00 96.12 473 ILE A CA 1
ATOM 3627 C C . ILE A 1 473 ? -22.828 8.560 18.473 1.00 96.12 473 ILE A C 1
ATOM 3629 O O . ILE A 1 473 ? -23.538 8.858 19.441 1.00 96.12 473 ILE A O 1
ATOM 3633 N N . PRO A 1 474 ? -23.121 7.495 17.704 1.00 93.56 474 PRO A N 1
ATOM 3634 C CA . PRO A 1 474 ? -24.316 6.692 17.927 1.00 93.56 474 PRO A CA 1
ATOM 3635 C C . PRO A 1 474 ? -24.224 5.908 19.240 1.00 93.56 474 PRO A C 1
ATOM 3637 O O . PRO A 1 474 ? -23.179 5.361 19.588 1.00 93.56 474 PRO A O 1
ATOM 3640 N N . ARG A 1 475 ? -25.355 5.788 19.949 1.00 92.25 475 ARG A N 1
ATOM 3641 C CA . ARG A 1 475 ? -25.445 5.075 21.241 1.00 92.25 475 ARG A CA 1
ATOM 3642 C C . ARG A 1 475 ? -24.978 3.623 21.179 1.00 92.25 475 ARG A C 1
ATOM 3644 O O . ARG A 1 475 ? -24.473 3.122 22.175 1.00 92.25 475 ARG A O 1
ATOM 3651 N N . SER A 1 476 ? -25.150 2.970 20.033 1.00 90.75 476 SER A N 1
ATOM 3652 C CA . SER A 1 476 ? -24.723 1.589 19.797 1.00 90.75 476 SER A CA 1
ATOM 3653 C C . SER A 1 476 ? -23.208 1.430 19.647 1.00 90.75 476 SER A C 1
ATOM 3655 O O . SER A 1 476 ? -22.720 0.311 19.728 1.00 90.75 476 SER A O 1
ATOM 3657 N N . ALA A 1 477 ? -22.473 2.521 19.412 1.00 94.12 477 ALA A N 1
ATOM 3658 C CA . ALA A 1 477 ? -21.030 2.499 19.193 1.00 94.12 477 ALA A CA 1
ATOM 3659 C C . ALA A 1 477 ? -20.221 2.940 20.416 1.00 94.12 477 ALA A C 1
ATOM 3661 O O . ALA A 1 477 ? -19.004 2.859 20.360 1.00 94.12 477 ALA A O 1
ATOM 3662 N N . VAL A 1 478 ? -20.841 3.437 21.495 1.00 96.50 478 VAL A N 1
ATOM 3663 C CA . VAL A 1 478 ? -20.112 3.991 22.649 1.00 96.50 478 VAL A CA 1
ATOM 3664 C C . VAL A 1 478 ? -20.614 3.450 23.982 1.00 96.50 478 VAL A C 1
ATOM 3666 O O . VAL A 1 478 ? -21.811 3.498 24.291 1.00 96.50 478 VAL A O 1
ATOM 3669 N N . PHE A 1 479 ? -19.677 3.009 24.816 1.00 95.81 479 PHE A N 1
ATOM 3670 C CA . PHE A 1 479 ? -19.943 2.562 26.179 1.00 95.81 479 PHE A CA 1
ATOM 3671 C C . PHE A 1 479 ? -18.906 3.118 27.160 1.00 95.81 479 PHE A C 1
ATOM 3673 O O . PHE A 1 479 ? -17.785 3.454 26.782 1.00 95.81 479 PHE A O 1
ATOM 3680 N N . SER A 1 480 ? -19.297 3.227 28.431 1.00 95.31 480 SER A N 1
ATOM 3681 C CA . SER A 1 480 ? -18.390 3.591 29.520 1.00 95.31 480 SER A CA 1
ATOM 3682 C C . SER A 1 480 ? -18.035 2.359 30.350 1.00 95.31 480 SER A C 1
ATOM 3684 O O . SER A 1 480 ? -18.917 1.596 30.749 1.00 95.31 480 SER A O 1
ATOM 3686 N N . ALA A 1 481 ? -16.752 2.195 30.663 1.00 93.12 481 ALA A N 1
ATOM 3687 C CA . ALA A 1 481 ? -16.255 1.154 31.549 1.00 93.12 481 ALA A CA 1
ATOM 3688 C C . ALA A 1 481 ? -16.831 1.299 32.964 1.00 93.12 481 ALA A C 1
ATOM 3690 O O . ALA A 1 481 ? -17.220 0.302 33.569 1.00 93.12 481 ALA A O 1
ATOM 3691 N N . THR A 1 482 ? -16.932 2.527 33.487 1.00 93.25 482 THR A N 1
ATOM 3692 C CA . THR A 1 482 ? -17.534 2.778 34.806 1.00 93.25 482 THR A CA 1
ATOM 3693 C C . THR A 1 482 ? -19.015 2.407 34.817 1.00 93.25 482 THR A C 1
ATOM 3695 O O . THR A 1 482 ? -19.456 1.711 35.725 1.00 93.25 482 THR A O 1
ATOM 3698 N N . GLU A 1 483 ? -19.771 2.791 33.783 1.00 92.56 483 GLU A N 1
ATOM 3699 C CA . GLU A 1 483 ? -21.193 2.438 33.662 1.00 92.56 483 GLU A CA 1
ATOM 3700 C C . GLU A 1 483 ? -21.395 0.915 33.616 1.00 92.56 483 GLU A C 1
ATOM 3702 O O . GLU A 1 483 ? -22.218 0.378 34.361 1.00 92.56 483 GLU A O 1
ATOM 3707 N N . LEU A 1 484 ? -20.594 0.207 32.809 1.00 91.50 484 LEU A N 1
ATOM 3708 C CA . LEU A 1 484 ? -20.649 -1.251 32.702 1.00 91.50 484 LEU A CA 1
ATOM 3709 C 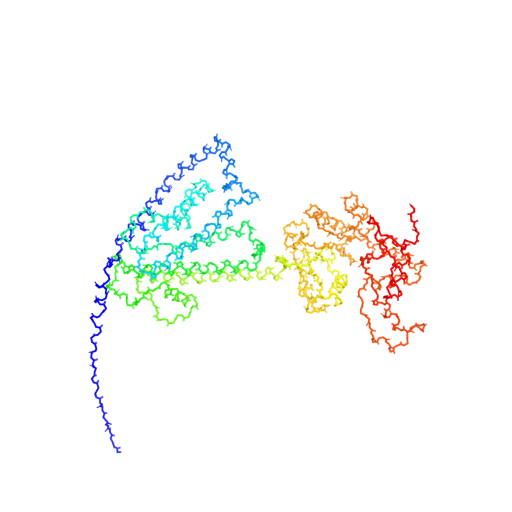C . LEU A 1 484 ? -20.291 -1.929 34.035 1.00 91.50 484 LEU A C 1
ATOM 3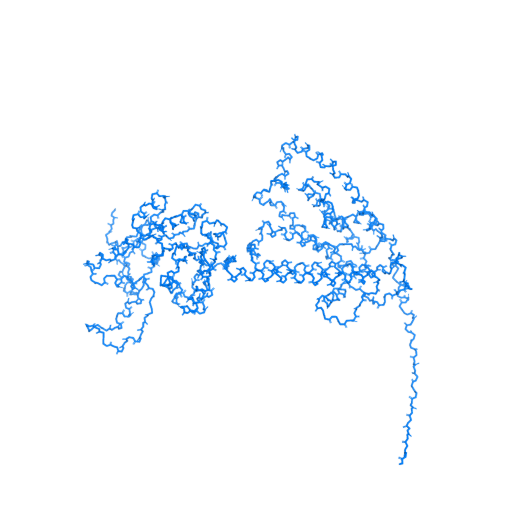711 O O . LEU A 1 484 ? -21.023 -2.800 34.504 1.00 91.50 484 LEU A O 1
ATOM 3715 N N . LYS A 1 485 ? -19.205 -1.493 34.690 1.00 92.19 485 LYS A N 1
ATOM 3716 C CA . LYS A 1 485 ? -18.778 -2.012 36.002 1.00 92.19 485 LYS A CA 1
ATOM 3717 C C . LYS A 1 485 ? -19.854 -1.791 37.068 1.00 92.19 485 LYS A C 1
ATOM 3719 O O . LYS A 1 485 ? -20.178 -2.717 37.811 1.00 92.19 485 LYS A O 1
ATOM 3724 N N . SER A 1 486 ? -20.447 -0.598 37.128 1.00 93.12 486 SER A N 1
ATOM 3725 C CA . SER A 1 486 ? -21.533 -0.289 38.063 1.00 93.12 486 SER A CA 1
ATOM 3726 C C . SER A 1 486 ? -22.788 -1.121 37.789 1.00 93.12 486 SER A C 1
ATOM 3728 O O . SER A 1 486 ? -23.413 -1.592 38.739 1.00 93.12 486 SER A O 1
ATOM 3730 N N . ALA A 1 487 ? -23.135 -1.365 36.521 1.00 91.94 487 ALA A N 1
ATOM 3731 C CA . ALA A 1 487 ? -24.257 -2.226 36.156 1.00 91.94 487 ALA A CA 1
ATOM 3732 C C . ALA A 1 487 ? -24.025 -3.684 36.591 1.00 91.94 487 ALA A C 1
ATOM 3734 O O . ALA A 1 487 ? -24.894 -4.289 37.224 1.00 91.94 487 ALA A O 1
ATOM 3735 N N . LEU A 1 488 ? -22.836 -4.238 36.333 1.00 91.81 488 LEU A N 1
ATOM 3736 C CA . LEU A 1 488 ? -22.462 -5.590 36.770 1.00 91.81 488 LEU A CA 1
ATOM 3737 C C . LEU A 1 488 ? -22.493 -5.730 38.298 1.00 91.81 488 LEU A C 1
ATOM 3739 O O . LEU A 1 488 ? -22.998 -6.726 38.832 1.00 91.81 488 LEU A O 1
ATOM 3743 N N . PHE A 1 489 ? -22.010 -4.711 39.013 1.00 92.19 489 PHE A N 1
ATOM 3744 C CA . PHE A 1 489 ? -22.063 -4.664 40.471 1.00 92.19 489 PHE A CA 1
ATOM 3745 C C . PHE A 1 489 ? -23.508 -4.624 40.982 1.00 92.19 489 PHE A C 1
ATOM 3747 O O . PHE A 1 489 ? -23.887 -5.429 41.834 1.00 92.19 489 PHE A O 1
ATOM 3754 N N . TRP A 1 490 ? -24.346 -3.761 40.402 1.00 94.56 490 TRP A N 1
ATOM 3755 C CA . TRP A 1 490 ? -25.767 -3.667 40.732 1.00 94.56 490 TRP A CA 1
ATOM 3756 C C . TRP A 1 490 ? -26.495 -5.007 40.563 1.00 94.56 490 TRP A C 1
ATOM 3758 O O . TRP A 1 490 ? -27.217 -5.448 41.462 1.00 94.56 490 TRP A O 1
ATOM 3768 N N . HIS A 1 491 ? -26.277 -5.700 39.444 1.00 92.62 491 HIS A N 1
ATOM 3769 C CA . HIS A 1 491 ? -26.884 -7.011 39.221 1.00 92.62 491 HIS A CA 1
ATOM 3770 C C . HIS A 1 491 ? -26.361 -8.077 40.188 1.00 92.62 491 HIS A C 1
ATOM 3772 O O . HIS A 1 491 ? -27.141 -8.918 40.634 1.00 92.62 491 HIS A O 1
ATOM 3778 N N . SER A 1 492 ? -25.091 -8.001 40.589 1.00 93.50 492 SER A N 1
ATOM 3779 C CA . SER A 1 492 ? -24.512 -8.900 41.596 1.00 93.50 492 SER A CA 1
ATOM 3780 C C . SER A 1 492 ? -25.134 -8.721 42.981 1.00 93.50 492 SER A C 1
ATOM 3782 O O . SER A 1 492 ? -25.255 -9.693 43.727 1.00 93.50 492 SER A O 1
ATOM 3784 N N . CYS A 1 493 ? -25.577 -7.504 43.322 1.00 93.50 493 CYS A N 1
ATOM 3785 C CA . CYS A 1 493 ? -26.343 -7.252 44.543 1.00 93.50 493 CYS A CA 1
ATOM 3786 C C . CYS A 1 493 ? -27.750 -7.867 44.490 1.00 93.50 493 CYS A C 1
ATOM 3788 O O . CYS A 1 493 ? -28.281 -8.258 45.527 1.00 93.50 493 CYS A O 1
ATOM 3790 N N . ARG A 1 494 ? -28.361 -7.962 43.299 1.00 93.94 494 ARG A N 1
ATOM 3791 C CA . ARG A 1 494 ? -29.695 -8.565 43.113 1.00 93.94 494 ARG A CA 1
ATOM 3792 C C . ARG A 1 494 ? -29.648 -10.087 43.044 1.00 93.94 494 ARG A C 1
ATOM 3794 O O . ARG A 1 494 ? -30.516 -10.750 43.602 1.00 93.94 494 ARG A O 1
ATOM 3801 N N . CYS A 1 495 ? -28.667 -10.634 42.334 1.00 94.06 495 CYS A N 1
ATOM 3802 C CA . CYS A 1 495 ? -28.504 -12.063 42.120 1.00 94.06 495 CYS A CA 1
ATOM 3803 C C . CYS A 1 495 ? -27.045 -12.451 42.375 1.00 94.06 495 CYS A C 1
ATOM 3805 O O . CYS A 1 495 ? -26.134 -12.093 41.624 1.00 94.06 495 CYS A O 1
ATOM 3807 N N . ARG A 1 496 ? -26.820 -13.193 43.463 1.00 90.75 496 ARG A N 1
ATOM 3808 C CA . ARG A 1 496 ? -25.486 -13.670 43.831 1.00 90.75 496 ARG A CA 1
ATOM 3809 C C . ARG A 1 496 ? -24.947 -14.592 42.736 1.00 90.75 496 ARG A C 1
ATOM 3811 O O . ARG A 1 496 ? -25.614 -15.544 42.352 1.00 90.75 496 ARG A O 1
ATOM 3818 N N . GLY A 1 497 ? -23.724 -14.327 42.281 1.00 88.31 497 GLY A N 1
ATOM 3819 C CA . GLY A 1 497 ? -23.072 -15.098 41.217 1.00 88.31 497 GLY A CA 1
ATOM 3820 C C . GLY A 1 497 ? -23.397 -14.629 39.795 1.00 88.31 497 GLY A C 1
ATOM 3821 O O . GLY A 1 497 ? -22.816 -15.160 38.855 1.00 88.31 497 GLY A O 1
ATOM 3822 N N . TRP A 1 498 ? -24.248 -13.605 39.626 1.00 90.94 498 TRP A N 1
ATOM 3823 C CA . TRP A 1 498 ? -24.604 -13.061 38.310 1.00 90.94 498 TRP A CA 1
ATOM 3824 C C . TRP A 1 498 ? -23.389 -12.632 37.485 1.00 90.94 498 TRP A C 1
ATOM 3826 O O . TRP A 1 498 ? -23.278 -13.012 36.326 1.00 90.94 498 TRP A O 1
ATOM 3836 N N . ASN A 1 499 ? -22.467 -11.865 38.077 1.00 91.88 499 ASN A N 1
ATOM 3837 C CA . ASN A 1 499 ? -21.284 -11.385 37.363 1.00 91.88 499 ASN A CA 1
ATOM 3838 C C . ASN A 1 499 ? -20.404 -12.538 36.872 1.00 91.88 499 ASN A C 1
ATOM 3840 O O . ASN A 1 499 ? -20.024 -12.554 35.714 1.00 91.88 499 ASN A O 1
ATOM 3844 N N . THR A 1 500 ? -20.138 -13.535 37.720 1.00 89.81 500 THR A N 1
ATOM 3845 C CA . THR A 1 500 ? -19.352 -14.714 37.327 1.00 89.81 500 THR A CA 1
ATOM 3846 C C . THR A 1 500 ? -20.029 -15.485 36.197 1.00 89.81 500 THR A C 1
ATOM 3848 O O . THR A 1 500 ? -19.371 -15.832 35.225 1.00 89.81 500 THR A O 1
ATOM 3851 N N . MET A 1 501 ? -21.346 -15.701 36.290 1.00 90.19 501 MET A N 1
ATOM 3852 C CA . MET A 1 501 ? -22.115 -16.352 35.228 1.00 90.19 501 MET A CA 1
ATOM 3853 C C . MET A 1 501 ? -22.024 -15.572 33.911 1.00 90.19 501 MET A C 1
ATOM 3855 O O . MET A 1 501 ? -21.732 -16.158 32.878 1.00 90.19 501 MET A O 1
ATOM 3859 N N . LEU A 1 502 ? -22.253 -14.257 33.941 1.00 91.44 502 LEU A N 1
ATOM 3860 C CA . LEU A 1 502 ? -22.246 -13.426 32.741 1.00 91.44 502 LEU A CA 1
ATOM 3861 C C . LEU A 1 502 ? -20.846 -13.298 32.127 1.00 91.44 502 LEU A C 1
ATOM 3863 O O . LEU A 1 502 ? -20.721 -13.398 30.914 1.00 91.44 502 LEU A O 1
ATOM 3867 N N . CYS A 1 503 ? -19.800 -13.119 32.938 1.00 89.19 503 CYS A N 1
ATOM 3868 C CA . CYS A 1 503 ? -18.423 -13.083 32.446 1.00 89.19 503 CYS A CA 1
ATOM 3869 C C . CYS A 1 503 ? -18.040 -14.399 31.763 1.00 89.19 503 CYS A C 1
ATOM 3871 O O . CYS A 1 503 ? -17.459 -14.353 30.687 1.00 89.19 503 CYS A O 1
ATOM 3873 N N . ASN A 1 504 ? -18.414 -15.548 32.337 1.00 89.62 504 ASN A N 1
ATOM 3874 C CA . ASN A 1 504 ? -18.156 -16.853 31.725 1.00 89.62 504 ASN A CA 1
ATOM 3875 C C . ASN A 1 504 ? -18.923 -17.056 30.405 1.00 89.62 504 ASN A C 1
ATOM 3877 O O . ASN A 1 504 ? -18.442 -17.768 29.544 1.00 89.62 504 ASN A O 1
ATOM 3881 N N . LEU A 1 505 ? -20.097 -16.433 30.239 1.00 90.00 505 LEU A N 1
ATOM 3882 C CA . LEU A 1 505 ? -20.875 -16.496 28.992 1.00 90.00 505 LEU A CA 1
ATOM 3883 C C . LEU A 1 505 ? -20.336 -15.584 27.875 1.00 90.00 505 LEU A C 1
ATOM 3885 O O . LEU A 1 505 ? -20.707 -15.763 26.713 1.00 90.00 505 LEU A O 1
ATOM 3889 N N . ILE A 1 506 ? -19.559 -14.558 28.241 1.00 88.12 506 ILE A N 1
ATOM 3890 C CA . ILE A 1 506 ? -18.988 -13.569 27.315 1.00 88.12 506 ILE A CA 1
ATOM 3891 C C . ILE A 1 506 ? -17.561 -13.950 26.922 1.00 88.12 506 ILE A C 1
ATOM 3893 O O . ILE A 1 506 ? -17.197 -13.770 25.766 1.00 88.12 506 ILE A O 1
ATOM 3897 N N . LEU A 1 507 ? -16.758 -14.414 27.881 1.00 84.19 507 LEU A N 1
ATOM 3898 C CA . LEU A 1 507 ? -15.366 -14.783 27.658 1.00 84.19 507 LEU A CA 1
ATOM 3899 C C . LEU A 1 507 ? -15.283 -16.194 27.089 1.00 84.19 507 LEU A C 1
ATOM 3901 O O . LEU A 1 507 ? -15.848 -17.126 27.656 1.00 84.19 507 LEU A O 1
ATOM 3905 N N . THR A 1 508 ? -14.503 -16.355 26.030 1.00 81.25 508 THR A N 1
ATOM 3906 C CA . THR A 1 508 ? -14.184 -17.675 25.487 1.00 81.25 508 THR A CA 1
ATOM 3907 C C . THR A 1 508 ? -13.244 -18.391 26.465 1.00 81.25 508 THR A C 1
ATOM 3909 O O . THR A 1 508 ? -12.165 -17.883 26.781 1.00 81.25 508 THR A O 1
ATOM 3912 N N . SER A 1 509 ? -13.651 -19.547 26.998 1.00 71.88 509 SER A N 1
ATOM 3913 C CA . SER A 1 509 ? -12.895 -20.287 28.021 1.00 71.88 509 SER A CA 1
ATOM 3914 C C . SER A 1 509 ? -12.698 -21.751 27.634 1.00 71.88 509 SER A C 1
ATOM 3916 O O . SER A 1 509 ? -13.596 -22.401 27.100 1.00 71.88 509 SER A O 1
ATOM 3918 N N . GLU A 1 510 ? -11.522 -22.296 27.946 1.00 64.44 510 GLU A N 1
ATOM 3919 C CA . GLU A 1 510 ? -11.273 -23.733 27.867 1.00 64.44 510 GLU A CA 1
ATOM 3920 C C . GLU A 1 510 ? -12.041 -24.477 28.964 1.00 64.44 510 GLU A C 1
ATOM 3922 O O . GLU A 1 510 ? -11.957 -24.145 30.149 1.00 64.44 510 GLU A O 1
ATOM 3927 N N . CYS A 1 511 ? -12.762 -25.532 28.578 1.00 57.16 511 CYS A N 1
ATOM 3928 C CA . CYS A 1 511 ? -13.235 -26.518 29.540 1.00 57.16 511 CYS A CA 1
ATOM 3929 C C . CYS A 1 511 ? -12.011 -27.298 30.038 1.00 57.16 511 CYS A C 1
ATOM 3931 O O . CYS A 1 511 ? -11.521 -28.197 29.357 1.00 57.16 511 CYS A O 1
ATOM 3933 N N . ASP A 1 512 ? -11.472 -26.912 31.195 1.00 56.94 512 ASP A N 1
ATOM 3934 C CA . ASP A 1 512 ? -10.340 -27.611 31.802 1.00 56.94 512 ASP A CA 1
ATOM 3935 C C . ASP A 1 512 ? -10.814 -28.941 32.413 1.00 56.94 512 ASP A C 1
ATOM 3937 O O . ASP A 1 512 ? -11.170 -29.035 33.593 1.00 56.94 512 ASP A O 1
ATOM 3941 N N . ASP A 1 513 ? -10.824 -29.986 31.583 1.00 55.09 513 ASP A N 1
ATOM 3942 C CA . ASP A 1 513 ? -11.196 -31.356 31.959 1.00 55.09 513 ASP A CA 1
ATOM 3943 C C . ASP A 1 513 ? -10.294 -31.932 33.074 1.00 55.09 513 ASP A C 1
ATOM 3945 O O . ASP A 1 513 ? -10.631 -32.940 33.701 1.00 55.09 513 ASP A O 1
ATOM 3949 N N . SER A 1 514 ? -9.156 -31.292 33.384 1.00 55.31 514 SER A N 1
ATOM 3950 C CA . SER A 1 514 ? -8.252 -31.719 34.459 1.00 55.31 514 SER A CA 1
ATOM 3951 C C . SER A 1 514 ? -8.773 -31.406 35.874 1.00 55.31 514 SER A C 1
ATOM 3953 O O . SER A 1 514 ? -8.278 -31.965 36.860 1.00 55.31 514 SER A O 1
ATOM 3955 N N . LEU A 1 515 ? -9.823 -30.581 35.999 1.00 54.31 515 LEU A N 1
ATOM 3956 C CA . LEU A 1 515 ? -10.449 -30.217 37.278 1.00 54.31 515 LEU A CA 1
ATOM 3957 C C . LEU A 1 515 ? -11.296 -31.337 37.917 1.00 54.31 515 LEU A C 1
ATOM 3959 O O . LEU A 1 515 ? -11.692 -31.198 39.077 1.00 54.31 515 LEU A O 1
ATOM 3963 N N . GLY A 1 516 ? -11.526 -32.462 37.228 1.00 52.41 516 GLY A N 1
ATOM 3964 C CA . GLY A 1 516 ? -12.315 -33.599 37.738 1.00 52.41 516 GLY A CA 1
ATOM 3965 C C . GLY A 1 516 ? -11.735 -34.319 38.967 1.00 52.41 516 GLY A C 1
ATOM 3966 O O . GLY A 1 516 ? -12.425 -35.096 39.619 1.00 52.41 516 GLY A O 1
ATOM 3967 N N . ALA A 1 517 ? -10.478 -34.050 39.342 1.00 51.72 517 ALA A N 1
ATOM 3968 C CA . ALA A 1 517 ? -9.795 -34.752 40.437 1.00 51.72 517 ALA A CA 1
ATOM 3969 C C . ALA A 1 517 ? -9.847 -34.050 41.812 1.00 51.72 517 ALA A C 1
ATOM 3971 O O . ALA A 1 517 ? -9.301 -34.577 42.784 1.00 51.72 517 ALA A O 1
ATOM 3972 N N . ARG A 1 518 ? -10.449 -32.858 41.928 1.00 57.00 518 ARG A N 1
ATOM 3973 C CA . ARG A 1 518 ? -10.505 -32.100 43.193 1.00 57.00 518 ARG A CA 1
ATOM 3974 C C . ARG A 1 518 ? -11.931 -32.045 43.737 1.00 57.00 518 ARG A C 1
ATOM 3976 O O . ARG A 1 518 ? -12.860 -31.749 43.005 1.00 57.00 518 ARG A O 1
ATOM 3983 N N . GLU A 1 519 ? -12.126 -32.274 45.034 1.00 55.97 519 GLU A N 1
ATOM 3984 C CA . GLU A 1 519 ? -13.395 -31.899 45.669 1.00 55.97 519 GLU A CA 1
ATOM 3985 C C . GLU A 1 519 ? -13.502 -30.369 45.672 1.00 55.97 519 GLU A C 1
ATOM 3987 O O . GLU A 1 519 ? -12.658 -29.668 46.238 1.00 55.97 519 GLU A O 1
ATOM 3992 N N . GLY A 1 520 ? -14.512 -29.843 44.979 1.00 60.59 520 GLY A N 1
ATOM 3993 C CA . GLY A 1 520 ? -14.767 -28.411 44.908 1.00 60.59 520 GLY A CA 1
ATOM 3994 C C . GLY A 1 520 ? -15.264 -27.849 46.246 1.00 60.59 520 GLY A C 1
ATOM 3995 O O . GLY A 1 520 ? -15.849 -28.574 47.060 1.00 60.59 520 GLY A O 1
ATOM 3996 N N . PRO A 1 521 ? -15.078 -26.542 46.499 1.00 58.62 521 PRO A N 1
ATOM 3997 C CA . PRO A 1 521 ? -15.679 -25.900 47.659 1.00 58.62 521 PRO A CA 1
ATOM 3998 C C . PRO A 1 521 ? -17.208 -26.081 47.644 1.00 58.62 521 PRO A C 1
ATOM 4000 O O . PRO A 1 521 ? -17.854 -25.997 46.601 1.00 58.62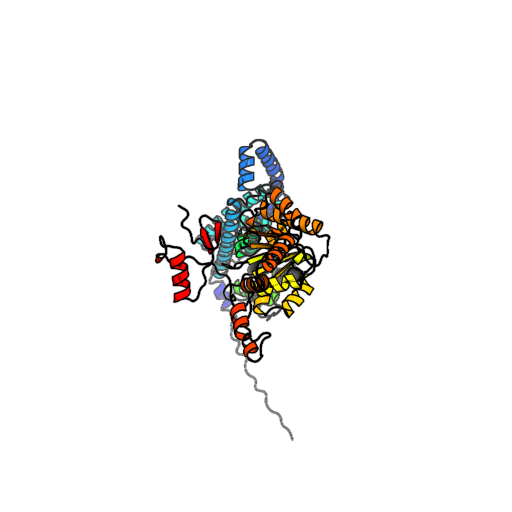 521 PRO A O 1
ATOM 4003 N N . CYS A 1 522 ? -17.790 -26.321 48.823 1.00 58.12 522 CYS A N 1
ATOM 4004 C CA . CYS A 1 522 ? -19.238 -26.469 49.038 1.00 58.12 522 CYS A CA 1
ATOM 4005 C C . CYS A 1 522 ? -19.914 -27.708 48.404 1.00 58.12 522 CYS A C 1
ATOM 4007 O O . CYS A 1 522 ? -21.135 -27.709 48.270 1.00 58.12 522 CYS A O 1
ATOM 4009 N N . GLY A 1 523 ? -19.171 -28.767 48.055 1.00 62.75 523 GLY A N 1
ATOM 4010 C CA . GLY A 1 523 ? -19.761 -30.029 47.571 1.00 62.75 523 GLY A CA 1
ATOM 4011 C C . GLY A 1 523 ? -20.288 -29.978 46.132 1.00 62.75 523 GLY A C 1
ATOM 4012 O O . GLY A 1 523 ? -21.003 -30.881 45.704 1.00 62.75 523 GLY A O 1
ATOM 4013 N N . LEU A 1 524 ? -19.942 -28.927 45.383 1.00 63.75 524 LEU A N 1
ATOM 4014 C CA . LEU A 1 524 ? -20.179 -28.839 43.945 1.00 63.75 524 LEU A CA 1
ATOM 4015 C C . LEU A 1 524 ? -19.045 -29.554 43.205 1.00 63.75 524 LEU A C 1
ATOM 4017 O O . LEU A 1 524 ? -17.871 -29.271 43.446 1.00 63.75 524 LEU A O 1
ATOM 4021 N N . ALA A 1 525 ? -19.399 -30.460 42.292 1.00 68.44 525 ALA A N 1
ATOM 4022 C CA . ALA A 1 525 ? -18.431 -31.090 41.402 1.00 68.44 525 ALA A CA 1
ATOM 4023 C C . ALA A 1 525 ? -17.784 -30.002 40.521 1.00 68.44 525 ALA A C 1
ATOM 4025 O O . ALA A 1 525 ? -18.518 -29.327 39.788 1.00 68.44 525 ALA A O 1
ATOM 4026 N N . PRO A 1 526 ? -16.450 -29.809 40.555 1.00 72.88 526 PRO A N 1
ATOM 4027 C CA . PRO A 1 526 ? -15.783 -28.790 39.738 1.00 72.88 526 PRO A CA 1
ATOM 4028 C C . PRO A 1 526 ? -16.062 -28.953 38.246 1.00 72.88 526 PRO A C 1
ATOM 4030 O O . PRO A 1 526 ? -16.158 -27.963 37.530 1.00 72.88 526 PRO A O 1
ATOM 4033 N N . GLU A 1 527 ? -16.288 -30.190 37.803 1.00 75.12 527 GLU A N 1
ATOM 4034 C CA . GLU A 1 527 ? -16.689 -30.537 36.438 1.00 75.12 527 GLU A CA 1
ATOM 4035 C C . GLU A 1 527 ? -17.963 -29.807 35.993 1.00 75.12 527 GLU A C 1
ATOM 4037 O O . GLU A 1 527 ? -18.074 -29.372 34.852 1.00 75.12 527 GLU A O 1
ATOM 4042 N N . SER A 1 528 ? -18.933 -29.623 36.897 1.00 79.69 528 SER A N 1
ATOM 4043 C CA . SER A 1 528 ? -20.177 -28.914 36.572 1.00 79.69 528 SER A CA 1
ATOM 4044 C C . SER A 1 528 ? -19.944 -27.417 36.375 1.00 79.69 528 SER A C 1
ATOM 4046 O O . SER A 1 528 ? -20.595 -26.803 35.531 1.00 79.69 528 SER A O 1
ATOM 4048 N N . TYR A 1 529 ? -19.008 -26.832 37.129 1.00 82.12 529 TYR A N 1
ATOM 4049 C CA . TYR A 1 529 ? -18.600 -25.442 36.935 1.00 82.12 529 TYR A CA 1
ATOM 4050 C C . TYR A 1 529 ? -17.803 -25.279 35.638 1.00 82.12 529 TYR A C 1
ATOM 4052 O O . TYR A 1 529 ? -18.144 -24.403 34.854 1.00 82.12 529 TYR A O 1
ATOM 4060 N N . ALA A 1 530 ? -16.820 -26.151 35.383 1.00 79.25 530 ALA A N 1
ATOM 4061 C CA . ALA A 1 530 ? -16.008 -26.138 34.162 1.00 79.25 530 ALA A CA 1
ATOM 4062 C C . ALA A 1 530 ? -16.871 -26.290 32.898 1.00 79.25 530 ALA A C 1
ATOM 4064 O O . ALA A 1 530 ? -16.735 -25.538 31.935 1.00 79.25 530 ALA A O 1
ATOM 4065 N N . ARG A 1 531 ? -17.859 -27.193 32.936 1.00 82.12 531 ARG A N 1
ATOM 4066 C CA . ARG A 1 531 ? -18.839 -27.327 31.855 1.00 82.12 531 ARG A CA 1
ATOM 4067 C C . ARG A 1 531 ? -19.674 -26.060 31.667 1.00 82.12 531 ARG A C 1
ATOM 4069 O O . ARG A 1 531 ? -19.976 -25.691 30.540 1.00 82.12 531 ARG A O 1
ATOM 4076 N N . GLY A 1 532 ? -20.084 -25.418 32.761 1.00 85.06 532 GLY A N 1
ATOM 4077 C CA . GLY A 1 532 ? -20.843 -24.170 32.714 1.00 85.06 532 GLY A CA 1
ATOM 4078 C C . GLY A 1 532 ? -20.017 -22.978 32.228 1.00 85.06 532 GLY A C 1
ATOM 4079 O O . GLY A 1 532 ? -20.574 -22.094 31.585 1.00 85.06 532 GLY A O 1
ATOM 4080 N N . SER A 1 533 ? -18.711 -22.953 32.511 1.00 83.62 533 SER A N 1
ATOM 4081 C CA . SER A 1 533 ? -17.816 -21.883 32.068 1.00 83.62 533 SER A CA 1
ATOM 4082 C C . SER A 1 533 ? -17.470 -21.950 30.586 1.00 83.62 533 SER A C 1
ATOM 4084 O O . SER A 1 533 ? -17.137 -20.920 30.025 1.00 83.62 533 SER A O 1
ATOM 4086 N N . GLY A 1 534 ? -17.586 -23.119 29.950 1.00 83.38 534 GLY A N 1
ATOM 4087 C CA . GLY A 1 534 ? -17.440 -23.267 28.497 1.00 83.38 534 GLY A CA 1
ATOM 4088 C C . GLY A 1 534 ? -18.709 -22.958 27.689 1.00 83.38 534 GLY A C 1
ATOM 4089 O O . GLY A 1 534 ? -18.757 -23.254 26.498 1.00 83.38 534 GLY A O 1
ATOM 4090 N N . MET A 1 535 ? -19.774 -22.449 28.318 1.00 87.44 535 MET A N 1
ATOM 4091 C CA . MET A 1 535 ? -20.996 -22.044 27.614 1.00 87.44 535 MET A CA 1
ATOM 4092 C C . MET A 1 535 ? -20.859 -20.605 27.114 1.00 87.44 535 MET A C 1
ATOM 4094 O O . MET A 1 535 ? -20.427 -19.743 27.865 1.00 87.44 535 MET A O 1
ATOM 4098 N N . GLU A 1 536 ? -21.319 -20.324 25.896 1.00 88.75 536 GLU A N 1
ATOM 4099 C CA . GLU A 1 536 ? -21.165 -19.013 25.248 1.00 88.75 536 GLU A CA 1
ATOM 4100 C C . GLU A 1 536 ? -22.481 -18.517 24.628 1.00 88.75 536 GLU A C 1
ATOM 4102 O O . GLU A 1 536 ? -23.420 -19.287 24.381 1.00 88.75 536 GLU A O 1
ATOM 4107 N N . ILE A 1 537 ? -22.559 -17.211 24.359 1.00 90.50 537 ILE A N 1
ATOM 4108 C CA . ILE A 1 537 ? -23.719 -16.579 23.720 1.00 90.50 537 ILE A CA 1
ATOM 4109 C C . ILE A 1 537 ? -23.534 -16.537 22.200 1.00 90.50 537 ILE A C 1
ATOM 4111 O O . ILE A 1 537 ? -22.633 -15.882 21.683 1.00 90.50 537 ILE A O 1
ATOM 4115 N N . TYR A 1 538 ? -24.474 -17.144 21.474 1.00 89.06 538 TYR A N 1
ATOM 4116 C CA . TYR A 1 538 ? -24.503 -17.143 20.012 1.00 89.06 538 TYR A CA 1
ATOM 4117 C C . TYR A 1 538 ? -25.762 -16.477 19.458 1.00 89.06 538 TYR A C 1
ATOM 4119 O O . TYR A 1 538 ? -26.823 -16.472 20.082 1.00 89.06 538 TYR A O 1
ATOM 4127 N N . SER A 1 539 ? -25.650 -15.957 18.235 1.00 89.50 539 SER A N 1
ATOM 4128 C CA . SER A 1 539 ? -26.791 -15.485 17.447 1.00 89.50 539 SER A CA 1
ATOM 4129 C C . SER A 1 539 ? -27.055 -16.438 16.285 1.00 89.50 539 SER A C 1
ATOM 4131 O O . SER A 1 539 ? -26.127 -16.973 15.678 1.00 89.50 539 SER A O 1
ATOM 4133 N N . PHE A 1 540 ? -28.329 -16.669 15.975 1.00 90.25 540 PHE A N 1
ATOM 4134 C CA . PHE A 1 540 ? -28.735 -17.532 14.871 1.00 90.25 540 PHE A CA 1
ATOM 4135 C C . PHE A 1 540 ? -30.057 -17.060 14.265 1.00 90.25 540 PHE A C 1
ATOM 4137 O O . PHE A 1 540 ? -30.852 -16.377 14.910 1.00 90.25 540 PHE A O 1
ATOM 4144 N N . LEU A 1 541 ? -30.291 -17.446 13.012 1.00 90.25 541 LEU A N 1
ATOM 4145 C CA . LEU A 1 541 ? -31.578 -17.269 12.347 1.00 90.25 541 LEU A CA 1
ATOM 4146 C C . LEU A 1 541 ? -32.441 -18.515 12.590 1.00 90.25 541 LEU A C 1
ATOM 4148 O O . LEU A 1 541 ? -31.979 -19.625 12.303 1.00 90.25 541 LEU A O 1
ATOM 4152 N N . PRO A 1 542 ? -33.675 -18.373 13.104 1.00 86.88 542 PRO A N 1
ATOM 4153 C CA . PRO A 1 542 ? -34.559 -19.511 13.298 1.00 86.88 542 PRO A CA 1
ATOM 4154 C C . PRO A 1 542 ? -34.954 -20.127 11.950 1.00 86.88 542 PRO A C 1
ATOM 4156 O O . PRO A 1 542 ? -35.089 -19.440 10.936 1.00 86.88 542 PRO A O 1
ATOM 4159 N N . ALA A 1 543 ? -35.154 -21.446 11.936 1.00 88.00 543 ALA A N 1
ATOM 4160 C CA . ALA A 1 543 ? -35.598 -22.154 10.740 1.00 88.00 543 ALA A CA 1
ATOM 4161 C C . ALA A 1 543 ? -36.995 -21.685 10.295 1.00 88.00 543 ALA A C 1
ATOM 4163 O O . ALA A 1 543 ? -37.843 -21.356 11.124 1.00 88.00 543 ALA A O 1
ATOM 4164 N N . ALA A 1 544 ? -37.271 -21.755 8.988 1.00 89.69 544 ALA A N 1
ATOM 4165 C CA . ALA A 1 544 ? -38.529 -21.286 8.396 1.00 89.69 544 ALA A CA 1
ATOM 4166 C C . ALA A 1 544 ? -39.798 -21.900 9.025 1.00 89.69 544 ALA A C 1
ATOM 4168 O O . ALA A 1 544 ? -40.856 -21.284 8.996 1.00 89.69 544 ALA A O 1
ATOM 4169 N N . ARG A 1 545 ? -39.698 -23.088 9.640 1.00 89.12 545 ARG A N 1
ATOM 4170 C CA . ARG A 1 545 ? -40.812 -23.749 10.343 1.00 89.12 545 ARG A CA 1
ATOM 4171 C C . ARG A 1 545 ? -41.316 -22.999 11.580 1.00 89.12 545 ARG A C 1
ATOM 4173 O O . ARG A 1 545 ? -42.441 -23.228 11.997 1.00 89.12 545 ARG A O 1
ATOM 4180 N N . PHE A 1 546 ? -40.488 -22.135 12.163 1.00 86.44 546 PHE A N 1
ATOM 4181 C CA . PHE A 1 546 ? -40.850 -21.330 13.330 1.00 86.44 546 PHE A CA 1
ATOM 4182 C C . PHE A 1 546 ? -41.478 -19.983 12.946 1.00 86.44 546 PHE A C 1
ATOM 4184 O O . PHE A 1 546 ? -41.891 -19.226 13.821 1.00 86.44 546 PHE A O 1
ATOM 4191 N N . VAL A 1 547 ? -41.564 -19.669 11.649 1.00 86.12 547 VAL A N 1
ATOM 4192 C CA . VAL A 1 547 ? -42.189 -18.434 11.166 1.00 86.12 547 VAL A CA 1
ATOM 4193 C C . VAL A 1 547 ? -43.693 -18.490 11.441 1.00 86.12 547 VAL A C 1
ATOM 4195 O O . VAL A 1 547 ? -44.377 -19.400 10.982 1.00 86.12 547 VAL A O 1
ATOM 4198 N N . GLY A 1 548 ? -44.200 -17.512 12.197 1.00 84.25 548 GLY A N 1
ATOM 4199 C CA . GLY A 1 548 ? -45.603 -17.447 12.629 1.00 84.25 548 GLY A CA 1
ATOM 4200 C C . GLY A 1 548 ? -45.946 -18.317 13.846 1.00 84.25 548 GLY A C 1
ATOM 4201 O O . GLY A 1 548 ? -47.107 -18.360 14.241 1.00 84.25 548 GLY A O 1
ATOM 4202 N N . GLY A 1 549 ? -44.966 -19.012 14.434 1.00 85.38 549 GLY A N 1
ATOM 4203 C CA . GLY A 1 549 ? -45.131 -19.752 15.688 1.00 85.38 549 GLY A CA 1
ATOM 4204 C C . GLY A 1 549 ? -44.857 -18.893 16.927 1.00 85.38 549 GLY A C 1
ATOM 4205 O O . GLY A 1 549 ? -44.328 -17.787 16.829 1.00 85.38 549 GLY A O 1
ATOM 4206 N N . SER A 1 550 ? -45.176 -19.425 18.111 1.00 88.12 550 SER A N 1
ATOM 4207 C CA . SER A 1 550 ? -44.888 -18.743 19.377 1.00 88.12 550 SER A CA 1
ATOM 4208 C C . SER A 1 550 ? -43.408 -18.853 19.760 1.00 88.12 550 SER A C 1
ATOM 4210 O O . SER A 1 550 ? -42.766 -19.891 19.565 1.00 88.12 550 SER A O 1
ATOM 4212 N N . TYR A 1 551 ? -42.866 -17.797 20.374 1.00 88.69 551 TYR A N 1
ATOM 4213 C CA . TYR A 1 551 ? -41.491 -17.795 20.885 1.00 88.69 551 TYR A CA 1
ATOM 4214 C C . TYR A 1 551 ? -41.267 -18.929 21.900 1.00 88.69 551 TYR A C 1
ATOM 4216 O O . TYR A 1 551 ? -40.250 -19.616 21.853 1.00 88.69 551 TYR A O 1
ATOM 4224 N N . ALA A 1 552 ? -42.254 -19.208 22.759 1.00 88.69 552 ALA A N 1
ATOM 4225 C CA . ALA A 1 552 ? -42.191 -20.301 23.728 1.00 88.69 552 ALA A CA 1
ATOM 4226 C C . ALA A 1 552 ? -42.014 -21.684 23.071 1.00 88.69 552 ALA A C 1
ATOM 4228 O O . ALA A 1 552 ? -41.249 -22.507 23.579 1.00 88.69 552 ALA A O 1
ATOM 4229 N N . ALA A 1 553 ? -42.670 -21.933 21.930 1.00 88.31 553 ALA A N 1
ATOM 4230 C CA . ALA A 1 553 ? -42.499 -23.179 21.187 1.00 88.31 553 ALA A CA 1
ATOM 4231 C C . ALA A 1 553 ? -41.065 -23.320 20.652 1.00 88.31 553 ALA A C 1
ATOM 4233 O O . ALA A 1 553 ? -40.468 -24.387 20.792 1.00 88.31 553 ALA A O 1
ATOM 4234 N N . LEU A 1 554 ? -40.483 -22.232 20.128 1.00 90.00 554 LEU A N 1
ATOM 4235 C CA . LEU A 1 554 ? -39.084 -22.201 19.687 1.00 90.00 554 LEU A CA 1
ATOM 4236 C C . LEU A 1 554 ? -38.124 -22.518 20.840 1.00 90.00 554 LEU A C 1
ATOM 4238 O O . LEU A 1 554 ? -37.255 -23.372 20.680 1.00 90.00 554 LEU A O 1
ATOM 4242 N N . VAL A 1 555 ? -38.280 -21.862 21.998 1.00 91.19 555 VAL A N 1
ATOM 4243 C CA . VAL A 1 555 ? -37.411 -22.103 23.165 1.00 91.19 555 VAL A CA 1
ATOM 4244 C C . VAL A 1 555 ? -37.518 -23.556 23.632 1.00 91.19 555 VAL A C 1
ATOM 4246 O O . VAL A 1 555 ? -36.498 -24.206 23.863 1.00 91.19 555 VAL A O 1
ATOM 4249 N N . SER A 1 556 ? -38.742 -24.082 23.746 1.00 90.50 556 SER A N 1
ATOM 4250 C CA . SER A 1 556 ? -38.965 -25.449 24.216 1.00 90.50 556 SER A CA 1
ATOM 4251 C C . SER A 1 556 ? -38.375 -26.489 23.266 1.00 90.50 556 SER A C 1
ATOM 4253 O O . SER A 1 556 ? -37.777 -27.459 23.730 1.00 90.50 556 SER A O 1
ATOM 4255 N N . GLU A 1 557 ? -38.532 -26.310 21.953 1.00 91.25 557 GLU A N 1
ATOM 4256 C CA . GLU A 1 557 ? -37.981 -27.233 20.961 1.00 91.25 557 GLU A CA 1
ATOM 4257 C C . GLU A 1 557 ? -36.453 -27.137 20.894 1.00 91.25 557 GLU A C 1
ATOM 4259 O O . GLU A 1 557 ? -35.778 -28.166 20.883 1.00 91.25 557 GLU A O 1
ATOM 4264 N N . ALA A 1 558 ? -35.893 -25.923 20.915 1.00 91.06 558 ALA A N 1
ATOM 4265 C CA . ALA A 1 558 ? -34.446 -25.712 20.916 1.00 91.06 558 ALA A CA 1
ATOM 4266 C C . ALA A 1 558 ? -33.774 -26.387 22.122 1.00 91.06 558 ALA A C 1
ATOM 4268 O O . ALA A 1 558 ? -32.745 -27.052 21.972 1.00 91.06 558 ALA A O 1
ATOM 4269 N N . TYR A 1 559 ? -34.389 -26.287 23.303 1.00 92.69 559 TYR A N 1
ATOM 4270 C CA . TYR A 1 559 ? -33.877 -26.943 24.499 1.00 92.69 559 TYR A CA 1
ATOM 4271 C C . TYR A 1 559 ? -34.040 -28.468 24.443 1.00 92.69 559 TYR A C 1
ATOM 4273 O O . TYR A 1 559 ? -33.102 -29.196 24.763 1.00 92.69 559 TYR A O 1
ATOM 4281 N N . ALA A 1 560 ? -35.200 -28.966 24.004 1.00 94.25 560 ALA A N 1
ATOM 4282 C CA . ALA A 1 560 ? -35.471 -30.402 23.944 1.00 94.25 560 ALA A CA 1
ATOM 4283 C C . ALA A 1 560 ? -34.616 -31.136 22.896 1.00 94.25 560 ALA A C 1
ATOM 4285 O O . ALA A 1 560 ? -34.184 -32.259 23.142 1.00 94.25 560 ALA A O 1
ATOM 4286 N N . ALA A 1 561 ? -34.377 -30.517 21.736 1.00 91.88 561 ALA A N 1
ATOM 4287 C CA . ALA A 1 561 ? -33.655 -31.140 20.628 1.00 91.88 561 ALA A CA 1
ATOM 4288 C C . ALA A 1 561 ? -32.137 -30.913 20.681 1.00 91.88 561 ALA A C 1
ATOM 4290 O O . ALA A 1 561 ? -31.376 -31.788 20.270 1.00 91.88 561 ALA A O 1
ATOM 4291 N N . HIS A 1 562 ? -31.694 -29.744 21.155 1.00 89.25 562 HIS A N 1
ATOM 4292 C CA . HIS A 1 562 ? -30.295 -29.314 21.045 1.00 89.25 562 HIS A CA 1
ATOM 4293 C C . HIS A 1 562 ? -29.669 -28.882 22.373 1.00 89.25 562 HIS A C 1
ATOM 4295 O O . HIS A 1 562 ? -28.502 -28.500 22.383 1.00 89.25 562 HIS A O 1
ATOM 4301 N N . HIS A 1 563 ? -30.416 -28.917 23.483 1.00 89.62 563 HIS A N 1
ATOM 4302 C CA . HIS A 1 563 ? -29.975 -28.390 24.780 1.00 89.62 563 HIS A CA 1
ATOM 4303 C C . HIS A 1 563 ? -29.513 -26.923 24.719 1.00 89.62 563 HIS A C 1
ATOM 4305 O O . HIS A 1 563 ? -28.711 -26.479 25.539 1.00 89.62 563 HIS A O 1
ATOM 4311 N N . ALA A 1 564 ? -30.044 -26.162 23.757 1.00 91.06 564 ALA A N 1
ATOM 4312 C CA . ALA A 1 564 ? -29.756 -24.748 23.584 1.00 91.06 564 ALA A CA 1
ATOM 4313 C C . ALA A 1 564 ? -30.786 -23.902 24.342 1.00 91.06 564 ALA A C 1
ATOM 4315 O O . ALA A 1 564 ? -31.992 -24.134 24.244 1.00 91.06 564 ALA A O 1
ATOM 4316 N N . VAL A 1 565 ? -30.313 -22.903 25.086 1.00 92.12 565 VAL A N 1
ATOM 4317 C CA . VAL A 1 565 ? -31.173 -21.982 25.838 1.00 92.12 565 VAL A CA 1
ATOM 4318 C C . VAL A 1 565 ? -31.328 -20.688 25.047 1.00 92.12 565 VAL A C 1
ATOM 4320 O O . VAL A 1 565 ? -30.398 -19.893 24.946 1.00 92.12 565 VAL A O 1
ATOM 4323 N N . VAL A 1 566 ? -32.517 -20.470 24.487 1.00 91.50 566 VAL A N 1
ATOM 4324 C CA . VAL A 1 566 ? -32.852 -19.245 23.750 1.00 91.50 566 VAL A CA 1
ATOM 4325 C C . VAL A 1 566 ? -33.481 -18.243 24.717 1.00 91.50 566 VAL A C 1
ATOM 4327 O O . VAL A 1 566 ? -34.541 -18.501 25.286 1.00 91.50 566 VAL A O 1
ATOM 4330 N N . PHE A 1 567 ? -32.829 -17.099 24.919 1.00 91.88 567 PHE A N 1
ATOM 4331 C CA . PHE A 1 567 ? -33.232 -16.118 25.936 1.00 91.88 567 PHE A CA 1
ATOM 4332 C C . PHE A 1 567 ? -33.547 -14.720 25.381 1.00 91.88 567 PHE A C 1
ATOM 4334 O O . PHE A 1 567 ? -34.059 -13.880 26.120 1.00 91.88 567 PHE A O 1
ATOM 4341 N N . ALA A 1 568 ? -33.278 -14.460 24.101 1.00 92.19 568 ALA A N 1
ATOM 4342 C CA . ALA A 1 568 ? -33.547 -13.176 23.464 1.00 92.19 568 ALA A CA 1
ATOM 4343 C C . ALA A 1 568 ? -33.956 -13.341 21.995 1.00 92.19 568 ALA A C 1
ATOM 4345 O O . ALA A 1 568 ? -33.571 -14.312 21.342 1.00 92.19 568 ALA A O 1
ATOM 4346 N N . ALA A 1 569 ? -34.685 -12.358 21.466 1.00 90.25 569 ALA A N 1
ATOM 4347 C CA . ALA A 1 569 ? -34.986 -12.235 20.044 1.00 90.25 569 ALA A CA 1
ATOM 4348 C C . ALA A 1 569 ? -34.719 -10.807 19.559 1.00 90.25 569 ALA A C 1
ATOM 4350 O O . ALA A 1 569 ? -34.987 -9.844 20.275 1.00 90.25 569 ALA A O 1
ATOM 4351 N N . LEU A 1 570 ? -34.215 -10.671 18.331 1.00 89.81 570 LEU A N 1
ATOM 4352 C CA . LEU A 1 570 ? -34.111 -9.383 17.649 1.00 89.81 570 LEU A CA 1
ATOM 4353 C C . LEU A 1 570 ? -35.405 -9.142 16.862 1.00 89.81 570 LEU A C 1
ATOM 4355 O O . LEU A 1 570 ? -35.657 -9.828 15.872 1.00 89.81 570 LEU A O 1
ATOM 4359 N N . VAL A 1 571 ? -36.214 -8.179 17.296 1.00 85.00 571 VAL A N 1
ATOM 4360 C CA . VAL A 1 571 ? -37.499 -7.825 16.677 1.00 85.00 571 VAL A CA 1
ATOM 4361 C C . VAL A 1 571 ? -37.440 -6.355 16.282 1.00 85.00 571 VAL A C 1
ATOM 4363 O O . VAL A 1 571 ? -37.150 -5.506 17.115 1.00 85.00 571 VAL A O 1
ATOM 4366 N N . GLU A 1 572 ? -37.639 -6.060 14.995 1.00 84.69 572 GLU A N 1
ATOM 4367 C CA . GLU A 1 572 ? -37.603 -4.687 14.448 1.00 84.69 572 GLU A CA 1
ATOM 4368 C C . GLU A 1 572 ? -36.319 -3.891 14.774 1.00 84.69 572 GLU A C 1
ATOM 4370 O O . GLU A 1 572 ? -36.310 -2.664 14.786 1.00 84.69 572 GLU A O 1
ATOM 4375 N N . GLY A 1 573 ? -35.201 -4.588 15.000 1.00 81.69 573 GLY A N 1
ATOM 4376 C CA . GLY A 1 573 ? -33.917 -3.972 15.352 1.00 81.69 573 GLY A CA 1
ATOM 4377 C C . GLY A 1 573 ? -33.697 -3.762 16.853 1.00 81.69 573 GLY A C 1
ATOM 4378 O O . GLY A 1 573 ? -32.613 -3.325 17.235 1.00 81.69 573 GLY A O 1
ATOM 4379 N N . GLU A 1 574 ? -34.658 -4.127 17.704 1.00 82.75 574 GLU A N 1
ATOM 4380 C CA . GLU A 1 574 ? -34.505 -4.133 19.160 1.00 82.75 574 GLU A CA 1
ATOM 4381 C C . GLU A 1 574 ? -34.313 -5.551 19.703 1.00 82.75 574 GLU A C 1
ATOM 4383 O O . GLU A 1 574 ? -34.956 -6.509 19.269 1.00 82.75 574 GLU A O 1
ATOM 4388 N N . VAL A 1 575 ? -33.405 -5.697 20.671 1.00 88.12 575 VAL A N 1
ATOM 4389 C CA . VAL A 1 575 ? -33.191 -6.966 21.373 1.00 88.12 575 VAL A CA 1
ATOM 4390 C C . VAL A 1 575 ? -34.195 -7.060 22.515 1.00 88.12 575 VAL A C 1
ATOM 4392 O O . VAL A 1 575 ? -34.087 -6.347 23.512 1.00 88.12 575 VAL A O 1
ATOM 4395 N N . LEU A 1 576 ? -35.160 -7.962 22.379 1.00 90.12 576 LEU A N 1
ATOM 4396 C CA . LEU A 1 576 ? -36.142 -8.275 23.407 1.00 90.12 576 LEU A CA 1
ATOM 4397 C C . LEU A 1 576 ? -35.677 -9.499 24.195 1.00 90.12 576 LEU A C 1
ATOM 4399 O O . LEU A 1 576 ? -35.493 -10.581 23.634 1.00 90.12 576 LEU A O 1
ATOM 4403 N N . LEU A 1 577 ? -35.492 -9.332 25.504 1.00 89.19 577 LEU A N 1
ATOM 4404 C CA . LEU A 1 577 ? -35.208 -10.435 26.420 1.00 89.19 577 LEU A CA 1
ATOM 4405 C C . LEU A 1 577 ? -36.515 -11.161 26.745 1.00 89.19 577 LEU A C 1
ATOM 4407 O O . LEU A 1 577 ? -37.443 -10.536 27.250 1.00 89.19 577 LEU A O 1
ATOM 4411 N N . LEU A 1 578 ? -36.566 -12.468 26.473 1.00 87.06 578 LEU A N 1
ATOM 4412 C CA . LEU A 1 578 ? -37.716 -13.344 26.732 1.00 87.06 578 LEU A CA 1
ATOM 4413 C C . LEU A 1 578 ? -39.075 -12.731 26.317 1.00 87.06 578 LEU A C 1
ATOM 4415 O O . LEU A 1 578 ? -39.919 -12.494 27.184 1.00 87.06 578 LEU A O 1
ATOM 4419 N N . PRO A 1 579 ? -39.328 -12.495 25.012 1.00 83.44 579 PRO A N 1
ATOM 4420 C CA . PRO A 1 579 ? -40.627 -12.031 24.519 1.00 83.44 579 PRO A CA 1
ATOM 4421 C C . PRO A 1 579 ? -41.669 -13.161 24.606 1.00 83.44 579 PRO A C 1
ATOM 4423 O O . PRO A 1 579 ? -42.020 -13.796 23.615 1.00 83.44 579 PRO A O 1
ATOM 4426 N N . LEU A 1 580 ? -42.103 -13.472 25.829 1.00 71.56 580 LEU A N 1
ATOM 4427 C CA . LEU A 1 580 ? -43.065 -14.535 26.130 1.00 71.56 580 LEU A CA 1
ATOM 4428 C C . LEU A 1 580 ? -44.520 -14.081 25.954 1.00 71.56 580 LEU A C 1
ATOM 4430 O O . LEU A 1 580 ? -45.393 -14.931 25.801 1.00 71.56 580 LEU A O 1
ATOM 4434 N N . GLU A 1 581 ? -44.774 -12.773 25.959 1.00 64.62 581 GLU A N 1
ATOM 4435 C CA . GLU A 1 581 ? -46.098 -12.191 25.734 1.00 64.62 581 GLU A CA 1
ATOM 4436 C C . GLU A 1 581 ? -46.216 -11.699 24.286 1.00 64.62 581 GLU A C 1
ATOM 4438 O O . GLU A 1 581 ? -45.346 -10.978 23.789 1.00 64.62 581 GLU A O 1
ATOM 4443 N N . GLU A 1 582 ? -47.295 -12.100 23.609 1.00 56.28 582 GLU A N 1
ATOM 4444 C CA . GLU A 1 582 ? -47.702 -11.520 22.329 1.00 56.28 582 GLU A CA 1
ATOM 4445 C C . GLU A 1 582 ? -48.019 -10.040 22.577 1.00 56.28 582 GLU A C 1
ATOM 4447 O O . GLU A 1 582 ? -48.990 -9.710 23.256 1.00 56.28 582 GLU A O 1
ATOM 4452 N N . ARG A 1 583 ? -47.174 -9.128 22.082 1.00 49.72 583 ARG A N 1
ATOM 4453 C CA . ARG A 1 583 ? -47.593 -7.731 21.943 1.00 49.72 583 ARG A CA 1
ATOM 4454 C C . ARG A 1 583 ? -48.671 -7.713 20.859 1.00 49.72 583 ARG A C 1
ATOM 4456 O O . ARG A 1 583 ? -48.340 -7.966 19.702 1.00 49.72 583 ARG A O 1
ATOM 4463 N N . GLU A 1 584 ? -49.922 -7.496 21.270 1.00 32.50 584 GLU A N 1
ATOM 4464 C CA . GLU A 1 584 ? -51.064 -7.237 20.375 1.00 32.50 584 GLU A CA 1
ATOM 4465 C C . GLU A 1 584 ? -50.785 -6.106 19.378 1.00 32.50 584 GLU A C 1
ATOM 4467 O O . GLU A 1 584 ? -50.145 -5.098 19.775 1.00 32.50 584 GLU A O 1
#

Nearest PDB structures (foldseek):
  5u70-assembly1_A  TM=7.062E-01  e=1.137E-15  Gallus gallus
  5tj6-assembly1_A  TM=4.840E-01  e=3.505E-18  Aplysia californica
  6v22-assembly1_A  TM=4.636E-01  e=5.017E-18  Homo sapiens
  7pxe-assembly1_A  TM=4.567E-01  e=2.635E-17  Drosophila melanogaster
  8ghf-assembly1_D  TM=4.498E-01  e=4.512E-17  Homo sapiens

Foldseek 3Di:
DDDDDDDDDDDDDDDCPPPPVVVVVVVPPDDQFAPVLCCCLQPVQLVVVLVVLLVCLVVQLVVLVVVLVVDVVVVVVCCQQQNAPVDDDPDLRVNLLVLLVCLLVLLVVLQVLLQVLQVVLADDPVSLVSLLVSLVSLVVSLVSVCVRHSSDSVSCVDPVVSLNSSQNRSSPPDVVRRGSQGSSLLSLVSNLVSVVVSVVSVVCCQPQNDPLDLSNLVVSLVSVVVSLLSNLLSVLLNDVSNAEDPPDPDDDRDPPVPPSDHSVVSSVQLVCVLVVNCPVPDDRDYPVNVVSSVVSNVVSVVSVVVSVVVSVVSVVCQVQQVAFDDDDDPAAEEEEAAVCLAVVPVVVVLQVLCQQCPPVCVVRRHQYEYEYQDSCPVVVLVSCVVRDDPSSSVSYGYHHDDLQDPVVCVRHVQLRHQEYEHDFHPVCPDPQLVRLVSQLSSVVSCCVPRVPHHYAGEGADPVSVVVSVVVPNDPVRYDHPVVVVVVLVVVCVVPPCSNVLVCLQDGQDDLPPVQQPDQDPPRDRVSVVSVSSNHYDDDDDDDPVCVVHAPVVVQVCCCVPPVDGDQWDQDPNDIDGPPNDPPD

pLDDT: mean 80.64, std 16.35, range [25.08, 97.5]